Protein AF-0000000072289149 (afdb_homodimer)

Foldseek 3Di:
DPDPPVVVVVVVVVVVVVVCCVVVVVVVPPPPPPCPCPVPQPQQPDPDWLQPPFACCVVLVDTCQQADDQDDDPDPPDAQADDALVRLQQQQQQWAAPFFSHYIAGDSHGHGDHHLVVLQVLQLLAQAEEQEEALLSLLLVLLVQCRQQSHQFASQFQCLVDDPVVSVQCTHQNCNPPPVNVVGGFFWLVSQVVVVVVVGPGGGGPDRNHIYGYQYAQAPVGDPVSLVVVCVRLQPDDPLQGEHEYEYEHACRVVLDPVRVVRNVVNVLVSNVVSVGHYAYEYEQYEAFEPLADDDPDHRVSSVVSRVVCVVCQVVSVHHYRYHHNVPHSYDDPHRHTHGNSSSNVVNSSVSRSSSNDDGD/DPDPPPPVVVVVVVVVVVVCVVVVPPVVPPPPPPCPCPVPQPQQPDPDWLQPPFACCVVLVDTCQQADDQDDDPDPPDAQADDALVQLQQQQQQWAAPFFSHYIAGDSHGHGDHHLVVLQVLQLLAQAEEQEEDLLSLLLVLLVQCRQQSHQFASQFDCQVDDPVVSVQCTHQNCNPPPVNVVGGFFWLVSQVVQVVVVGDGGGGPDRNHIYGYQYAQAPVGDPVSLVVVCVRLQPDDPLQGEHEYEYEHACRVVLDPVRVVRNVVNVLVSNVVSVGHYAYEYEQYEAFEPLADDDPDHRVSSVVSRVVCVVCQVVSPHHYRYHHNVPHSYDDPHRHTHGNSSSNVVNSSVSRSSNNDDGD

Sequence (722 aa):
MISSSNCRLGGICLVVFVFIYAVWSPFKGFVSENVVVSSKPKAIEPGESAIKQYLGSKDCGIIQSDIYHVPYPTRSNVSPFCRNRATLLEALSSGGRHGFDEPYVGKGCTYRWFSTSEICMILERFSAVVFLGDETAQTIYAALNVFLREDISHGGLQEWLMTDDERIACKCDAQFLDNNCLGYSVKNFEEVVKNEANDPKGSPYVCQRTPHVYIPFMTTPASSAAIATFKSLAYQKPDPWRPTPVIFSLGHRYSHDMKLSIDSINEWIGITNGAERNIPILLLGPTAYGISKESSNEGNMEIWKYQDELNRIAPDKHMDILRLWNLTIQASSTDGERYGEKVAMVQAMMIINWLSKLETSMISSSNCRLGGICLVVFVFIYAVWSPFKGFVSENVVVSSKPKAIEPGESAIKQYLGSKDCGIIQSDIYHVPYPTRSNVSPFCRNRATLLEALSSGGRHGFDEPYVGKGCTYRWFSTSEICMILERFSAVVFLGDETAQTIYAALNVFLREDISHGGLQEWLMTDDERIACKCDAQFLDNNCLGYSVKNFEEVVKNEANDPKGSPYVCQRTPHVYIPFMTTPASSAAIATFKSLAYQKPDPWRPTPVIFSLGHRYSHDMKLSIDSINEWIGITNGAERNIPILLLGPTAYGISKESSNEGNMEIWKYQDELNRIAPDKHMDILRLWNLTIQASSTDGERYGEKVAMVQAMMIINWLSKLETS

Secondary structure (DSSP, 8-state):
---TTHHHHHHHHHHHHHHHHHHHTGGGT-S--------------TT--SSTTSBTHHHHT--HHHH---PPPSSTTS-SB--SHHHHHHHHHT-EESSTTPPEE-SSSB-----HHHHHHHHTTSS-EEEEESHHHHHHHHHHHHHHHTBTTTTTB-GGGS-HHHHHHT-TTHHHH-HHHHTTB--BHHHHHHHHHT--SSPPPS--SS-EEEEE--SSSPPHHHHHHHHHHHTS-S-TTS---EEEE-TTTTTT-HHHHHHHHHHHHHHHHTT-S---EEEEEEEPPPTT----S--HHHHHHHHHHHHHHHHHTT-EEEEEHHHHTTS--SSSS---HHHHHHHHHHHHHHHHTSPP-/----TTTHHHHHHHHHHHHHHHHHTGGGS----------------TT--SSTTSBTHHHHT--HHHH---PPPSSTTS-SB--SHHHHHHHHHS-EESSTTPPEE-SSSB-----HHHHHHHHTTSS-EEEEESHHHHHHHHHHHHHHHTBTTTTTB-GGGS-HHHHHHT-TTHHHH-HHHHTTB--BHHHHHHHHHT--SSPPPS--SS-EEEEE--SSSPPHHHHHHHHHHHTS-S-TTS---EEEE-TTTTTT-HHHHHHHHHHHHHHHHTT-S---EEEEEEEPPPTT----S--HHHHHHHHHHHHHHHHHTT-EEEEEHHHHHTS--SSSS---HHHHHHHHHHHHHHHHTSPP-

Organism: Botryotinia fuckeliana (strain B05.10) (NCBI:txid332648)

pLDDT: mean 83.69, std 19.42, range [24.47, 98.75]

Structure (mmCIF, N/CA/C/O backbone):
data_AF-0000000072289149-model_v1
#
loop_
_entity.id
_entity.type
_entity.pdbx_description
1 polymer 'Uncharacterized protein'
#
loop_
_atom_site.group_PDB
_atom_site.id
_atom_site.type_symbol
_atom_site.label_atom_id
_atom_site.label_alt_id
_atom_site.label_comp_id
_atom_site.label_asym_id
_atom_site.label_entity_id
_atom_site.label_seq_id
_atom_site.pdbx_PDB_ins_code
_atom_site.Cartn_x
_atom_site.Cartn_y
_atom_site.Cartn_z
_atom_site.occupancy
_atom_site.B_iso_or_equiv
_atom_site.auth_seq_id
_atom_site.auth_comp_id
_atom_site.auth_asym_id
_atom_site.auth_atom_id
_atom_site.pdbx_PDB_model_num
ATOM 1 N N . MET A 1 1 ? -54.781 -2.498 -85.938 1 24.47 1 MET A N 1
ATOM 2 C CA . MET A 1 1 ? -54.344 -3.834 -85.562 1 24.47 1 MET A CA 1
ATOM 3 C C . MET A 1 1 ? -53.094 -3.76 -84.688 1 24.47 1 MET A C 1
ATOM 5 O O . MET A 1 1 ? -51.969 -3.602 -85.188 1 24.47 1 MET A O 1
ATOM 9 N N . ILE A 1 2 ? -53.219 -2.977 -83.625 1 35.44 2 ILE A N 1
ATOM 10 C CA . ILE A 1 2 ? -52.281 -2.637 -82.562 1 35.44 2 ILE A CA 1
ATOM 11 C C . ILE A 1 2 ? -51.688 -3.914 -81.938 1 35.44 2 ILE A C 1
ATOM 13 O O . ILE A 1 2 ? -52.438 -4.781 -81.5 1 35.44 2 ILE A O 1
ATOM 17 N N . SER A 1 3 ? -50.438 -4.336 -82.438 1 30.58 3 SER A N 1
ATOM 18 C CA . SER A 1 3 ? -49.625 -5.543 -82.312 1 30.58 3 SER A CA 1
ATOM 19 C C . SER A 1 3 ? -49.406 -5.934 -80.875 1 30.58 3 SER A C 1
ATOM 21 O O . SER A 1 3 ? -49.25 -5.07 -80 1 30.58 3 SER A O 1
ATOM 23 N N . SER A 1 4 ? -49.875 -7.191 -80.438 1 37.81 4 SER A N 1
ATOM 24 C CA . SER A 1 4 ? -50 -8.07 -79.312 1 37.81 4 SER A CA 1
ATOM 25 C C . SER A 1 4 ? -48.625 -8.281 -78.625 1 37.81 4 SER A C 1
ATOM 27 O O . SER A 1 4 ? -48.5 -9.086 -77.688 1 37.81 4 SER A O 1
ATOM 29 N N . SER A 1 5 ? -47.562 -7.805 -79.312 1 38.16 5 SER A N 1
ATOM 30 C CA . SER A 1 5 ? -46.25 -8.289 -78.875 1 38.16 5 SER A CA 1
ATOM 31 C C . SER A 1 5 ? -45.875 -7.789 -77.5 1 38.16 5 SER A C 1
ATOM 33 O O . SER A 1 5 ? -44.844 -8.188 -76.938 1 38.16 5 SER A O 1
ATOM 35 N N . ASN A 1 6 ? -46.469 -6.625 -77.125 1 37.5 6 ASN A N 1
ATOM 36 C CA . ASN A 1 6 ? -45.906 -6 -75.938 1 37.5 6 ASN A CA 1
ATOM 37 C C . ASN A 1 6 ? -46.312 -6.773 -74.688 1 37.5 6 ASN A C 1
ATOM 39 O O . ASN A 1 6 ? -45.969 -6.363 -73.562 1 37.5 6 ASN A O 1
ATOM 43 N N . CYS A 1 7 ? -47.375 -7.625 -74.812 1 35.84 7 CYS A N 1
ATOM 44 C CA . CYS A 1 7 ? -47.844 -8.266 -73.562 1 35.84 7 CYS A CA 1
ATOM 45 C C . CYS A 1 7 ? -46.875 -9.336 -73.125 1 35.84 7 CYS A C 1
ATOM 47 O O . CYS A 1 7 ? -46.938 -9.781 -71.938 1 35.84 7 CYS A O 1
ATOM 49 N N . ARG A 1 8 ? -46.188 -10.062 -74.125 1 43.12 8 ARG A N 1
ATOM 50 C CA . ARG A 1 8 ? -45.438 -11.234 -73.688 1 43.12 8 ARG A CA 1
ATOM 51 C C . ARG A 1 8 ? -44.25 -10.852 -72.812 1 43.12 8 ARG A C 1
ATOM 53 O O . ARG A 1 8 ? -43.812 -11.633 -72 1 43.12 8 ARG A O 1
ATOM 60 N N . LEU A 1 9 ? -43.688 -9.617 -73.25 1 45.5 9 LEU A N 1
ATOM 61 C CA . LEU A 1 9 ? -42.469 -9.289 -72.562 1 45.5 9 LEU A CA 1
ATOM 62 C C . LEU A 1 9 ? -42.75 -9.016 -71.062 1 45.5 9 LEU A C 1
ATOM 64 O O . LEU A 1 9 ? -41.906 -9.266 -70.188 1 45.5 9 LEU A O 1
ATOM 68 N N . GLY A 1 10 ? -44 -8.57 -70.812 1 43.25 10 GLY A N 1
ATOM 69 C CA . GLY A 1 10 ? -44.312 -8.273 -69.438 1 43.25 10 GLY A CA 1
ATOM 70 C C . GLY A 1 10 ? -44.406 -9.508 -68.562 1 43.25 10 GLY A C 1
ATOM 71 O O . GLY A 1 10 ? -44.219 -9.445 -67.375 1 43.25 10 GLY A O 1
ATOM 72 N N . GLY A 1 11 ? -45 -10.555 -69.25 1 44.94 11 GLY A N 1
ATOM 73 C CA . GLY A 1 11 ? -45.188 -11.758 -68.438 1 44.94 11 GLY A CA 1
ATOM 74 C C . GLY A 1 11 ? -43.906 -12.398 -68 1 44.94 11 GLY A C 1
ATOM 75 O O . GLY A 1 11 ? -43.844 -13.016 -66.938 1 44.94 11 GLY A O 1
ATOM 76 N N . ILE A 1 12 ? -42.906 -12.383 -69 1 49.78 12 ILE A N 1
ATOM 77 C CA . ILE A 1 12 ? -41.656 -13.039 -68.688 1 49.78 12 ILE A CA 1
ATOM 78 C C . ILE A 1 12 ? -40.969 -12.297 -67.5 1 49.78 12 ILE A C 1
ATOM 80 O O . ILE A 1 12 ? -40.438 -12.922 -66.625 1 49.78 12 ILE A O 1
ATOM 84 N N . CYS A 1 13 ? -41.125 -10.938 -67.5 1 48.12 13 CYS A N 1
ATOM 85 C CA . CYS A 1 13 ? -40.469 -10.227 -66.438 1 48.12 13 CYS A CA 1
ATOM 86 C C . CYS A 1 13 ? -41.094 -10.594 -65.062 1 48.12 13 CYS A C 1
ATOM 88 O O . CYS A 1 13 ? -40.406 -10.617 -64.062 1 48.12 13 CYS A O 1
ATOM 90 N N . LEU A 1 14 ? -42.438 -10.812 -65.125 1 51.53 14 LEU A N 1
ATOM 91 C CA . LEU A 1 14 ? -43.062 -11.125 -63.844 1 51.53 14 LEU A CA 1
ATOM 92 C C . LEU A 1 14 ? -42.656 -12.516 -63.344 1 51.53 14 LEU A C 1
ATOM 94 O O . LEU A 1 14 ? -42.406 -12.719 -62.156 1 51.53 14 LEU A O 1
ATOM 98 N N . VAL A 1 15 ? -42.531 -13.492 -64.312 1 50.94 15 VAL A N 1
ATOM 99 C CA . VAL A 1 15 ? -42.156 -14.828 -63.844 1 50.94 15 VAL A CA 1
ATOM 100 C C . VAL A 1 15 ? -40.719 -14.82 -63.312 1 50.94 15 VAL A C 1
ATOM 102 O O . VAL A 1 15 ? -40.438 -15.453 -62.312 1 50.94 15 VAL A O 1
ATOM 105 N N . VAL A 1 16 ? -39.812 -14.047 -63.969 1 51.78 16 VAL A N 1
ATOM 106 C CA . VAL A 1 16 ? -38.469 -14.016 -63.469 1 51.78 16 VAL A CA 1
ATOM 107 C C . VAL A 1 16 ? -38.438 -13.367 -62.094 1 51.78 16 VAL A C 1
ATOM 109 O O . VAL A 1 16 ? -37.719 -13.828 -61.188 1 51.78 16 VAL A O 1
ATOM 112 N N . PHE A 1 17 ? -39.312 -12.328 -61.844 1 52.12 17 PHE A N 1
ATOM 113 C CA . PHE A 1 17 ? -39.312 -11.727 -60.531 1 52.12 17 PHE A CA 1
ATOM 114 C C . PHE A 1 17 ? -39.844 -12.711 -59.5 1 52.12 17 PHE A C 1
ATOM 116 O O . PHE A 1 17 ? -39.312 -12.797 -58.375 1 52.12 17 PHE A O 1
ATOM 123 N N . VAL A 1 18 ? -40.906 -13.445 -59.844 1 50.16 18 VAL A N 1
ATOM 124 C CA . VAL A 1 18 ? -41.438 -14.375 -58.844 1 50.16 18 VAL A CA 1
ATOM 125 C C . VAL A 1 18 ? -40.469 -15.516 -58.625 1 50.16 18 VAL A C 1
ATOM 127 O O . VAL A 1 18 ? -40.25 -15.961 -57.469 1 50.16 18 VAL A O 1
ATOM 130 N N . PHE A 1 19 ? -39.812 -16.031 -59.719 1 50.41 19 PHE A N 1
ATOM 131 C CA . PHE A 1 19 ? -38.875 -17.109 -59.5 1 50.41 19 PHE A CA 1
ATOM 132 C C . PHE A 1 19 ? -37.688 -16.641 -58.688 1 50.41 19 PHE A C 1
ATOM 134 O O . PHE A 1 19 ? -37.188 -17.359 -57.812 1 50.41 19 PHE A O 1
ATOM 141 N N . ILE A 1 20 ? -37.094 -15.367 -58.938 1 48.56 20 ILE A N 1
ATOM 142 C CA . ILE A 1 20 ? -36.031 -14.906 -58.062 1 48.56 20 ILE A CA 1
ATOM 143 C C . ILE A 1 20 ? -36.562 -14.75 -56.625 1 48.56 20 ILE A C 1
ATOM 145 O O . ILE A 1 20 ? -35.875 -15.133 -55.688 1 48.56 20 ILE A O 1
ATOM 149 N N . TYR A 1 21 ? -37.75 -14.234 -56.438 1 46.66 21 TYR A N 1
ATOM 150 C CA . TYR A 1 21 ? -38.25 -14.125 -55.062 1 46.66 21 TYR A CA 1
ATOM 151 C C . TYR A 1 21 ? -38.469 -15.5 -54.438 1 46.66 21 TYR A C 1
ATOM 153 O O . TYR A 1 21 ? -38.188 -15.688 -53.25 1 46.66 21 TYR A O 1
ATOM 161 N N . ALA A 1 22 ? -39.062 -16.453 -55.094 1 47.16 22 ALA A N 1
ATOM 162 C CA . ALA A 1 22 ? -39.312 -17.766 -54.5 1 47.16 22 ALA A CA 1
ATOM 163 C C . ALA A 1 22 ? -38 -18.516 -54.25 1 47.16 22 ALA A C 1
ATOM 165 O O . ALA A 1 22 ? -37.875 -19.281 -53.312 1 47.16 22 ALA A O 1
ATOM 166 N N . VAL A 1 23 ? -37.031 -18.578 -55.188 1 46.28 23 VAL A N 1
ATOM 167 C CA . VAL A 1 23 ? -35.781 -19.297 -54.938 1 46.28 23 VAL A CA 1
ATOM 168 C C . VAL A 1 23 ? -34.969 -18.547 -53.875 1 46.28 23 VAL A C 1
ATOM 170 O O . VAL A 1 23 ? -34.219 -19.172 -53.125 1 46.28 23 VAL A O 1
ATOM 173 N N . TRP A 1 24 ? -34.969 -17.156 -53.938 1 39.84 24 TRP A N 1
ATOM 174 C CA . TRP A 1 24 ? -34.188 -16.5 -52.875 1 39.84 24 TRP A CA 1
ATOM 175 C C . TRP A 1 24 ? -34.906 -16.609 -51.531 1 39.84 24 TRP A C 1
ATOM 177 O O . TRP A 1 24 ? -34.344 -16.297 -50.469 1 39.84 24 TRP A O 1
ATOM 187 N N . SER A 1 25 ? -36.219 -16.844 -51.531 1 36.44 25 SER A N 1
ATOM 188 C CA . SER A 1 25 ? -36.844 -16.875 -50.219 1 36.44 25 SER A CA 1
ATOM 189 C C . SER A 1 25 ? -36.344 -18.047 -49.375 1 36.44 25 SER A C 1
ATOM 191 O O . SER A 1 25 ? -36.156 -17.938 -48.156 1 36.44 25 SER A O 1
ATOM 193 N N . PRO A 1 26 ? -36.438 -19.266 -49.906 1 38.28 26 PRO A N 1
ATOM 194 C CA . PRO A 1 26 ? -36.188 -20.312 -48.938 1 38.28 26 PRO A CA 1
ATOM 195 C C . PRO A 1 26 ? -34.75 -20.297 -48.438 1 38.28 26 PRO A C 1
ATOM 197 O O . PRO A 1 26 ? -34.406 -21.031 -47.5 1 38.28 26 PRO A O 1
ATOM 200 N N . PHE A 1 27 ? -33.781 -19.812 -49.219 1 35.03 27 PHE A N 1
ATOM 201 C CA . PHE A 1 27 ? -32.406 -19.984 -48.75 1 35.03 27 PHE A CA 1
ATOM 202 C C . PHE A 1 27 ? -32.156 -19.125 -47.5 1 35.03 27 PHE A C 1
ATOM 204 O O . PHE A 1 27 ? -31.031 -19.062 -47 1 35.03 27 PHE A O 1
ATOM 211 N N . LYS A 1 28 ? -33.031 -18.125 -47.125 1 33.5 28 LYS A N 1
ATOM 212 C CA . LYS A 1 28 ? -32.75 -17.547 -45.812 1 33.5 28 LYS A CA 1
ATOM 213 C C . LYS A 1 28 ? -32.75 -18.609 -44.719 1 33.5 28 LYS A C 1
ATOM 215 O O . LYS A 1 28 ? -32.344 -18.359 -43.594 1 33.5 28 LYS A O 1
ATOM 220 N N . GLY A 1 29 ? -33.531 -19.625 -44.875 1 31.7 29 GLY A N 1
ATOM 221 C CA . GLY A 1 29 ? -33.719 -20.438 -43.688 1 31.7 29 GLY A CA 1
ATOM 222 C C . GLY A 1 29 ? -32.5 -21.281 -43.344 1 31.7 29 GLY A C 1
ATOM 223 O O . GLY A 1 29 ? -32.375 -21.812 -42.25 1 31.7 29 GLY A O 1
ATOM 224 N N . PHE A 1 30 ? -31.906 -21.938 -44.344 1 32.72 30 PHE A N 1
ATOM 225 C CA . PHE A 1 30 ? -30.953 -22.953 -43.969 1 32.72 30 PHE A CA 1
ATOM 226 C C . PHE A 1 30 ? -29.625 -22.328 -43.531 1 32.72 30 PHE A C 1
ATOM 228 O O . PHE A 1 30 ? -28.594 -23 -43.531 1 32.72 30 PHE A O 1
ATOM 235 N N . VAL A 1 31 ? -29.344 -21.047 -43.812 1 30.59 31 VAL A N 1
ATOM 236 C CA . VAL A 1 31 ? -28.047 -20.734 -43.219 1 30.59 31 VAL A CA 1
ATOM 237 C C . VAL A 1 31 ? -28.062 -21.172 -41.75 1 30.59 31 VAL A C 1
ATOM 239 O O . VAL A 1 31 ? -28.859 -20.688 -40.938 1 30.59 31 VAL A O 1
ATOM 242 N N . SER A 1 32 ? -27.734 -22.391 -41.5 1 27.66 32 SER A N 1
ATOM 243 C CA . SER A 1 32 ? -27.438 -22.891 -40.188 1 27.66 32 SER A CA 1
ATOM 244 C C . SER A 1 32 ? -26.641 -21.875 -39.375 1 27.66 32 SER A C 1
ATOM 246 O O . SER A 1 32 ? -25.594 -21.406 -39.812 1 27.66 32 SER A O 1
ATOM 248 N N . GLU A 1 33 ? -27.344 -20.984 -38.688 1 30.41 33 GLU A N 1
ATOM 249 C CA . GLU A 1 33 ? -26.594 -20.234 -37.656 1 30.41 33 GLU A CA 1
ATOM 250 C C . GLU A 1 33 ? -25.516 -21.109 -37.031 1 30.41 33 GLU A C 1
ATOM 252 O O . GLU A 1 33 ? -25.828 -22.094 -36.344 1 30.41 33 GLU A O 1
ATOM 257 N N . ASN A 1 34 ? -24.484 -21.422 -37.75 1 30.78 34 ASN A N 1
ATOM 258 C CA . ASN A 1 34 ? -23.328 -21.844 -36.969 1 30.78 34 ASN A CA 1
ATOM 259 C C . ASN A 1 34 ? -23.25 -21.078 -35.656 1 30.78 34 ASN A C 1
ATOM 261 O O . ASN A 1 34 ? -23.016 -19.859 -35.656 1 30.78 34 ASN A O 1
ATOM 265 N N . VAL A 1 35 ? -24.016 -21.453 -34.719 1 30.55 35 VAL A N 1
ATOM 266 C CA . VAL A 1 35 ? -23.812 -21.047 -33.344 1 30.55 35 VAL A CA 1
ATOM 267 C C . VAL A 1 35 ? -22.328 -21.109 -33 1 30.55 35 VAL A C 1
ATOM 269 O O . VAL A 1 35 ? -21.781 -22.203 -32.812 1 30.55 35 VAL A O 1
ATOM 272 N N . VAL A 1 36 ? -21.531 -20.5 -33.75 1 31.98 36 VAL A N 1
ATOM 273 C CA . VAL A 1 36 ? -20.281 -20.219 -33.031 1 31.98 36 VAL A CA 1
ATOM 274 C C . VAL A 1 36 ? -20.594 -19.859 -31.594 1 31.98 36 VAL A C 1
ATOM 276 O O . VAL A 1 36 ? -21.266 -18.859 -31.328 1 31.98 36 VAL A O 1
ATOM 279 N N . VAL A 1 37 ? -20.781 -20.891 -30.828 1 30.67 37 VAL A N 1
ATOM 280 C CA . VAL A 1 37 ? -20.625 -20.656 -29.391 1 30.67 37 VAL A CA 1
ATOM 281 C C . VAL A 1 37 ? -19.516 -19.641 -29.156 1 30.67 37 VAL A C 1
ATOM 283 O O . VAL A 1 37 ? -18.344 -19.953 -29.297 1 30.67 37 VAL A O 1
ATOM 286 N N . SER A 1 38 ? -19.578 -18.594 -29.844 1 33.16 38 SER A N 1
ATOM 287 C CA . SER A 1 38 ? -18.719 -17.578 -29.266 1 33.16 38 SER A CA 1
ATOM 288 C C . SER A 1 38 ? -18.859 -17.531 -27.75 1 33.16 38 SER A C 1
ATOM 290 O O . SER A 1 38 ? -19.859 -17.031 -27.234 1 33.16 38 SER A O 1
ATOM 292 N N . SER A 1 39 ? -18.734 -18.656 -27.125 1 31.36 39 SER A N 1
ATOM 293 C CA . SER A 1 39 ? -18.672 -18.516 -25.672 1 31.36 39 SER A CA 1
ATOM 294 C C . SER A 1 39 ? -17.891 -17.266 -25.281 1 31.36 39 SER A C 1
ATOM 296 O O . SER A 1 39 ? -16.656 -17.25 -25.281 1 31.36 39 SER A O 1
ATOM 298 N N . LYS A 1 40 ? -18.297 -16.188 -25.734 1 37.88 40 LYS A N 1
ATOM 299 C CA . LYS A 1 40 ? -17.75 -15.047 -25.031 1 37.88 40 LYS A CA 1
ATOM 300 C C . LYS A 1 40 ? -17.641 -15.328 -23.531 1 37.88 40 LYS A C 1
ATOM 302 O O . LYS A 1 40 ? -18.625 -15.742 -22.906 1 37.88 40 LYS A O 1
ATOM 307 N N . PRO A 1 41 ? -16.422 -15.562 -23.172 1 36.97 41 PRO A N 1
ATOM 308 C CA . PRO A 1 41 ? -16.359 -15.711 -21.703 1 36.97 41 PRO A CA 1
ATOM 309 C C . PRO A 1 41 ? -17.328 -14.781 -20.984 1 36.97 41 PRO A C 1
ATOM 311 O O . PRO A 1 41 ? -17.406 -13.594 -21.312 1 36.97 41 PRO A O 1
ATOM 314 N N . LYS A 1 42 ? -18.406 -15.242 -20.562 1 38.31 42 LYS A N 1
ATOM 315 C CA . LYS A 1 42 ? -19.312 -14.422 -19.766 1 38.31 42 LYS A CA 1
ATOM 316 C C . LYS A 1 42 ? -18.531 -13.633 -18.703 1 38.31 42 LYS A C 1
ATOM 318 O O . LYS A 1 42 ? -17.984 -14.219 -17.766 1 38.31 42 LYS A O 1
ATOM 323 N N . ALA A 1 43 ? -18.109 -12.547 -19.156 1 41.44 43 ALA A N 1
ATOM 324 C CA . ALA A 1 43 ? -17.562 -11.68 -18.109 1 41.44 43 ALA A CA 1
ATOM 325 C C . ALA A 1 43 ? -18.516 -11.578 -16.922 1 41.44 43 ALA A C 1
ATOM 327 O O . ALA A 1 43 ? -19.688 -11.273 -17.109 1 41.44 43 ALA A O 1
ATOM 328 N N . ILE A 1 44 ? -18.344 -12.297 -15.969 1 43.72 44 ILE A N 1
ATOM 329 C CA . ILE A 1 44 ? -19.125 -12.164 -14.742 1 43.72 44 ILE A CA 1
ATOM 330 C C . ILE A 1 44 ? -19.453 -10.688 -14.492 1 43.72 44 ILE A C 1
ATOM 332 O O . ILE A 1 44 ? -18.547 -9.852 -14.461 1 43.72 44 ILE A O 1
ATOM 336 N N . GLU A 1 45 ? -20.688 -10.281 -14.711 1 47.16 45 GLU A N 1
ATOM 337 C CA . GLU A 1 45 ? -21.156 -8.93 -14.414 1 47.16 45 GLU A CA 1
ATOM 338 C C . GLU A 1 45 ? -20.625 -8.445 -13.07 1 47.16 45 GLU A C 1
ATOM 340 O O . GLU A 1 45 ? -20.328 -9.25 -12.18 1 47.16 45 GLU A O 1
ATOM 345 N N . PRO A 1 46 ? -20.422 -7.25 -12.969 1 47.91 46 PRO A N 1
ATOM 346 C CA . PRO A 1 46 ? -20.125 -6.656 -11.664 1 47.91 46 PRO A CA 1
ATOM 347 C C . PRO A 1 46 ? -21.125 -7.055 -10.594 1 47.91 46 PRO A C 1
ATOM 349 O O . PRO A 1 46 ? -22.344 -6.934 -10.805 1 47.91 46 PRO A O 1
ATOM 352 N N . GLY A 1 47 ? -20.844 -8.047 -9.68 1 51.97 47 GLY A N 1
ATOM 353 C CA . GLY A 1 47 ? -21.672 -8.562 -8.594 1 51.97 47 GLY A CA 1
ATOM 354 C C . GLY A 1 47 ? -21.703 -10.078 -8.547 1 51.97 47 GLY A C 1
ATOM 355 O O . GLY A 1 47 ? -21.953 -10.664 -7.488 1 51.97 47 GLY A O 1
ATOM 356 N N . GLU A 1 48 ? -21.625 -10.703 -9.633 1 63.06 48 GLU A N 1
ATOM 357 C CA . GLU A 1 48 ? -21.719 -12.156 -9.586 1 63.06 48 GLU A CA 1
ATOM 358 C C . GLU A 1 48 ? -20.406 -12.789 -9.156 1 63.06 48 GLU A C 1
ATOM 360 O O . GLU A 1 48 ? -19.328 -12.398 -9.625 1 63.06 48 GLU A O 1
ATOM 365 N N . SER A 1 49 ? -20.469 -13.555 -8.086 1 76.56 49 SER A N 1
ATOM 366 C CA . SER A 1 49 ? -19.312 -14.219 -7.5 1 76.56 49 SER A CA 1
ATOM 367 C C . SER A 1 49 ? -19.016 -15.531 -8.211 1 76.56 49 SER A C 1
ATOM 369 O O . SER A 1 49 ? -19.875 -16.422 -8.281 1 76.56 49 SER A O 1
ATOM 371 N N . ALA A 1 50 ? -17.891 -15.633 -8.867 1 83.06 50 ALA A N 1
ATOM 372 C CA . ALA A 1 50 ? -17.438 -16.844 -9.547 1 83.06 50 ALA A CA 1
ATOM 373 C C . ALA A 1 50 ? -17.078 -17.938 -8.539 1 83.06 50 ALA A C 1
ATOM 375 O O . ALA A 1 50 ? -16.922 -19.109 -8.906 1 83.06 50 ALA A O 1
ATOM 376 N N . ILE A 1 51 ? -17.062 -17.609 -7.215 1 90.75 51 ILE A N 1
ATOM 377 C CA . ILE A 1 51 ? -16.531 -18.609 -6.293 1 90.75 51 ILE A CA 1
ATOM 378 C C . ILE A 1 51 ? -17.594 -18.969 -5.262 1 90.75 51 ILE A C 1
ATOM 380 O O . ILE A 1 51 ? -17.359 -19.797 -4.379 1 90.75 51 ILE A O 1
ATOM 384 N N . LYS A 1 52 ? -18.719 -18.391 -5.406 1 88.25 52 LYS A N 1
ATOM 385 C CA . LYS A 1 52 ? -19.797 -18.641 -4.449 1 88.25 52 LYS A CA 1
ATOM 386 C C . LYS A 1 52 ? -20.188 -20.125 -4.441 1 88.25 52 LYS A C 1
ATOM 388 O O . LYS A 1 52 ? -20.547 -20.656 -3.396 1 88.25 52 LYS A O 1
ATOM 393 N N . GLN A 1 53 ? -20.078 -20.734 -5.527 1 89.44 53 GLN A N 1
ATOM 394 C CA . GLN A 1 53 ? -20.531 -22.109 -5.672 1 89.44 53 GLN A CA 1
ATOM 395 C C . GLN A 1 53 ? -19.453 -23.094 -5.211 1 89.44 53 GLN A C 1
ATOM 397 O O . GLN A 1 53 ? -19.703 -24.297 -5.133 1 89.44 53 GLN A O 1
ATOM 402 N N . TYR A 1 54 ? -18.344 -22.656 -4.902 1 94.31 54 TYR A N 1
ATOM 403 C CA . TYR A 1 54 ? -17.25 -23.531 -4.496 1 94.31 54 TYR A CA 1
ATOM 404 C C . TYR A 1 54 ? -17.562 -24.203 -3.162 1 94.31 54 TYR A C 1
ATOM 406 O O . TYR A 1 54 ? -18.172 -23.594 -2.279 1 94.31 54 TYR A O 1
ATOM 414 N N . LEU A 1 55 ? -17.109 -25.391 -3.051 1 93.75 55 LEU A N 1
ATOM 415 C CA . LEU A 1 55 ? -17.203 -26.078 -1.767 1 93.75 55 LEU A CA 1
ATOM 416 C C . LEU A 1 55 ? -16.438 -25.312 -0.685 1 93.75 55 LEU A C 1
ATOM 418 O O . LEU A 1 55 ? -15.312 -24.875 -0.905 1 93.75 55 LEU A O 1
ATOM 422 N N . GLY A 1 56 ? -17.141 -25.078 0.468 1 92.69 56 GLY A N 1
ATOM 423 C CA . GLY A 1 56 ? -16.484 -24.469 1.615 1 92.69 56 GLY A CA 1
ATOM 424 C C . GLY A 1 56 ? -16.469 -22.953 1.564 1 92.69 56 GLY A C 1
ATOM 425 O O . GLY A 1 56 ? -15.891 -22.297 2.439 1 92.69 56 GLY A O 1
ATOM 426 N N . SER A 1 57 ? -17.062 -22.391 0.547 1 89.88 57 SER A N 1
ATOM 427 C CA . SER A 1 57 ? -17.047 -20.938 0.413 1 89.88 57 SER A CA 1
ATOM 428 C C . SER A 1 57 ? -17.688 -20.281 1.628 1 89.88 57 SER A C 1
ATOM 430 O O . SER A 1 57 ? -17.141 -19.297 2.16 1 89.88 57 SER A O 1
ATOM 432 N N . LYS A 1 58 ? -18.719 -20.781 2.123 1 88.19 58 LYS A N 1
ATOM 433 C CA . LYS A 1 58 ? -19.406 -20.234 3.287 1 88.19 58 LYS A CA 1
ATOM 434 C C . LYS A 1 58 ? -18.625 -20.5 4.57 1 88.19 58 LYS A C 1
ATOM 436 O O . LYS A 1 58 ? -18.484 -19.609 5.414 1 88.19 58 LYS A O 1
ATOM 441 N N . ASP A 1 59 ? -18.125 -21.703 4.633 1 91.38 59 ASP A N 1
ATOM 442 C CA . ASP A 1 59 ? -17.391 -22.094 5.828 1 91.38 59 ASP A CA 1
ATOM 443 C C . ASP A 1 59 ? -16.156 -21.234 6.02 1 91.38 59 ASP A C 1
ATOM 445 O O . ASP A 1 59 ? -15.812 -20.859 7.148 1 91.38 59 ASP A O 1
ATOM 449 N N . CYS A 1 60 ? -15.5 -20.938 4.926 1 94.25 60 CYS A N 1
ATOM 450 C CA . CYS A 1 60 ? -14.242 -20.203 4.988 1 94.25 60 CYS A CA 1
ATOM 451 C C . CYS A 1 60 ? -14.477 -18.703 4.965 1 94.25 60 CYS A C 1
ATOM 453 O O . CYS A 1 60 ? -13.555 -17.922 5.195 1 94.25 60 CYS A O 1
ATOM 455 N N . GLY A 1 61 ? -15.672 -18.328 4.707 1 90.62 61 GLY A N 1
ATOM 456 C CA . GLY A 1 61 ? -16.047 -16.922 4.754 1 90.62 61 GLY A CA 1
ATOM 457 C C . GLY A 1 61 ? -15.367 -16.094 3.684 1 90.62 61 GLY A C 1
ATOM 458 O O . GLY A 1 61 ? -15.016 -14.93 3.918 1 90.62 61 GLY A O 1
ATOM 459 N N . ILE A 1 62 ? -15.016 -16.625 2.559 1 89.5 62 ILE A N 1
ATOM 460 C CA . ILE A 1 62 ? -14.391 -15.891 1.462 1 89.5 62 ILE A CA 1
ATOM 461 C C . ILE A 1 62 ? -15.43 -15.578 0.393 1 89.5 62 ILE A C 1
ATOM 463 O O . ILE A 1 62 ? -16.016 -16.484 -0.196 1 89.5 62 ILE A O 1
ATOM 467 N N . ILE A 1 63 ? -15.656 -14.289 0.26 1 87.31 63 ILE A N 1
ATOM 468 C CA . ILE A 1 63 ? -16.516 -13.836 -0.831 1 87.31 63 ILE A CA 1
ATOM 469 C C . ILE A 1 63 ? -15.672 -13.086 -1.864 1 87.31 63 ILE A C 1
ATOM 471 O O . ILE A 1 63 ? -14.68 -12.438 -1.518 1 87.31 63 ILE A O 1
ATOM 475 N N . GLN A 1 64 ? -16.062 -13.242 -3.041 1 88.81 64 GLN A N 1
ATOM 476 C CA . GLN A 1 64 ? -15.266 -12.695 -4.133 1 88.81 64 GLN A CA 1
ATOM 477 C C . GLN A 1 64 ? -15.047 -11.195 -3.961 1 88.81 64 GLN A C 1
ATOM 479 O O . GLN A 1 64 ? -13.977 -10.68 -4.262 1 88.81 64 GLN A O 1
ATOM 484 N N . SER A 1 65 ? -16.016 -10.461 -3.451 1 85.81 65 SER A N 1
ATOM 485 C CA . SER A 1 65 ? -15.914 -9.008 -3.309 1 85.81 65 SER A CA 1
ATOM 486 C C . SER A 1 65 ? -14.844 -8.625 -2.289 1 85.81 65 SER A C 1
ATOM 488 O O . SER A 1 65 ? -14.367 -7.488 -2.279 1 85.81 65 SER A O 1
ATOM 490 N N . ASP A 1 66 ? -14.461 -9.609 -1.506 1 85.56 66 ASP A N 1
ATOM 491 C CA . ASP A 1 66 ? -13.438 -9.352 -0.498 1 85.56 66 ASP A CA 1
ATOM 492 C C . ASP A 1 66 ? -12.039 -9.375 -1.116 1 85.56 66 ASP A C 1
ATOM 494 O O . ASP A 1 66 ? -11.102 -8.789 -0.571 1 85.56 66 ASP A O 1
ATOM 498 N N . ILE A 1 67 ? -11.953 -10.047 -2.244 1 91.56 67 ILE A N 1
ATOM 499 C CA . ILE A 1 67 ? -10.594 -10.25 -2.723 1 91.56 67 ILE A CA 1
ATOM 500 C C . ILE A 1 67 ? -10.453 -9.68 -4.133 1 91.56 67 ILE A C 1
ATOM 502 O O . ILE A 1 67 ? -9.336 -9.555 -4.648 1 91.56 67 ILE A O 1
ATOM 506 N N . TYR A 1 68 ? -11.562 -9.297 -4.668 1 92.62 68 TYR A N 1
ATOM 507 C CA . TYR A 1 68 ? -11.516 -8.812 -6.043 1 92.62 68 TYR A CA 1
ATOM 508 C C . TYR A 1 68 ? -12.445 -7.621 -6.234 1 92.62 68 TYR A C 1
ATOM 510 O O . TYR A 1 68 ? -13.586 -7.633 -5.766 1 92.62 68 TYR A O 1
ATOM 518 N N . HIS A 1 69 ? -11.828 -6.578 -6.848 1 85.81 69 HIS A N 1
ATOM 519 C CA . HIS A 1 69 ? -12.578 -5.367 -7.168 1 85.81 69 HIS A CA 1
ATOM 520 C C . HIS A 1 69 ? -12.133 -4.785 -8.508 1 85.81 69 HIS A C 1
ATOM 522 O O . HIS A 1 69 ? -10.938 -4.758 -8.812 1 85.81 69 HIS A O 1
ATOM 528 N N . VAL A 1 70 ? -13.141 -4.484 -9.336 1 81.25 70 VAL A N 1
ATOM 529 C CA . VAL A 1 70 ? -12.844 -3.766 -10.57 1 81.25 70 VAL A CA 1
ATOM 530 C C . VAL A 1 70 ? -13.156 -2.281 -10.391 1 81.25 70 VAL A C 1
ATOM 532 O O . VAL A 1 70 ? -14.305 -1.899 -10.188 1 81.25 70 VAL A O 1
ATOM 535 N N . PRO A 1 71 ? -12.047 -1.52 -10.414 1 75.94 71 PRO A N 1
ATOM 536 C CA . PRO A 1 71 ? -12.32 -0.086 -10.281 1 75.94 71 PRO A CA 1
ATOM 537 C C . PRO A 1 71 ? -13.078 0.484 -11.477 1 75.94 71 PRO A C 1
ATOM 539 O O . PRO A 1 71 ? -12.93 -0.005 -12.602 1 75.94 71 PRO A O 1
ATOM 542 N N . TYR A 1 72 ? -13.953 1.3 -11.195 1 64.62 72 TYR A N 1
ATOM 543 C CA . TYR A 1 72 ? -14.641 1.982 -12.281 1 64.62 72 TYR A CA 1
ATOM 544 C C . TYR A 1 72 ? -13.672 2.818 -13.109 1 64.62 72 TYR A C 1
ATOM 546 O O . TYR A 1 72 ? -12.797 3.49 -12.555 1 64.62 72 TYR A O 1
ATOM 554 N N . PRO A 1 73 ? -13.867 2.572 -14.336 1 59.53 73 PRO A N 1
ATOM 555 C CA . PRO A 1 73 ? -12.938 3.342 -15.172 1 59.53 73 PRO A CA 1
ATOM 556 C C . PRO A 1 73 ? -13.078 4.848 -14.977 1 59.53 73 PRO A C 1
ATOM 558 O O . PRO A 1 73 ? -14.188 5.34 -14.727 1 59.53 73 PRO A O 1
ATOM 561 N N . THR A 1 74 ? -11.977 5.527 -14.805 1 55.59 74 THR A N 1
ATOM 562 C CA . THR A 1 74 ? -11.953 6.984 -14.727 1 55.59 74 THR A CA 1
ATOM 563 C C . THR A 1 74 ? -12.578 7.602 -15.977 1 55.59 74 THR A C 1
ATOM 565 O O . THR A 1 74 ? -13.164 8.688 -15.914 1 55.59 74 THR A O 1
ATOM 568 N N . ARG A 1 75 ? -12.336 6.848 -17.141 1 56.41 75 ARG A N 1
ATOM 569 C CA . ARG A 1 75 ? -12.891 7.281 -18.422 1 56.41 75 ARG A CA 1
ATOM 570 C C . ARG A 1 75 ? -13.859 6.246 -18.969 1 56.41 75 ARG A C 1
ATOM 572 O O . ARG A 1 75 ? -13.562 5.051 -18.984 1 56.41 75 ARG A O 1
ATOM 579 N N . SER A 1 76 ? -15.07 6.629 -19.266 1 60.62 76 SER A N 1
ATOM 580 C CA . SER A 1 76 ? -16.203 5.785 -19.641 1 60.62 76 SER A CA 1
ATOM 581 C C . SER A 1 76 ? -15.836 4.848 -20.781 1 60.62 76 SER A C 1
ATOM 583 O O . SER A 1 76 ? -16.328 3.723 -20.859 1 60.62 76 SER A O 1
ATOM 585 N N . ASN A 1 77 ? -14.844 5.176 -21.516 1 66.38 77 ASN A N 1
ATOM 586 C CA . ASN A 1 77 ? -14.688 4.371 -22.719 1 66.38 77 ASN A CA 1
ATOM 587 C C . ASN A 1 77 ? -13.453 3.482 -22.641 1 66.38 77 ASN A C 1
ATOM 589 O O . ASN A 1 77 ? -13.039 2.9 -23.641 1 66.38 77 ASN A O 1
ATOM 593 N N . VAL A 1 78 ? -12.984 3.408 -21.5 1 74.88 78 VAL A N 1
ATOM 594 C CA . VAL A 1 78 ? -11.766 2.604 -21.438 1 74.88 78 VAL A CA 1
ATOM 595 C C . VAL A 1 78 ? -11.992 1.391 -20.531 1 74.88 78 VAL A C 1
ATOM 597 O O . VAL A 1 78 ? -12.562 1.513 -19.453 1 74.88 78 VAL A O 1
ATOM 600 N N . SER A 1 79 ? -11.727 0.227 -21.172 1 84.12 79 SER A N 1
ATOM 601 C CA . SER A 1 79 ? -11.812 -1.004 -20.391 1 84.12 79 SER A CA 1
ATOM 602 C C . SER A 1 79 ? -10.875 -0.964 -19.188 1 84.12 79 SER A C 1
ATOM 604 O O . SER A 1 79 ? -9.727 -0.528 -19.312 1 84.12 79 SER A O 1
ATOM 606 N N . PRO A 1 80 ? -11.367 -1.346 -18.094 1 88.81 80 PRO A N 1
ATOM 607 C CA . PRO A 1 80 ? -10.5 -1.381 -16.906 1 88.81 80 PRO A CA 1
ATOM 608 C C . PRO A 1 80 ? -9.492 -2.527 -16.953 1 88.81 80 PRO A C 1
ATOM 610 O O . PRO A 1 80 ? -8.57 -2.578 -16.141 1 88.81 80 PRO A O 1
ATOM 613 N N . PHE A 1 81 ? -9.68 -3.41 -17.938 1 93.19 81 PHE A N 1
ATOM 614 C CA . PHE A 1 81 ? -8.82 -4.586 -17.984 1 93.19 81 PHE A CA 1
ATOM 615 C C . PHE A 1 81 ? -7.637 -4.355 -18.906 1 93.19 81 PHE A C 1
ATOM 617 O O . PHE A 1 81 ? -7.766 -3.691 -19.938 1 93.19 81 PHE A O 1
ATOM 624 N N . CYS A 1 82 ? -6.527 -4.922 -18.516 1 94.62 82 CYS A N 1
ATOM 625 C CA . CYS A 1 82 ? -5.301 -4.781 -19.297 1 94.62 82 CYS A CA 1
ATOM 626 C C . CYS A 1 82 ? -5.418 -5.508 -20.625 1 94.62 82 CYS A C 1
ATOM 628 O O . CYS A 1 82 ? -5.926 -6.629 -20.688 1 94.62 82 CYS A O 1
ATOM 630 N N . ARG A 1 83 ? -4.836 -4.898 -21.656 1 90.81 83 ARG A N 1
ATOM 631 C CA . ARG A 1 83 ? -5.043 -5.395 -23.016 1 90.81 83 ARG A CA 1
ATOM 632 C C . ARG A 1 83 ? -3.973 -6.414 -23.391 1 90.81 83 ARG A C 1
ATOM 634 O O . ARG A 1 83 ? -4.266 -7.414 -24.047 1 90.81 83 ARG A O 1
ATOM 641 N N . ASN A 1 84 ? -2.762 -6.145 -23.016 1 94.19 84 ASN A N 1
ATOM 642 C CA . ASN A 1 84 ? -1.695 -7.051 -23.438 1 94.19 84 ASN A CA 1
ATOM 643 C C . ASN A 1 84 ? -0.871 -7.535 -22.25 1 94.19 84 ASN A C 1
ATOM 645 O O . ASN A 1 84 ? -1.044 -7.051 -21.125 1 94.19 84 ASN A O 1
ATOM 649 N N . ARG A 1 85 ? -0.036 -8.445 -22.562 1 96.06 85 ARG A N 1
ATOM 650 C CA . ARG A 1 85 ? 0.735 -9.172 -21.547 1 96.06 85 ARG A CA 1
ATOM 651 C C . ARG A 1 85 ? 1.679 -8.227 -20.812 1 96.06 85 ARG A C 1
ATOM 653 O O . ARG A 1 85 ? 1.735 -8.25 -19.578 1 96.06 85 ARG A O 1
ATOM 660 N N . ALA A 1 86 ? 2.381 -7.383 -21.5 1 94.94 86 ALA A N 1
ATOM 661 C CA . ALA A 1 86 ? 3.352 -6.473 -20.906 1 94.94 86 ALA A CA 1
ATOM 662 C C . ALA A 1 86 ? 2.668 -5.477 -19.969 1 94.94 86 ALA A C 1
ATOM 664 O O . ALA A 1 86 ? 3.121 -5.254 -18.844 1 94.94 86 ALA A O 1
ATOM 665 N N . THR A 1 87 ? 1.547 -4.938 -20.453 1 96.31 87 THR A N 1
ATOM 666 C CA . THR A 1 87 ? 0.807 -3.973 -19.656 1 96.31 87 THR A CA 1
ATOM 667 C C . THR A 1 87 ? 0.188 -4.648 -18.438 1 96.31 87 THR A C 1
ATOM 669 O O . THR A 1 87 ? 0.111 -4.051 -17.359 1 96.31 87 THR A O 1
ATOM 672 N N . LEU A 1 88 ? -0.219 -5.852 -18.594 1 97.69 88 LEU A N 1
ATOM 673 C CA . LEU A 1 88 ? -0.778 -6.613 -17.484 1 97.69 88 LEU A CA 1
ATOM 674 C C . LEU A 1 88 ? 0.257 -6.797 -16.375 1 97.69 88 LEU A C 1
ATOM 676 O O . LEU A 1 88 ? -0.018 -6.512 -15.203 1 97.69 88 LEU A O 1
ATOM 680 N N . LEU A 1 89 ? 1.455 -7.234 -16.766 1 98.19 89 LEU A N 1
ATOM 681 C CA . LEU A 1 89 ? 2.504 -7.512 -15.781 1 98.19 89 LEU A CA 1
ATOM 682 C C . LEU A 1 89 ? 2.941 -6.234 -15.078 1 98.19 89 LEU A C 1
ATOM 684 O O . LEU A 1 89 ? 3.154 -6.234 -13.859 1 98.19 89 LEU A O 1
ATOM 688 N N . GLU A 1 90 ? 3.012 -5.16 -15.836 1 97.12 90 GLU A N 1
ATOM 689 C CA . GLU A 1 90 ? 3.383 -3.887 -15.234 1 97.12 90 GLU A CA 1
ATOM 690 C C . GLU A 1 90 ? 2.299 -3.395 -14.273 1 97.12 90 GLU A C 1
ATOM 692 O O . GLU A 1 90 ? 2.598 -2.953 -13.164 1 97.12 90 GLU A O 1
ATOM 697 N N . ALA A 1 91 ? 1.064 -3.465 -14.688 1 97.19 91 ALA A N 1
ATOM 698 C CA . ALA A 1 91 ? -0.06 -3.01 -13.875 1 97.19 91 ALA A CA 1
ATOM 699 C C . ALA A 1 91 ? -0.153 -3.803 -12.578 1 97.19 91 ALA A C 1
ATOM 701 O O . ALA A 1 91 ? -0.288 -3.225 -11.5 1 97.19 91 ALA A O 1
ATOM 702 N N . LEU A 1 92 ? -0.028 -5.086 -12.68 1 98 92 LEU A N 1
ATOM 703 C CA . LEU A 1 92 ? -0.181 -5.949 -11.516 1 98 92 LEU A CA 1
ATOM 704 C C . LEU A 1 92 ? 1.021 -5.824 -10.586 1 98 92 LEU A C 1
ATOM 706 O O . LEU A 1 92 ? 0.878 -5.918 -9.359 1 98 92 LEU A O 1
ATOM 710 N N . SER A 1 93 ? 2.191 -5.613 -11.164 1 98.06 93 SER A N 1
ATOM 711 C CA . SER A 1 93 ? 3.4 -5.469 -10.367 1 98.06 93 SER A CA 1
ATOM 712 C C . SER A 1 93 ? 3.416 -4.137 -9.617 1 98.06 93 SER A C 1
ATOM 714 O O . SER A 1 93 ? 4.102 -3.992 -8.609 1 98.06 93 SER A O 1
ATOM 716 N N . SER A 1 94 ? 2.656 -3.16 -10.148 1 96.81 94 SER A N 1
ATOM 717 C CA . SER A 1 94 ? 2.762 -1.801 -9.633 1 96.81 94 SER A CA 1
ATOM 718 C C . SER A 1 94 ? 1.467 -1.366 -8.953 1 96.81 94 SER A C 1
ATOM 720 O O . SER A 1 94 ? 1.298 -0.191 -8.625 1 96.81 94 SER A O 1
ATOM 722 N N . GLY A 1 95 ? 0.538 -2.27 -8.758 1 96.62 95 GLY A N 1
ATOM 723 C CA . GLY A 1 95 ? -0.762 -1.949 -8.188 1 96.62 95 GLY A CA 1
ATOM 724 C C . GLY A 1 95 ? -0.717 -1.707 -6.691 1 96.62 95 GLY A C 1
ATOM 725 O O . GLY A 1 95 ? 0.308 -1.276 -6.156 1 96.62 95 GLY A O 1
ATOM 726 N N . GLY A 1 96 ? -1.917 -1.901 -6.109 1 95.25 96 GLY A N 1
ATOM 727 C CA . GLY A 1 96 ? -2.01 -1.691 -4.676 1 95.25 96 GLY A CA 1
ATOM 728 C C . GLY A 1 96 ? -3.404 -1.929 -4.129 1 95.25 96 GLY A C 1
ATOM 729 O O . GLY A 1 96 ? -4.27 -2.461 -4.828 1 95.25 96 GLY A O 1
ATOM 730 N N . ARG A 1 97 ? -3.51 -1.647 -2.758 1 94.19 97 ARG A N 1
ATOM 731 C CA . ARG A 1 97 ? -4.754 -1.83 -2.021 1 94.19 97 ARG A CA 1
ATOM 732 C C . ARG A 1 97 ? -5.191 -0.53 -1.352 1 94.19 97 ARG A C 1
ATOM 734 O O . ARG A 1 97 ? -4.355 0.225 -0.85 1 94.19 97 ARG A O 1
ATOM 741 N N . HIS A 1 98 ? -6.48 -0.279 -1.319 1 90 98 HIS A N 1
ATOM 742 C CA . HIS A 1 98 ? -6.984 0.854 -0.553 1 90 98 HIS A CA 1
ATOM 743 C C . HIS A 1 98 ? -7.199 0.477 0.91 1 90 98 HIS A C 1
ATOM 745 O O . HIS A 1 98 ? -8.281 0.71 1.463 1 90 98 HIS A O 1
ATOM 751 N N . GLY A 1 99 ? -6.113 -0.081 1.495 1 91.31 99 GLY A N 1
ATOM 752 C CA . GLY A 1 99 ? -6.16 -0.497 2.889 1 91.31 99 GLY A CA 1
ATOM 753 C C . GLY A 1 99 ? -5.832 -1.964 3.084 1 91.31 99 GLY A C 1
ATOM 754 O O . GLY A 1 99 ? -5.887 -2.75 2.137 1 91.31 99 GLY A O 1
ATOM 755 N N . PHE A 1 100 ? -5.566 -2.32 4.301 1 91.94 100 PHE A N 1
ATOM 756 C CA . PHE A 1 100 ? -5.152 -3.686 4.609 1 91.94 100 PHE A CA 1
ATOM 757 C C . PHE A 1 100 ? -6.242 -4.68 4.23 1 91.94 100 PHE A C 1
ATOM 759 O O . PHE A 1 100 ? -7.41 -4.496 4.582 1 91.94 100 PHE A O 1
ATOM 766 N N . ASP A 1 101 ? -5.883 -5.668 3.424 1 92.94 101 ASP A N 1
ATOM 767 C CA . ASP A 1 101 ? -6.68 -6.84 3.076 1 92.94 101 ASP A CA 1
ATOM 768 C C . ASP A 1 101 ? -7.82 -6.469 2.127 1 92.94 101 ASP A C 1
ATOM 770 O O . ASP A 1 101 ? -8.727 -7.27 1.896 1 92.94 101 ASP A O 1
ATOM 774 N N . GLU A 1 102 ? -7.797 -5.195 1.645 1 93.5 102 GLU A N 1
ATOM 775 C CA . GLU A 1 102 ? -8.727 -4.824 0.581 1 93.5 102 GLU A CA 1
ATOM 776 C C . GLU A 1 102 ? -8.328 -5.465 -0.747 1 93.5 102 GLU A C 1
ATOM 778 O O . GLU A 1 102 ? -7.195 -5.926 -0.905 1 93.5 102 GLU A O 1
ATOM 783 N N . PRO A 1 103 ? -9.242 -5.547 -1.69 1 94.44 103 PRO A N 1
ATOM 784 C CA . PRO A 1 103 ? -8.906 -6.117 -2.996 1 94.44 103 PRO A CA 1
ATOM 785 C C . PRO A 1 103 ? -7.727 -5.41 -3.662 1 94.44 103 PRO A C 1
ATOM 787 O O . PRO A 1 103 ? -7.598 -4.188 -3.559 1 94.44 103 PRO A O 1
ATOM 790 N N . TYR A 1 104 ? -6.906 -6.234 -4.238 1 96.5 104 TYR A N 1
ATOM 791 C CA . TYR A 1 104 ? -5.762 -5.699 -4.969 1 96.5 104 TYR A CA 1
ATOM 792 C C . TYR A 1 104 ? -6.168 -5.242 -6.363 1 96.5 104 TYR A C 1
ATOM 794 O O . TYR A 1 104 ? -6.891 -5.949 -7.07 1 96.5 104 TYR A O 1
ATOM 802 N N . VAL A 1 105 ? -5.723 -4.012 -6.758 1 94 105 VAL A N 1
ATOM 803 C CA . VAL A 1 105 ? -6.039 -3.445 -8.062 1 94 105 VAL A CA 1
ATOM 804 C C . VAL A 1 105 ? -4.75 -3.043 -8.781 1 94 105 VAL A C 1
ATOM 806 O O . VAL A 1 105 ? -3.848 -2.471 -8.164 1 94 105 VAL A O 1
ATOM 809 N N . GLY A 1 106 ? -4.715 -3.391 -10.055 1 94.88 106 GLY A N 1
ATOM 810 C CA . GLY A 1 106 ? -3.562 -2.982 -10.844 1 94.88 106 GLY A CA 1
ATOM 811 C C . GLY A 1 106 ? -3.502 -1.484 -11.078 1 94.88 106 GLY A C 1
ATOM 812 O O . GLY A 1 106 ? -4.52 -0.793 -10.984 1 94.88 106 GLY A O 1
ATOM 813 N N . LYS A 1 107 ? -2.312 -1.041 -11.297 1 93.5 107 LYS A N 1
ATOM 814 C CA . LYS A 1 107 ? -2.121 0.369 -11.625 1 93.5 107 LYS A CA 1
ATOM 815 C C . LYS A 1 107 ? -2.508 0.655 -13.078 1 93.5 107 LYS A C 1
ATOM 817 O O . LYS A 1 107 ? -1.939 0.073 -14 1 93.5 107 LYS A O 1
ATOM 822 N N . GLY A 1 108 ? -3.521 1.551 -13.297 1 88.38 108 GLY A N 1
ATOM 823 C CA . GLY A 1 108 ? -3.943 1.904 -14.648 1 88.38 108 GLY A CA 1
ATOM 824 C C . GLY A 1 108 ? -4.969 0.946 -15.227 1 88.38 108 GLY A C 1
ATOM 825 O O . GLY A 1 108 ? -6.008 1.373 -15.734 1 88.38 108 GLY A O 1
ATOM 826 N N . CYS A 1 109 ? -4.668 -0.258 -15.164 1 92.31 109 CYS A N 1
ATOM 827 C CA . CYS A 1 109 ? -5.574 -1.326 -15.57 1 92.31 109 CYS A CA 1
ATOM 828 C C . CYS A 1 109 ? -5.461 -2.523 -14.641 1 92.31 109 CYS A C 1
ATOM 830 O O . CYS A 1 109 ? -4.57 -2.57 -13.789 1 92.31 109 CYS A O 1
ATOM 832 N N . THR A 1 110 ? -6.488 -3.451 -14.797 1 93.5 110 THR A N 1
ATOM 833 C CA . THR A 1 110 ? -6.473 -4.555 -13.844 1 93.5 110 THR A CA 1
ATOM 834 C C . THR A 1 110 ? -6.754 -5.883 -14.547 1 93.5 110 THR A C 1
ATOM 836 O O . THR A 1 110 ? -6.816 -5.938 -15.773 1 93.5 110 THR A O 1
ATOM 839 N N . TYR A 1 111 ? -6.746 -6.941 -13.82 1 95.19 111 TYR A N 1
ATOM 840 C CA . TYR A 1 111 ? -6.945 -8.305 -14.305 1 95.19 111 TYR A CA 1
ATOM 841 C C . TYR A 1 111 ? -8.414 -8.711 -14.219 1 95.19 111 TYR A C 1
ATOM 843 O O . TYR A 1 111 ? -9.211 -8.031 -13.562 1 95.19 111 TYR A O 1
ATOM 851 N N . ARG A 1 112 ? -8.727 -9.805 -14.875 1 94.25 112 ARG A N 1
ATOM 852 C CA . ARG A 1 112 ? -10.062 -10.391 -14.836 1 94.25 112 ARG A CA 1
ATOM 853 C C . ARG A 1 112 ? -10.125 -11.539 -13.836 1 94.25 112 ARG A C 1
ATOM 855 O O . ARG A 1 112 ? -9.117 -12.195 -13.57 1 94.25 112 ARG A O 1
ATOM 862 N N . TRP A 1 113 ? -11.281 -11.688 -13.273 1 95.88 113 TRP A N 1
ATOM 863 C CA . TRP A 1 113 ? -11.523 -12.883 -12.484 1 95.88 113 TRP A CA 1
ATOM 864 C C . TRP A 1 113 ? -12.227 -13.953 -13.312 1 95.88 113 TRP A C 1
ATOM 866 O O . TRP A 1 113 ? -13.422 -13.852 -13.594 1 95.88 113 TRP A O 1
ATOM 876 N N . PHE A 1 114 ? -11.57 -15.039 -13.641 1 95.88 114 PHE A N 1
ATOM 877 C CA . PHE A 1 114 ? -12.07 -16.062 -14.539 1 95.88 114 PHE A CA 1
ATOM 878 C C . PHE A 1 114 ? -12.875 -17.109 -13.773 1 95.88 114 PHE A C 1
ATOM 880 O O . PHE A 1 114 ? -12.531 -17.453 -12.648 1 95.88 114 PHE A O 1
ATOM 887 N N . SER A 1 115 ? -13.883 -17.562 -14.461 1 94.44 115 SER A N 1
ATOM 888 C CA . SER A 1 115 ? -14.586 -18.734 -13.945 1 94.44 115 SER A CA 1
ATOM 889 C C . SER A 1 115 ? -13.742 -19.984 -14.117 1 94.44 115 SER A C 1
ATOM 891 O O . SER A 1 115 ? -12.758 -19.984 -14.859 1 94.44 115 SER A O 1
ATOM 893 N N . THR A 1 116 ? -14.164 -21.016 -13.445 1 95.94 116 THR A N 1
ATOM 894 C CA . THR A 1 116 ? -13.438 -22.281 -13.555 1 95.94 116 THR A CA 1
ATOM 895 C C . THR A 1 116 ? -13.43 -22.781 -14.992 1 95.94 116 THR A C 1
ATOM 897 O O . THR A 1 116 ? -12.406 -23.266 -15.484 1 95.94 116 THR A O 1
ATOM 900 N N . SER A 1 117 ? -14.523 -22.609 -15.648 1 95 117 SER A N 1
ATOM 901 C CA . SER A 1 117 ? -14.609 -23.031 -17.031 1 95 117 SER A CA 1
ATOM 902 C C . SER A 1 117 ? -13.641 -22.25 -17.922 1 95 117 SER A C 1
ATOM 904 O O . SER A 1 117 ? -13 -22.812 -18.797 1 95 117 SER A O 1
ATOM 906 N N . GLU A 1 118 ? -13.539 -20.984 -17.625 1 96.62 118 GLU A N 1
ATOM 907 C CA . GLU A 1 118 ? -12.602 -20.156 -18.375 1 96.62 118 GLU A CA 1
ATOM 908 C C . GLU A 1 118 ? -11.156 -20.562 -18.078 1 96.62 118 GLU A C 1
ATOM 910 O O . GLU A 1 118 ? -10.312 -20.562 -18.984 1 96.62 118 GLU A O 1
ATOM 915 N N . ILE A 1 119 ? -10.922 -20.875 -16.875 1 97.75 119 ILE A N 1
ATOM 916 C CA . ILE A 1 119 ? -9.586 -21.312 -16.484 1 97.75 119 ILE A CA 1
ATOM 917 C C . ILE A 1 119 ? -9.227 -22.594 -17.234 1 97.75 119 ILE A C 1
ATOM 919 O O . ILE A 1 119 ? -8.109 -22.719 -17.75 1 97.75 119 ILE A O 1
ATOM 923 N N . CYS A 1 120 ? -10.164 -23.469 -17.359 1 97.44 120 CYS A N 1
ATOM 924 C CA . CYS A 1 120 ? -9.953 -24.719 -18.078 1 97.44 120 CYS A CA 1
ATOM 925 C C . CYS A 1 120 ? -9.633 -24.453 -19.547 1 97.44 120 CYS A C 1
ATOM 927 O O . CYS A 1 120 ? -8.711 -25.047 -20.109 1 97.44 120 CYS A O 1
ATOM 929 N N . MET A 1 121 ? -10.336 -23.5 -20.094 1 96.44 121 MET A N 1
ATOM 930 C CA . MET A 1 121 ? -10.094 -23.141 -21.484 1 96.44 121 MET A CA 1
ATOM 931 C C . MET A 1 121 ? -8.695 -22.562 -21.672 1 96.44 121 MET A C 1
ATOM 933 O O . MET A 1 121 ? -8.008 -22.875 -22.641 1 96.44 121 MET A O 1
ATOM 937 N N . ILE A 1 122 ? -8.297 -21.781 -20.734 1 97.19 122 ILE A N 1
ATOM 938 C CA . ILE A 1 122 ? -6.98 -21.156 -20.797 1 97.19 122 ILE A CA 1
ATOM 939 C C . ILE A 1 122 ? -5.898 -22.234 -20.688 1 97.19 122 ILE A C 1
ATOM 941 O O . ILE A 1 122 ? -4.945 -22.25 -21.469 1 97.19 122 ILE A O 1
ATOM 945 N N . LEU A 1 123 ? -6.035 -23.188 -19.812 1 96.75 123 LEU A N 1
ATOM 946 C CA . LEU A 1 123 ? -5.027 -24.203 -19.547 1 96.75 123 LEU A CA 1
ATOM 947 C C . LEU A 1 123 ? -4.902 -25.156 -20.734 1 96.75 123 LEU A C 1
ATOM 949 O O . LEU A 1 123 ? -3.818 -25.672 -21.016 1 96.75 123 LEU A O 1
ATOM 953 N N . GLU A 1 124 ? -5.938 -25.359 -21.469 1 94.56 124 GLU A N 1
ATOM 954 C CA . GLU A 1 124 ? -5.953 -26.312 -22.578 1 94.56 124 GLU A CA 1
ATOM 955 C C . GLU A 1 124 ? -5.039 -25.859 -23.719 1 94.56 124 GLU A C 1
ATOM 957 O O . GLU A 1 124 ? -4.711 -26.641 -24.594 1 94.56 124 GLU A O 1
ATOM 962 N N . ARG A 1 125 ? -4.672 -24.672 -23.672 1 93.69 125 ARG A N 1
ATOM 963 C CA . ARG A 1 125 ? -3.803 -24.125 -24.719 1 93.69 125 ARG A CA 1
ATOM 964 C C . ARG A 1 125 ? -2.363 -24.594 -24.516 1 93.69 125 ARG A C 1
ATOM 966 O O . ARG A 1 125 ? -1.527 -24.438 -25.406 1 93.69 125 ARG A O 1
ATOM 973 N N . PHE A 1 126 ? -2.078 -25.234 -23.453 1 93.94 126 PHE A N 1
ATOM 974 C CA . PHE A 1 126 ? -0.698 -25.562 -23.109 1 93.94 126 PHE A CA 1
ATOM 975 C C . PHE A 1 126 ? -0.509 -27.078 -23.016 1 93.94 126 PHE A C 1
ATOM 977 O O . PHE A 1 126 ? -1.465 -27.812 -22.766 1 93.94 126 PHE A O 1
ATOM 984 N N . SER A 1 127 ? 0.7 -27.469 -23.297 1 91.94 127 SER A N 1
ATOM 985 C CA . SER A 1 127 ? 1.035 -28.875 -23.141 1 91.94 127 SER A CA 1
ATOM 986 C C . SER A 1 127 ? 1.094 -29.266 -21.672 1 91.94 127 SER A C 1
ATOM 988 O O . SER A 1 127 ? 0.673 -30.375 -21.297 1 91.94 127 SER A O 1
ATOM 990 N N . ALA A 1 128 ? 1.623 -28.406 -20.906 1 93.81 128 ALA A N 1
ATOM 991 C CA . ALA A 1 128 ? 1.708 -28.531 -19.453 1 93.81 128 ALA A CA 1
ATOM 992 C C . ALA A 1 128 ? 1.987 -27.188 -18.797 1 93.81 128 ALA A C 1
ATOM 994 O O . ALA A 1 128 ? 2.422 -26.25 -19.453 1 93.81 128 ALA A O 1
ATOM 995 N N . VAL A 1 129 ? 1.666 -27.094 -17.578 1 96.44 129 VAL A N 1
ATOM 996 C CA . VAL A 1 129 ? 1.994 -25.906 -16.781 1 96.44 129 VAL A CA 1
ATOM 997 C C . VAL A 1 129 ? 2.834 -26.312 -15.578 1 96.44 129 VAL A C 1
ATOM 999 O O . VAL A 1 129 ? 2.443 -27.203 -14.812 1 96.44 129 VAL A O 1
ATOM 1002 N N . VAL A 1 130 ? 3.951 -25.641 -15.414 1 96.94 130 VAL A N 1
ATOM 1003 C CA . VAL A 1 130 ? 4.883 -26.062 -14.375 1 96.94 130 VAL A CA 1
ATOM 1004 C C . VAL A 1 130 ? 5.086 -24.938 -13.375 1 96.94 130 VAL A C 1
ATOM 1006 O O . VAL A 1 130 ? 5.379 -23.797 -13.758 1 96.94 130 VAL A O 1
ATOM 1009 N N . PHE A 1 131 ? 4.902 -25.219 -12.109 1 97.94 131 PHE A N 1
ATOM 1010 C CA . PHE A 1 131 ? 5.281 -24.344 -11.008 1 97.94 131 PHE A CA 1
ATOM 1011 C C . PHE A 1 131 ? 6.586 -24.812 -10.367 1 97.94 131 PHE A C 1
ATOM 1013 O O . PHE A 1 131 ? 6.672 -25.922 -9.867 1 97.94 131 PHE A O 1
ATOM 1020 N N . LEU A 1 132 ? 7.504 -23.953 -10.461 1 96.5 132 LEU A N 1
ATOM 1021 C CA . LEU A 1 132 ? 8.859 -24.297 -10.047 1 96.5 132 LEU A CA 1
ATOM 1022 C C . LEU A 1 132 ? 9.359 -23.328 -8.984 1 96.5 132 LEU A C 1
ATOM 1024 O O . LEU A 1 132 ? 9.422 -22.125 -9.219 1 96.5 132 LEU A O 1
ATOM 1028 N N . GLY A 1 133 ? 9.695 -23.906 -7.797 1 94.31 133 GLY A N 1
ATOM 1029 C CA . GLY A 1 133 ? 10.32 -22.938 -6.91 1 94.31 133 GLY A CA 1
ATOM 1030 C C . GLY A 1 133 ? 10.039 -23.203 -5.445 1 94.31 133 GLY A C 1
ATOM 1031 O O . GLY A 1 133 ? 9.969 -24.359 -5.016 1 94.31 133 GLY A O 1
ATOM 1032 N N . ASP A 1 134 ? 9.977 -22.094 -4.664 1 91.5 134 ASP A N 1
ATOM 1033 C CA . ASP A 1 134 ? 9.914 -22.125 -3.207 1 91.5 134 ASP A CA 1
ATOM 1034 C C . ASP A 1 134 ? 8.469 -22.25 -2.723 1 91.5 134 ASP A C 1
ATOM 1036 O O . ASP A 1 134 ? 7.621 -22.797 -3.42 1 91.5 134 ASP A O 1
ATOM 1040 N N . GLU A 1 135 ? 8.25 -21.812 -1.531 1 90.88 135 GLU A N 1
ATOM 1041 C CA . GLU A 1 135 ? 6.953 -21.922 -0.881 1 90.88 135 GLU A CA 1
ATOM 1042 C C . GLU A 1 135 ? 5.906 -21.047 -1.574 1 90.88 135 GLU A C 1
ATOM 1044 O O . GLU A 1 135 ? 4.727 -21.406 -1.616 1 90.88 135 GLU A O 1
ATOM 1049 N N . THR A 1 136 ? 6.402 -19.969 -2.143 1 93.62 136 THR A N 1
ATOM 1050 C CA . THR A 1 136 ? 5.469 -19.109 -2.861 1 93.62 136 THR A CA 1
ATOM 1051 C C . THR A 1 136 ? 4.863 -19.844 -4.051 1 93.62 136 THR A C 1
ATOM 1053 O O . THR A 1 136 ? 3.646 -19.812 -4.258 1 93.62 136 THR A O 1
ATOM 1056 N N . ALA A 1 137 ? 5.691 -20.516 -4.781 1 96.06 137 ALA A N 1
ATOM 1057 C CA . ALA A 1 137 ? 5.207 -21.312 -5.91 1 96.06 137 ALA A CA 1
ATOM 1058 C C . ALA A 1 137 ? 4.262 -22.406 -5.445 1 96.06 137 ALA A C 1
ATOM 1060 O O . ALA A 1 137 ? 3.238 -22.672 -6.082 1 96.06 137 ALA A O 1
ATOM 1061 N N . GLN A 1 138 ? 4.617 -23 -4.367 1 95.38 138 GLN A N 1
ATOM 1062 C CA . GLN A 1 138 ? 3.773 -24.047 -3.811 1 95.38 138 GLN A CA 1
ATOM 1063 C C . GLN A 1 138 ? 2.389 -23.516 -3.455 1 95.38 138 GLN A C 1
ATOM 1065 O O . GLN A 1 138 ? 1.376 -24.156 -3.762 1 95.38 138 GLN A O 1
ATOM 1070 N N . THR A 1 139 ? 2.41 -22.406 -2.818 1 96.12 139 THR A N 1
ATOM 1071 C CA . THR A 1 139 ? 1.17 -21.781 -2.373 1 96.12 139 THR A CA 1
ATOM 1072 C C . THR A 1 139 ? 0.29 -21.422 -3.564 1 96.12 139 THR A C 1
ATOM 1074 O O . THR A 1 139 ? -0.922 -21.641 -3.541 1 96.12 139 THR A O 1
ATOM 1077 N N . ILE A 1 140 ? 0.848 -20.922 -4.551 1 97.94 140 ILE A N 1
ATOM 1078 C CA . ILE A 1 140 ? 0.094 -20.5 -5.73 1 97.94 140 ILE A CA 1
ATOM 1079 C C . ILE A 1 140 ? -0.446 -21.734 -6.457 1 97.94 140 ILE A C 1
ATOM 1081 O O . ILE A 1 140 ? -1.582 -21.734 -6.934 1 97.94 140 ILE A O 1
ATOM 1085 N N . TYR A 1 141 ? 0.333 -22.75 -6.504 1 98.5 141 TYR A N 1
ATOM 1086 C CA . TYR A 1 141 ? -0.127 -24 -7.121 1 98.5 141 TYR A CA 1
ATOM 1087 C C . TYR A 1 141 ? -1.31 -24.578 -6.355 1 98.5 141 TYR A C 1
ATOM 1089 O O . TYR A 1 141 ? -2.258 -25.078 -6.961 1 98.5 141 TYR A O 1
ATOM 1097 N N . ALA A 1 142 ? -1.202 -24.516 -5.062 1 98.19 142 ALA A N 1
ATOM 1098 C CA . ALA A 1 142 ? -2.324 -24.969 -4.242 1 98.19 142 ALA A CA 1
ATOM 1099 C C . ALA A 1 142 ? -3.586 -24.172 -4.551 1 98.19 142 ALA A C 1
ATOM 1101 O O . ALA A 1 142 ? -4.68 -24.734 -4.645 1 98.19 142 ALA A O 1
ATOM 1102 N N . ALA A 1 143 ? -3.42 -22.906 -4.727 1 98.5 143 ALA A N 1
ATOM 1103 C CA . ALA A 1 143 ? -4.562 -22.047 -5.035 1 98.5 143 ALA A CA 1
ATOM 1104 C C . ALA A 1 143 ? -5.145 -22.375 -6.406 1 98.5 143 ALA A C 1
ATOM 1106 O O . ALA A 1 143 ? -6.359 -22.312 -6.605 1 98.5 143 ALA A O 1
ATOM 1107 N N . LEU A 1 144 ? -4.289 -22.688 -7.344 1 98.62 144 LEU A N 1
ATOM 1108 C CA . LEU A 1 144 ? -4.777 -23.141 -8.641 1 98.62 144 LEU A CA 1
ATOM 1109 C C . LEU A 1 144 ? -5.68 -24.359 -8.484 1 98.62 144 LEU A C 1
ATOM 1111 O O . LEU A 1 144 ? -6.73 -24.453 -9.125 1 98.62 144 LEU A O 1
ATOM 1115 N N . ASN A 1 145 ? -5.254 -25.203 -7.637 1 98.12 145 ASN A N 1
ATOM 1116 C CA . ASN A 1 145 ? -6.051 -26.406 -7.387 1 98.12 145 ASN A CA 1
ATOM 1117 C C . ASN A 1 145 ? -7.398 -26.062 -6.758 1 98.12 145 ASN A C 1
ATOM 1119 O O . ASN A 1 145 ? -8.398 -26.719 -7.027 1 98.12 145 ASN A O 1
ATOM 1123 N N . VAL A 1 146 ? -7.398 -25.062 -5.922 1 97.5 146 VAL A N 1
ATOM 1124 C CA . VAL A 1 146 ? -8.656 -24.609 -5.336 1 97.5 146 VAL A CA 1
ATOM 1125 C C . VAL A 1 146 ? -9.625 -24.203 -6.441 1 97.5 146 VAL A C 1
ATOM 1127 O O . VAL A 1 146 ? -10.812 -24.562 -6.391 1 97.5 146 VAL A O 1
ATOM 1130 N N . PHE A 1 147 ? -9.148 -23.531 -7.441 1 97.69 147 PHE A N 1
ATOM 1131 C CA . PHE A 1 147 ? -9.984 -23.109 -8.562 1 97.69 147 PHE A CA 1
ATOM 1132 C C . PHE A 1 147 ? -10.422 -24.328 -9.383 1 97.69 147 PHE A C 1
ATOM 1134 O O . PHE A 1 147 ? -11.609 -24.484 -9.688 1 97.69 147 PHE A O 1
ATOM 1141 N N . LEU A 1 148 ? -9.523 -25.203 -9.688 1 97.88 148 LEU A N 1
ATOM 1142 C CA . LEU A 1 148 ? -9.789 -26.297 -10.617 1 97.88 148 LEU A CA 1
ATOM 1143 C C . LEU A 1 148 ? -10.695 -27.344 -9.969 1 97.88 148 LEU A C 1
ATOM 1145 O O . LEU A 1 148 ? -11.422 -28.047 -10.672 1 97.88 148 LEU A O 1
ATOM 1149 N N . ARG A 1 149 ? -10.648 -27.375 -8.68 1 96.56 149 ARG A N 1
ATOM 1150 C CA . ARG A 1 149 ? -11.453 -28.359 -7.973 1 96.56 149 ARG A CA 1
ATOM 1151 C C . ARG A 1 149 ? -12.695 -27.719 -7.363 1 96.56 149 ARG A C 1
ATOM 1153 O O . ARG A 1 149 ? -13.523 -28.406 -6.758 1 96.56 149 ARG A O 1
ATOM 1160 N N . GLU A 1 150 ? -12.781 -26.438 -7.484 1 96.38 150 GLU A N 1
ATOM 1161 C CA . GLU A 1 150 ? -13.891 -25.672 -6.93 1 96.38 150 GLU A CA 1
ATOM 1162 C C . GLU A 1 150 ? -14.102 -25.984 -5.453 1 96.38 150 GLU A C 1
ATOM 1164 O O . GLU A 1 150 ? -15.227 -26.25 -5.027 1 96.38 150 GLU A O 1
ATOM 1169 N N . ASP A 1 151 ? -13 -25.906 -4.75 1 96.5 151 ASP A N 1
ATOM 1170 C CA . ASP A 1 151 ? -13.016 -26.25 -3.334 1 96.5 151 ASP A CA 1
ATOM 1171 C C . ASP A 1 151 ? -12.148 -25.297 -2.521 1 96.5 151 ASP A C 1
ATOM 1173 O O . ASP A 1 151 ? -10.938 -25.5 -2.416 1 96.5 151 ASP A O 1
ATOM 1177 N N . ILE A 1 152 ? -12.797 -24.375 -1.865 1 96.31 152 ILE A N 1
ATOM 1178 C CA . ILE A 1 152 ? -12.109 -23.359 -1.09 1 96.31 152 ILE A CA 1
ATOM 1179 C C . ILE A 1 152 ? -11.617 -23.938 0.23 1 96.31 152 ILE A C 1
ATOM 1181 O O . ILE A 1 152 ? -10.633 -23.469 0.8 1 96.31 152 ILE A O 1
ATOM 1185 N N . SER A 1 153 ? -12.234 -25 0.649 1 96.44 153 SER A N 1
ATOM 1186 C CA . SER A 1 153 ? -11.945 -25.547 1.968 1 96.44 153 SER A CA 1
ATOM 1187 C C . SER A 1 153 ? -10.695 -26.422 1.939 1 96.44 153 SER A C 1
ATOM 1189 O O . SER A 1 153 ? -9.859 -26.344 2.84 1 96.44 153 SER A O 1
ATOM 1191 N N . HIS A 1 154 ? -10.562 -27.266 0.853 1 96.31 154 HIS A N 1
ATOM 1192 C CA . HIS A 1 154 ? -9.492 -28.266 0.861 1 96.31 154 HIS A CA 1
ATOM 1193 C C . HIS A 1 154 ? -8.883 -28.438 -0.528 1 96.31 154 HIS A C 1
ATOM 1195 O O . HIS A 1 154 ? -8.109 -29.359 -0.763 1 96.31 154 HIS A O 1
ATOM 1201 N N . GLY A 1 155 ? -9.164 -27.625 -1.371 1 96.62 155 GLY A N 1
ATOM 1202 C CA . GLY A 1 155 ? -8.844 -27.844 -2.773 1 96.62 155 GLY A CA 1
ATOM 1203 C C . GLY A 1 155 ? -7.359 -28 -3.029 1 96.62 155 GLY A C 1
ATOM 1204 O O . GLY A 1 155 ? -6.957 -28.609 -4.016 1 96.62 155 GLY A O 1
ATOM 1205 N N . GLY A 1 156 ? -6.535 -27.469 -2.182 1 97.62 156 GLY A N 1
ATOM 1206 C CA . GLY A 1 156 ? -5.094 -27.547 -2.371 1 97.62 156 GLY A CA 1
ATOM 1207 C C . GLY A 1 156 ? -4.469 -28.766 -1.744 1 97.62 156 GLY A C 1
ATOM 1208 O O . GLY A 1 156 ? -3.26 -28.984 -1.852 1 97.62 156 GLY A O 1
ATOM 1209 N N . LEU A 1 157 ? -5.32 -29.656 -1.218 1 97.38 157 LEU A N 1
ATOM 1210 C CA . LEU A 1 157 ? -4.773 -30.734 -0.418 1 97.38 157 LEU A CA 1
ATOM 1211 C C . LEU A 1 157 ? -5.238 -32.094 -0.955 1 97.38 157 LEU A C 1
ATOM 1213 O O . LEU A 1 157 ? -6.246 -32.156 -1.66 1 97.38 157 LEU A O 1
ATOM 1217 N N . GLN A 1 158 ? -4.395 -33.062 -0.647 1 95.94 158 GLN A N 1
ATOM 1218 C CA . GLN A 1 158 ? -4.773 -34.438 -0.867 1 95.94 158 GLN A CA 1
ATOM 1219 C C . GLN A 1 158 ? -5.637 -34.969 0.277 1 95.94 158 GLN A C 1
ATOM 1221 O O . GLN A 1 158 ? -5.188 -35.781 1.08 1 95.94 158 GLN A O 1
ATOM 1226 N N . GLU A 1 159 ? -6.812 -34.656 0.241 1 92.81 159 GLU A N 1
ATOM 1227 C CA . GLU A 1 159 ? -7.734 -34.969 1.335 1 92.81 159 GLU A CA 1
ATOM 1228 C C . GLU A 1 159 ? -7.832 -36.469 1.571 1 92.81 159 GLU A C 1
ATOM 1230 O O . GLU A 1 159 ? -8.07 -36.906 2.697 1 92.81 159 GLU A O 1
ATOM 1235 N N . TRP A 1 160 ? -7.684 -37.25 0.594 1 92.31 160 TRP A N 1
ATOM 1236 C CA . TRP A 1 160 ? -7.859 -38.688 0.658 1 92.31 160 TRP A CA 1
ATOM 1237 C C . TRP A 1 160 ? -6.754 -39.344 1.482 1 92.31 160 TRP A C 1
ATOM 1239 O O . TRP A 1 160 ? -6.867 -40.5 1.88 1 92.31 160 TRP A O 1
ATOM 1249 N N . LEU A 1 161 ? -5.723 -38.594 1.776 1 93.19 161 LEU A N 1
ATOM 1250 C CA . LEU A 1 161 ? -4.637 -39.125 2.596 1 93.19 161 LEU A CA 1
ATOM 1251 C C . LEU A 1 161 ? -4.801 -38.688 4.051 1 93.19 161 LEU A C 1
ATOM 1253 O O . LEU A 1 161 ? -4.039 -39.125 4.918 1 93.19 161 LEU A O 1
ATOM 1257 N N . MET A 1 162 ? -5.848 -37.906 4.336 1 93.5 162 MET A N 1
ATOM 1258 C CA . MET A 1 162 ? -5.984 -37.281 5.648 1 93.5 162 MET A CA 1
ATOM 1259 C C . MET A 1 162 ? -7.027 -38 6.492 1 93.5 162 MET A C 1
ATOM 1261 O O . MET A 1 162 ? -8.008 -38.531 5.961 1 93.5 162 MET A O 1
ATOM 1265 N N . THR A 1 163 ? -6.77 -37.938 7.812 1 94.31 163 THR A N 1
ATOM 1266 C CA . THR A 1 163 ? -7.801 -38.375 8.75 1 94.31 163 THR A CA 1
ATOM 1267 C C . THR A 1 163 ? -8.898 -37.312 8.875 1 94.31 163 THR A C 1
ATOM 1269 O O . THR A 1 163 ? -8.734 -36.188 8.422 1 94.31 163 THR A O 1
ATOM 1272 N N . ASP A 1 164 ? -9.953 -37.719 9.523 1 93.44 164 ASP A N 1
ATOM 1273 C CA . ASP A 1 164 ? -11.062 -36.781 9.719 1 93.44 164 ASP A CA 1
ATOM 1274 C C . ASP A 1 164 ? -10.633 -35.594 10.578 1 93.44 164 ASP A C 1
ATOM 1276 O O . ASP A 1 164 ? -11.016 -34.469 10.305 1 93.44 164 ASP A O 1
ATOM 1280 N N . ASP A 1 165 ? -9.875 -35.844 11.594 1 95.62 165 ASP A N 1
ATOM 1281 C CA . ASP A 1 165 ? -9.391 -34.781 12.469 1 95.62 165 ASP A CA 1
ATOM 1282 C C . ASP A 1 165 ? -8.469 -33.844 11.711 1 95.62 165 ASP A C 1
ATOM 1284 O O . ASP A 1 165 ? -8.523 -32.625 11.914 1 95.62 165 ASP A O 1
ATOM 1288 N N . GLU A 1 166 ? -7.676 -34.375 10.883 1 95.25 166 GLU A N 1
ATOM 1289 C CA . GLU A 1 166 ? -6.762 -33.562 10.086 1 95.25 166 GLU A CA 1
ATOM 1290 C C . GLU A 1 166 ? -7.523 -32.719 9.07 1 95.25 166 GLU A C 1
ATOM 1292 O O . GLU A 1 166 ? -7.156 -31.578 8.82 1 95.25 166 GLU A O 1
ATOM 1297 N N . ARG A 1 167 ? -8.547 -33.281 8.539 1 95 167 ARG A N 1
ATOM 1298 C CA . ARG A 1 167 ? -9.375 -32.562 7.582 1 95 167 ARG A CA 1
ATOM 1299 C C . ARG A 1 167 ? -10.023 -31.344 8.242 1 95 167 ARG A C 1
ATOM 1301 O O . ARG A 1 167 ? -10.117 -30.266 7.637 1 95 167 ARG A O 1
ATOM 1308 N N . ILE A 1 168 ? -10.422 -31.516 9.414 1 95.12 168 ILE A N 1
ATOM 1309 C CA . ILE A 1 168 ? -11.055 -30.422 10.148 1 95.12 168 ILE A CA 1
ATOM 1310 C C . ILE A 1 168 ? -10.016 -29.359 10.477 1 95.12 168 ILE A C 1
ATOM 1312 O O . ILE A 1 168 ? -10.289 -28.156 10.352 1 95.12 168 ILE A O 1
ATOM 1316 N N . ALA A 1 169 ? -8.828 -29.766 10.773 1 96.44 169 ALA A N 1
ATOM 1317 C CA . ALA A 1 169 ? -7.77 -28.859 11.195 1 96.44 169 ALA A CA 1
ATOM 1318 C C . ALA A 1 169 ? -7.203 -28.094 10 1 96.44 169 ALA A C 1
ATOM 1320 O O . ALA A 1 169 ? -6.73 -26.953 10.148 1 96.44 169 ALA A O 1
ATOM 1321 N N . CYS A 1 170 ? -7.285 -28.625 8.797 1 97.31 170 CYS A N 1
ATOM 1322 C CA . CYS A 1 170 ? -6.574 -28.078 7.648 1 97.31 170 CYS A CA 1
ATOM 1323 C C . CYS A 1 170 ? -7.531 -27.328 6.727 1 97.31 170 CYS A C 1
ATOM 1325 O O . CYS A 1 170 ? -7.234 -27.125 5.547 1 97.31 170 CYS A O 1
ATOM 1327 N N . LYS A 1 171 ? -8.625 -26.844 7.273 1 96 171 LYS A N 1
ATOM 1328 C CA . LYS A 1 171 ? -9.617 -26.125 6.477 1 96 171 LYS A CA 1
ATOM 1329 C C . LYS A 1 171 ? -9.18 -24.688 6.191 1 96 171 LYS A C 1
ATOM 1331 O O . LYS A 1 171 ? -8.484 -24.078 7.004 1 96 171 LYS A O 1
ATOM 1336 N N . CYS A 1 172 ? -9.602 -24.188 5.062 1 96.44 172 CYS A N 1
ATOM 1337 C CA . CYS A 1 172 ? -9.492 -22.781 4.734 1 96.44 172 CYS A CA 1
ATOM 1338 C C . CYS A 1 172 ? -8.047 -22.297 4.812 1 96.44 172 CYS A C 1
ATOM 1340 O O . CYS A 1 172 ? -7.16 -22.906 4.203 1 96.44 172 CYS A O 1
ATOM 1342 N N . ASP A 1 173 ? -7.645 -21.344 5.555 1 95.44 173 ASP A N 1
ATOM 1343 C CA . ASP A 1 173 ? -6.312 -20.75 5.625 1 95.44 173 ASP A CA 1
ATOM 1344 C C . ASP A 1 173 ? -5.273 -21.781 6.039 1 95.44 173 ASP A C 1
ATOM 1346 O O . ASP A 1 173 ? -4.113 -21.703 5.633 1 95.44 173 ASP A O 1
ATOM 1350 N N . ALA A 1 174 ? -5.711 -22.719 6.746 1 96.25 174 ALA A N 1
ATOM 1351 C CA . ALA A 1 174 ? -4.777 -23.703 7.297 1 96.25 174 ALA A CA 1
ATOM 1352 C C . ALA A 1 174 ? -4.141 -24.531 6.191 1 96.25 174 ALA A C 1
ATOM 1354 O O . ALA A 1 174 ? -2.998 -24.984 6.316 1 96.25 174 ALA A O 1
ATOM 1355 N N . GLN A 1 175 ? -4.816 -24.719 5.078 1 96.81 175 GLN A N 1
ATOM 1356 C CA . GLN A 1 175 ? -4.258 -25.531 4 1 96.81 175 GLN A CA 1
ATOM 1357 C C . GLN A 1 175 ? -3.027 -24.859 3.393 1 96.81 175 GLN A C 1
ATOM 1359 O O . GLN A 1 175 ? -2.203 -25.516 2.758 1 96.81 175 GLN A O 1
ATOM 1364 N N . PHE A 1 176 ? -2.916 -23.516 3.688 1 96 176 PHE A N 1
ATOM 1365 C CA . PHE A 1 176 ? -1.811 -22.766 3.115 1 96 176 PHE A CA 1
ATOM 1366 C C . PHE A 1 176 ? -0.771 -22.438 4.18 1 96 176 PHE A C 1
ATOM 1368 O O . PHE A 1 176 ? 0.395 -22.188 3.863 1 96 176 PHE A O 1
ATOM 1375 N N . LEU A 1 177 ? -1.172 -22.391 5.426 1 94.62 177 LEU A N 1
ATOM 1376 C CA . LEU A 1 177 ? -0.324 -21.766 6.434 1 94.62 177 LEU A CA 1
ATOM 1377 C C . LEU A 1 177 ? 0.151 -22.781 7.461 1 94.62 177 LEU A C 1
ATOM 1379 O O . LEU A 1 177 ? 1.197 -22.609 8.086 1 94.62 177 LEU A O 1
ATOM 1383 N N . ASP A 1 178 ? -0.641 -23.812 7.668 1 94.94 178 ASP A N 1
ATOM 1384 C CA . ASP A 1 178 ? -0.283 -24.797 8.68 1 94.94 178 ASP A CA 1
ATOM 1385 C C . ASP A 1 178 ? 0.758 -25.781 8.141 1 94.94 178 ASP A C 1
ATOM 1387 O O . ASP A 1 178 ? 0.531 -26.453 7.129 1 94.94 178 ASP A O 1
ATOM 1391 N N . ASN A 1 179 ? 1.795 -25.922 8.867 1 92.44 179 ASN A N 1
ATOM 1392 C CA . ASN A 1 179 ? 2.904 -26.766 8.422 1 92.44 179 ASN A CA 1
ATOM 1393 C C . ASN A 1 179 ? 2.502 -28.234 8.336 1 92.44 179 ASN A C 1
ATOM 1395 O O . ASN A 1 179 ? 2.984 -28.969 7.469 1 92.44 179 ASN A O 1
ATOM 1399 N N . ASN A 1 180 ? 1.655 -28.641 9.195 1 94.19 180 ASN A N 1
ATOM 1400 C CA . ASN A 1 180 ? 1.195 -30.031 9.164 1 94.19 180 ASN A CA 1
ATOM 1401 C C . ASN A 1 180 ? 0.32 -30.297 7.945 1 94.19 180 ASN A C 1
ATOM 1403 O O . ASN A 1 180 ? 0.337 -31.391 7.395 1 94.19 180 ASN A O 1
ATOM 1407 N N . CYS A 1 181 ? -0.341 -29.297 7.551 1 97.12 181 CYS A N 1
ATOM 1408 C CA . CYS A 1 181 ? -1.248 -29.438 6.418 1 97.12 181 CYS A CA 1
ATOM 1409 C C . CYS A 1 181 ? -0.483 -29.406 5.098 1 97.12 181 CYS A C 1
ATOM 1411 O O . CYS A 1 181 ? -0.88 -30.062 4.129 1 97.12 181 CYS A O 1
ATOM 1413 N N . LEU A 1 182 ? 0.633 -28.734 5.094 1 94.31 182 LEU A N 1
ATOM 1414 C CA . LEU A 1 182 ? 1.418 -28.562 3.877 1 94.31 182 LEU A CA 1
ATOM 1415 C C . LEU A 1 182 ? 1.98 -29.891 3.402 1 94.31 182 LEU A C 1
ATOM 1417 O O . LEU A 1 182 ? 2.281 -30.062 2.219 1 94.31 182 LEU A O 1
ATOM 1421 N N . GLY A 1 183 ? 2.107 -30.797 4.277 1 93.56 183 GLY A N 1
ATOM 1422 C CA . GLY A 1 183 ? 2.564 -32.125 3.904 1 93.56 183 GLY A CA 1
ATOM 1423 C C . GLY A 1 183 ? 1.601 -32.844 2.984 1 93.56 183 GLY A C 1
ATOM 1424 O O . GLY A 1 183 ? 1.996 -33.781 2.264 1 93.56 183 GLY A O 1
ATOM 1425 N N . TYR A 1 184 ? 0.361 -32.375 2.945 1 96.25 184 TYR A N 1
ATOM 1426 C CA . TYR A 1 184 ? -0.677 -33.031 2.143 1 96.25 184 TYR A CA 1
ATOM 1427 C C . TYR A 1 184 ? -0.937 -32.25 0.861 1 96.25 184 TYR A C 1
ATOM 1429 O O . TYR A 1 184 ? -1.885 -32.531 0.13 1 96.25 184 TYR A O 1
ATOM 1437 N N . SER A 1 185 ? -0.115 -31.25 0.587 1 97.12 185 SER A N 1
ATOM 1438 C CA . SER A 1 185 ? -0.354 -30.406 -0.583 1 97.12 185 SER A CA 1
ATOM 1439 C C . SER A 1 185 ? -0.277 -31.219 -1.871 1 97.12 185 SER A C 1
ATOM 1441 O O . SER A 1 185 ? 0.586 -32.094 -2.012 1 97.12 185 SER A O 1
ATOM 1443 N N . VAL A 1 186 ? -1.174 -30.938 -2.793 1 96.81 186 VAL A N 1
ATOM 1444 C CA . VAL A 1 186 ? -1.106 -31.531 -4.121 1 96.81 186 VAL A CA 1
ATOM 1445 C C . VAL A 1 186 ? 0.133 -31.016 -4.855 1 96.81 186 VAL A C 1
ATOM 1447 O O . VAL A 1 186 ? 0.378 -29.812 -4.906 1 96.81 186 VAL A O 1
ATOM 1450 N N . LYS A 1 187 ? 0.904 -31.922 -5.434 1 95.56 187 LYS A N 1
ATOM 1451 C CA . LYS A 1 187 ? 2.121 -31.516 -6.133 1 95.56 187 LYS A CA 1
ATOM 1452 C C . LYS A 1 187 ? 2.037 -31.844 -7.621 1 95.56 187 LYS A C 1
ATOM 1454 O O . LYS A 1 187 ? 2.779 -31.281 -8.43 1 95.56 187 LYS A O 1
ATOM 1459 N N . ASN A 1 188 ? 1.167 -32.781 -7.883 1 94.38 188 ASN A N 1
ATOM 1460 C CA . ASN A 1 188 ? 1.008 -33.25 -9.258 1 94.38 188 ASN A CA 1
ATOM 1461 C C . ASN A 1 188 ? -0.461 -33.469 -9.602 1 94.38 188 ASN A C 1
ATOM 1463 O O . ASN A 1 188 ? -1.209 -34.062 -8.812 1 94.38 188 ASN A O 1
ATOM 1467 N N . PHE A 1 189 ? -0.811 -33.031 -10.781 1 93.94 189 PHE A N 1
ATOM 1468 C CA . PHE A 1 189 ? -2.197 -33.156 -11.219 1 93.94 189 PHE A CA 1
ATOM 1469 C C . PHE A 1 189 ? -2.646 -34.625 -11.203 1 93.94 189 PHE A C 1
ATOM 1471 O O . PHE A 1 189 ? -3.814 -34.906 -10.945 1 93.94 189 PHE A O 1
ATOM 1478 N N . GLU A 1 190 ? -1.732 -35.594 -11.398 1 92.56 190 GLU A N 1
ATOM 1479 C CA . GLU A 1 190 ? -2.053 -37.031 -11.453 1 92.56 190 GLU A CA 1
ATOM 1480 C C . GLU A 1 190 ? -2.537 -37.531 -10.102 1 92.56 190 GLU A C 1
ATOM 1482 O O . GLU A 1 190 ? -3.305 -38.5 -10.031 1 92.56 190 GLU A O 1
ATOM 1487 N N . GLU A 1 191 ? -2.09 -36.875 -9.133 1 92.88 191 GLU A N 1
ATOM 1488 C CA . GLU A 1 191 ? -2.482 -37.281 -7.789 1 92.88 191 GLU A CA 1
ATOM 1489 C C . GLU A 1 191 ? -3.992 -37.156 -7.594 1 92.88 191 GLU A C 1
ATOM 1491 O O . GLU A 1 191 ? -4.613 -38.031 -6.957 1 92.88 191 GLU A O 1
ATOM 1496 N N . VAL A 1 192 ? -4.535 -36.156 -8.109 1 93.69 192 VAL A N 1
ATOM 1497 C CA . VAL A 1 192 ? -5.973 -35.938 -7.988 1 93.69 192 VAL A CA 1
ATOM 1498 C C . VAL A 1 192 ? -6.723 -36.812 -8.969 1 93.69 192 VAL A C 1
ATOM 1500 O O . VAL A 1 192 ? -7.734 -37.438 -8.617 1 93.69 192 VAL A O 1
ATOM 1503 N N . VAL A 1 193 ? -6.219 -37 -10.172 1 91.56 193 VAL A N 1
ATOM 1504 C CA . VAL A 1 193 ? -6.879 -37.75 -11.227 1 91.56 193 VAL A CA 1
ATOM 1505 C C . VAL A 1 193 ? -6.953 -39.219 -10.828 1 91.56 193 VAL A C 1
ATOM 1507 O O . VAL A 1 193 ? -7.996 -39.875 -10.977 1 91.56 193 VAL A O 1
ATOM 1510 N N . LYS A 1 194 ? -5.875 -39.719 -10.375 1 87.62 194 LYS A N 1
ATOM 1511 C CA . LYS A 1 194 ? -5.816 -41.125 -9.977 1 87.62 194 LYS A CA 1
ATOM 1512 C C . LYS A 1 194 ? -6.77 -41.406 -8.828 1 87.62 194 LYS A C 1
ATOM 1514 O O . LYS A 1 194 ? -7.359 -42.469 -8.758 1 87.62 194 LYS A O 1
ATOM 1519 N N . ASN A 1 195 ? -6.875 -40.531 -7.969 1 84.69 195 ASN A N 1
ATOM 1520 C CA . ASN A 1 195 ? -7.77 -40.688 -6.824 1 84.69 195 ASN A CA 1
ATOM 1521 C C . ASN A 1 195 ? -9.234 -40.688 -7.254 1 84.69 195 ASN A C 1
ATOM 1523 O O . ASN A 1 195 ? -10.055 -41.406 -6.676 1 84.69 195 ASN A O 1
ATOM 1527 N N . GLU A 1 196 ? -9.609 -39.844 -8.07 1 77.56 196 GLU A N 1
ATOM 1528 C CA . GLU A 1 196 ? -10.984 -39.75 -8.547 1 77.56 196 GLU A CA 1
ATOM 1529 C C . GLU A 1 196 ? -11.461 -41.125 -9.07 1 77.56 196 GLU A C 1
ATOM 1531 O O . GLU A 1 196 ? -12.617 -41.5 -8.867 1 77.56 196 GLU A O 1
ATOM 1536 N N . ALA A 1 197 ? -10.633 -41.75 -9.617 1 68.12 197 ALA A N 1
ATOM 1537 C CA . ALA A 1 197 ? -10.961 -43.062 -10.18 1 68.12 197 ALA A CA 1
ATOM 1538 C C . ALA A 1 197 ? -11.273 -44.094 -9.078 1 68.12 197 ALA A C 1
ATOM 1540 O O . ALA A 1 197 ? -12.047 -45.031 -9.289 1 68.12 197 ALA A O 1
ATOM 1541 N N . ASN A 1 198 ? -10.75 -43.812 -7.98 1 66.06 198 ASN A N 1
ATOM 1542 C CA . ASN A 1 198 ? -10.891 -44.812 -6.918 1 66.06 198 ASN A CA 1
ATOM 1543 C C . ASN A 1 198 ? -11.906 -44.375 -5.863 1 66.06 198 ASN A C 1
ATOM 1545 O O . ASN A 1 198 ? -11.93 -44.906 -4.754 1 66.06 198 ASN A O 1
ATOM 1549 N N . ASP A 1 199 ? -12.992 -43.469 -6.219 1 58.66 199 ASP A N 1
ATOM 1550 C CA . ASP A 1 199 ? -14.125 -43.031 -5.422 1 58.66 199 ASP A CA 1
ATOM 1551 C C . ASP A 1 199 ? -13.648 -42.281 -4.172 1 58.66 199 ASP A C 1
ATOM 1553 O O . ASP A 1 199 ? -14.219 -42.438 -3.09 1 58.66 199 ASP A O 1
ATOM 1557 N N . PRO A 1 200 ? -12.492 -41.656 -4.156 1 63.19 200 PRO A N 1
ATOM 1558 C CA . PRO A 1 200 ? -11.961 -41.25 -2.859 1 63.19 200 PRO A CA 1
ATOM 1559 C C . PRO A 1 200 ? -12.555 -39.938 -2.381 1 63.19 200 PRO A C 1
ATOM 1561 O O . PRO A 1 200 ? -13.211 -39.219 -3.154 1 63.19 200 PRO A O 1
ATOM 1564 N N . LYS A 1 201 ? -12.414 -39.625 -1.135 1 75.75 201 LYS A N 1
ATOM 1565 C CA . LYS A 1 201 ? -12.664 -38.406 -0.371 1 75.75 201 LYS A CA 1
ATOM 1566 C C . LYS A 1 201 ? -11.961 -37.188 -0.999 1 75.75 201 LYS A C 1
ATOM 1568 O O . LYS A 1 201 ? -10.883 -37.344 -1.577 1 75.75 201 LYS A O 1
ATOM 1573 N N . GLY A 1 202 ? -12.844 -36.219 -1.531 1 81.06 202 GLY A N 1
ATOM 1574 C CA . GLY A 1 202 ? -12.312 -34.969 -2.047 1 81.06 202 GLY A CA 1
ATOM 1575 C C . GLY A 1 202 ? -12.984 -34.531 -3.33 1 81.06 202 GLY A C 1
ATOM 1576 O O . GLY A 1 202 ? -13.664 -35.312 -3.992 1 81.06 202 GLY A O 1
ATOM 1577 N N . SER A 1 203 ? -12.695 -33.344 -3.748 1 88.88 203 SER A N 1
ATOM 1578 C CA . SER A 1 203 ? -13.305 -32.781 -4.945 1 88.88 203 SER A CA 1
ATOM 1579 C C . SER A 1 203 ? -12.461 -33.062 -6.184 1 88.88 203 SER A C 1
ATOM 1581 O O . SER A 1 203 ? -11.234 -32.875 -6.156 1 88.88 203 SER A O 1
ATOM 1583 N N . PRO A 1 204 ? -13.07 -33.594 -7.211 1 91.81 204 PRO A N 1
ATOM 1584 C CA . PRO A 1 204 ? -12.336 -33.812 -8.461 1 91.81 204 PRO A CA 1
ATOM 1585 C C . PRO A 1 204 ? -12.07 -32.5 -9.219 1 91.81 204 PRO A C 1
ATOM 1587 O O . PRO A 1 204 ? -12.594 -31.453 -8.844 1 91.81 204 PRO A O 1
ATOM 1590 N N . TYR A 1 205 ? -11.25 -32.688 -10.227 1 95 205 TYR A N 1
ATOM 1591 C CA . TYR A 1 205 ? -11.047 -31.562 -11.133 1 95 205 TYR A CA 1
ATOM 1592 C C . TYR A 1 205 ? -12.266 -31.359 -12.023 1 95 205 TYR A C 1
ATOM 1594 O O . TYR A 1 205 ? -12.891 -32.312 -12.477 1 95 205 TYR A O 1
ATOM 1602 N N . VAL A 1 206 ? -12.5 -30.094 -12.273 1 93.56 206 VAL A N 1
ATOM 1603 C CA . VAL A 1 206 ? -13.523 -29.75 -13.266 1 93.56 206 VAL A CA 1
ATOM 1604 C C . VAL A 1 206 ? -13.016 -30.078 -14.664 1 93.56 206 VAL A C 1
ATOM 1606 O O . VAL A 1 206 ? -13.797 -30.5 -15.531 1 93.56 206 VAL A O 1
ATOM 1609 N N . CYS A 1 207 ? -11.703 -29.906 -14.867 1 91.69 207 CYS A N 1
ATOM 1610 C CA . CYS A 1 207 ? -11.062 -30.281 -16.125 1 91.69 207 CYS A CA 1
ATOM 1611 C C . CYS A 1 207 ? -9.727 -30.969 -15.867 1 91.69 207 CYS A C 1
ATOM 1613 O O . CYS A 1 207 ? -9.039 -30.656 -14.891 1 91.69 207 CYS A O 1
ATOM 1615 N N . GLN A 1 208 ? -9.422 -31.938 -16.75 1 90.25 208 GLN A N 1
ATOM 1616 C CA . GLN A 1 208 ? -8.258 -32.781 -16.5 1 90.25 208 GLN A CA 1
ATOM 1617 C C . GLN A 1 208 ? -7.422 -32.969 -17.766 1 90.25 208 GLN A C 1
ATOM 1619 O O . GLN A 1 208 ? -6.641 -33.906 -17.875 1 90.25 208 GLN A O 1
ATOM 1624 N N . ARG A 1 209 ? -7.531 -32.125 -18.625 1 88.62 209 ARG A N 1
ATOM 1625 C CA . ARG A 1 209 ? -6.902 -32.344 -19.938 1 88.62 209 ARG A CA 1
ATOM 1626 C C . ARG A 1 209 ? -5.445 -31.891 -19.922 1 88.62 209 ARG A C 1
ATOM 1628 O O . ARG A 1 209 ? -4.621 -32.406 -20.672 1 88.62 209 ARG A O 1
ATOM 1635 N N . THR A 1 210 ? -5.156 -30.922 -19.125 1 92.38 210 THR A N 1
ATOM 1636 C CA . THR A 1 210 ? -3.82 -30.344 -19.141 1 92.38 210 THR A CA 1
ATOM 1637 C C . THR A 1 210 ? -3.053 -30.688 -17.875 1 92.38 210 THR A C 1
ATOM 1639 O O . THR A 1 210 ? -3.461 -30.328 -16.781 1 92.38 210 THR A O 1
ATOM 1642 N N . PRO A 1 211 ? -1.921 -31.359 -18.062 1 94.12 211 PRO A N 1
ATOM 1643 C CA . PRO A 1 211 ? -1.102 -31.672 -16.891 1 94.12 211 PRO A CA 1
ATOM 1644 C C . PRO A 1 211 ? -0.489 -30.422 -16.25 1 94.12 211 PRO A C 1
ATOM 1646 O O . PRO A 1 211 ? -0.105 -29.484 -16.969 1 94.12 211 PRO A O 1
ATOM 1649 N N . HIS A 1 212 ? -0.396 -30.344 -15.008 1 96.19 212 HIS A N 1
ATOM 1650 C CA . HIS A 1 212 ? 0.298 -29.312 -14.242 1 96.19 212 HIS A CA 1
ATOM 1651 C C . HIS A 1 212 ? 0.975 -29.906 -13.008 1 96.19 212 HIS A C 1
ATOM 1653 O O . HIS A 1 212 ? 0.519 -30.906 -12.469 1 96.19 212 HIS A O 1
ATOM 1659 N N . VAL A 1 213 ? 2.086 -29.266 -12.617 1 96.75 213 VAL A N 1
ATOM 1660 C CA . VAL A 1 213 ? 2.887 -29.844 -11.547 1 96.75 213 VAL A CA 1
ATOM 1661 C C . VAL A 1 213 ? 3.584 -28.734 -10.766 1 96.75 213 VAL A C 1
ATOM 1663 O O . VAL A 1 213 ? 3.803 -27.641 -11.297 1 96.75 213 VAL A O 1
ATOM 1666 N N . TYR A 1 214 ? 3.797 -29 -9.523 1 97.75 214 TYR A N 1
ATOM 1667 C CA . TYR A 1 214 ? 4.703 -28.219 -8.688 1 97.75 214 TYR A CA 1
ATOM 1668 C C . TYR A 1 214 ? 5.996 -28.984 -8.43 1 97.75 214 TYR A C 1
ATOM 1670 O O . TYR A 1 214 ? 5.969 -30.125 -7.965 1 97.75 214 TYR A O 1
ATOM 1678 N N . ILE A 1 215 ? 7.086 -28.359 -8.773 1 96.62 215 ILE A N 1
ATOM 1679 C CA . ILE A 1 215 ? 8.414 -28.938 -8.555 1 96.62 215 ILE A CA 1
ATOM 1680 C C . ILE A 1 215 ? 9.18 -28.094 -7.543 1 96.62 215 ILE A C 1
ATOM 1682 O O . ILE A 1 215 ? 9.617 -26.984 -7.852 1 96.62 215 ILE A O 1
ATOM 1686 N N . PRO A 1 216 ? 9.352 -28.641 -6.344 1 93.75 216 PRO A N 1
ATOM 1687 C CA . PRO A 1 216 ? 10.125 -27.891 -5.348 1 93.75 216 PRO A CA 1
ATOM 1688 C C . PRO A 1 216 ? 11.625 -27.906 -5.629 1 93.75 216 PRO A C 1
ATOM 1690 O O . PRO A 1 216 ? 12.156 -28.922 -6.082 1 93.75 216 PRO A O 1
ATOM 1693 N N . PHE A 1 217 ? 12.234 -26.75 -5.469 1 86.25 217 PHE A N 1
ATOM 1694 C CA . PHE A 1 217 ? 13.688 -26.766 -5.414 1 86.25 217 PHE A CA 1
ATOM 1695 C C . PHE A 1 217 ? 14.203 -25.734 -4.41 1 86.25 217 PHE A C 1
ATOM 1697 O O . PHE A 1 217 ? 13.586 -24.688 -4.215 1 86.25 217 PHE A O 1
ATOM 1704 N N . MET A 1 218 ? 15.25 -26.172 -3.605 1 74.69 218 MET A N 1
ATOM 1705 C CA . MET A 1 218 ? 15.711 -25.344 -2.498 1 74.69 218 MET A CA 1
ATOM 1706 C C . MET A 1 218 ? 17.172 -24.922 -2.693 1 74.69 218 MET A C 1
ATOM 1708 O O . MET A 1 218 ? 17.688 -24.109 -1.928 1 74.69 218 MET A O 1
ATOM 1712 N N . THR A 1 219 ? 17.719 -25.5 -3.688 1 79.5 219 THR A N 1
ATOM 1713 C CA . THR A 1 219 ? 19.141 -25.234 -3.795 1 79.5 219 THR A CA 1
ATOM 1714 C C . THR A 1 219 ? 19.562 -25.078 -5.258 1 79.5 219 THR A C 1
ATOM 1716 O O . THR A 1 219 ? 18.797 -25.438 -6.16 1 79.5 219 THR A O 1
ATOM 1719 N N . THR A 1 220 ? 20.641 -24.484 -5.438 1 85.25 220 THR A N 1
ATOM 1720 C CA . THR A 1 220 ? 21.375 -24.453 -6.695 1 85.25 220 THR A CA 1
ATOM 1721 C C . THR A 1 220 ? 22.734 -25.125 -6.535 1 85.25 220 THR A C 1
ATOM 1723 O O . THR A 1 220 ? 23.547 -24.703 -5.703 1 85.25 220 THR A O 1
ATOM 1726 N N . PRO A 1 221 ? 23.078 -26.25 -7.285 1 91.06 221 PRO A N 1
ATOM 1727 C CA . PRO A 1 221 ? 22.281 -26.828 -8.375 1 91.06 221 PRO A CA 1
ATOM 1728 C C . PRO A 1 221 ? 21.047 -27.562 -7.879 1 91.06 221 PRO A C 1
ATOM 1730 O O . PRO A 1 221 ? 21.016 -28.016 -6.734 1 91.06 221 PRO A O 1
ATOM 1733 N N . ALA A 1 222 ? 20.016 -27.609 -8.703 1 92.31 222 ALA A N 1
ATOM 1734 C CA . ALA A 1 222 ? 18.781 -28.297 -8.391 1 92.31 222 ALA A CA 1
ATOM 1735 C C . ALA A 1 222 ? 19.016 -29.797 -8.25 1 92.31 222 ALA A C 1
ATOM 1737 O O . ALA A 1 222 ? 19.969 -30.344 -8.82 1 92.31 222 ALA A O 1
ATOM 1738 N N . SER A 1 223 ? 18.219 -30.438 -7.508 1 92.88 223 SER A N 1
ATOM 1739 C CA . SER A 1 223 ? 18.312 -31.875 -7.328 1 92.88 223 SER A CA 1
ATOM 1740 C C . SER A 1 223 ? 18.031 -32.625 -8.633 1 92.88 223 SER A C 1
ATOM 1742 O O . SER A 1 223 ? 17.266 -32.125 -9.469 1 92.88 223 SER A O 1
ATOM 1744 N N . SER A 1 224 ? 18.578 -33.812 -8.758 1 93.31 224 SER A N 1
ATOM 1745 C CA . SER A 1 224 ? 18.375 -34.625 -9.945 1 93.31 224 SER A CA 1
ATOM 1746 C C . SER A 1 224 ? 16.891 -35 -10.094 1 93.31 224 SER A C 1
ATOM 1748 O O . SER A 1 224 ? 16.391 -35.094 -11.219 1 93.31 224 SER A O 1
ATOM 1750 N N . ALA A 1 225 ? 16.297 -35.125 -8.984 1 92.44 225 ALA A N 1
ATOM 1751 C CA . ALA A 1 225 ? 14.883 -35.469 -9.008 1 92.44 225 ALA A CA 1
ATOM 1752 C C . ALA A 1 225 ? 14.047 -34.344 -9.594 1 92.44 225 ALA A C 1
ATOM 1754 O O . ALA A 1 225 ? 13.133 -34.562 -10.383 1 92.44 225 ALA A O 1
ATOM 1755 N N . ALA A 1 226 ? 14.344 -33.156 -9.188 1 93.94 226 ALA A N 1
ATOM 1756 C CA . ALA A 1 226 ? 13.625 -32 -9.703 1 93.94 226 ALA A CA 1
ATOM 1757 C C . ALA A 1 226 ? 13.828 -31.859 -11.203 1 93.94 226 ALA A C 1
ATOM 1759 O O . ALA A 1 226 ? 12.867 -31.641 -11.953 1 93.94 226 ALA A O 1
ATOM 1760 N N . ILE A 1 227 ? 15.008 -32.062 -11.625 1 94.5 227 ILE A N 1
ATOM 1761 C CA . ILE A 1 227 ? 15.352 -31.938 -13.039 1 94.5 227 ILE A CA 1
ATOM 1762 C C . ILE A 1 227 ? 14.656 -33.031 -13.836 1 94.5 227 ILE A C 1
ATOM 1764 O O . ILE A 1 227 ? 14.094 -32.781 -14.906 1 94.5 227 ILE A O 1
ATOM 1768 N N . ALA A 1 228 ? 14.672 -34.188 -13.312 1 93.25 228 ALA A N 1
ATOM 1769 C CA . ALA A 1 228 ? 14.055 -35.344 -13.992 1 93.25 228 ALA A CA 1
ATOM 1770 C C . ALA A 1 228 ? 12.555 -35.125 -14.148 1 93.25 228 ALA A C 1
ATOM 1772 O O . ALA A 1 228 ? 11.977 -35.438 -15.188 1 93.25 228 ALA A O 1
ATOM 1773 N N . THR A 1 229 ? 11.93 -34.688 -13.117 1 91.81 229 THR A N 1
ATOM 1774 C CA . THR A 1 229 ? 10.492 -34.438 -13.164 1 91.81 229 THR A CA 1
ATOM 1775 C C . THR A 1 229 ? 10.164 -33.375 -14.234 1 91.81 229 THR A C 1
ATOM 1777 O O . THR A 1 229 ? 9.227 -33.562 -15.008 1 91.81 229 THR A O 1
ATOM 1780 N N . PHE A 1 230 ? 10.953 -32.375 -14.297 1 93.88 230 PHE A N 1
ATOM 1781 C CA . PHE A 1 230 ? 10.742 -31.328 -15.289 1 93.88 230 PHE A CA 1
ATOM 1782 C C . PHE A 1 230 ? 10.898 -31.891 -16.703 1 93.88 230 PHE A C 1
ATOM 1784 O O . PHE A 1 230 ? 10.062 -31.625 -17.562 1 93.88 230 PHE A O 1
ATOM 1791 N N . LYS A 1 231 ? 11.898 -32.594 -16.891 1 91.75 231 LYS A N 1
ATOM 1792 C CA . LYS A 1 231 ? 12.188 -33.125 -18.219 1 91.75 231 LYS A CA 1
ATOM 1793 C C . LYS A 1 231 ? 11.094 -34.094 -18.672 1 91.75 231 LYS A C 1
ATOM 1795 O O . LYS A 1 231 ? 10.734 -34.125 -19.844 1 91.75 231 LYS A O 1
ATOM 1800 N N . SER A 1 232 ? 10.602 -34.812 -17.766 1 88.81 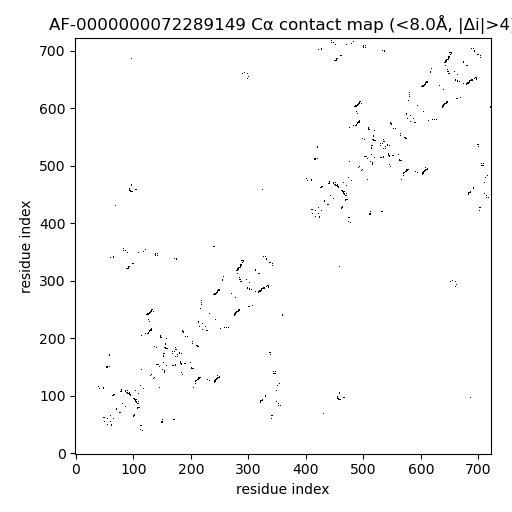232 SER A N 1
ATOM 1801 C CA . SER A 1 232 ? 9.555 -35.781 -18.109 1 88.81 232 SER A CA 1
ATOM 1802 C C . SER A 1 232 ? 8.289 -35.094 -18.594 1 88.81 232 SER A C 1
ATOM 1804 O O . SER A 1 232 ? 7.543 -35.625 -19.391 1 88.81 232 SER A O 1
ATOM 1806 N N . LEU A 1 233 ? 8.078 -33.906 -18.141 1 86.38 233 LEU A N 1
ATOM 1807 C CA . LEU A 1 233 ? 6.871 -33.156 -18.484 1 86.38 233 LEU A CA 1
ATOM 1808 C C . LEU A 1 233 ? 7.098 -32.281 -19.703 1 86.38 233 LEU A C 1
ATOM 1810 O O . LEU A 1 233 ? 6.207 -32.156 -20.547 1 86.38 233 LEU A O 1
ATOM 1814 N N . ALA A 1 234 ? 8.258 -31.781 -19.812 1 83.75 234 ALA A N 1
ATOM 1815 C CA . ALA A 1 234 ? 8.477 -30.719 -20.797 1 83.75 234 ALA A CA 1
ATOM 1816 C C . ALA A 1 234 ? 9.117 -31.266 -22.062 1 83.75 234 ALA A C 1
ATOM 1818 O O . ALA A 1 234 ? 9 -30.672 -23.141 1 83.75 234 ALA A O 1
ATOM 1819 N N . TYR A 1 235 ? 9.828 -32.344 -21.938 1 79.06 235 TYR A N 1
ATOM 1820 C CA . TYR A 1 235 ? 10.602 -32.844 -23.078 1 79.06 235 TYR A CA 1
ATOM 1821 C C . TYR A 1 235 ? 9.789 -33.812 -23.906 1 79.06 235 TYR A C 1
ATOM 1823 O O . TYR A 1 235 ? 10.031 -33.969 -25.109 1 79.06 235 TYR A O 1
ATOM 1831 N N . GLN A 1 236 ? 8.922 -34.5 -23.344 1 66.75 236 GLN A N 1
ATOM 1832 C CA . GLN A 1 236 ? 8.344 -35.688 -23.984 1 66.75 236 GLN A CA 1
ATOM 1833 C C . GLN A 1 236 ? 7 -35.344 -24.625 1 66.75 236 GLN A C 1
ATOM 1835 O O . GLN A 1 236 ? 6.371 -36.219 -25.234 1 66.75 236 GLN A O 1
ATOM 1840 N N . LYS A 1 237 ? 6.664 -34.125 -24.625 1 64 237 LYS A N 1
ATOM 1841 C CA . LYS A 1 237 ? 5.273 -34.062 -25.062 1 64 237 LYS A CA 1
ATOM 1842 C C . LYS A 1 237 ? 5.176 -33.781 -26.562 1 64 237 LYS A C 1
ATOM 1844 O O . LYS A 1 237 ? 5.996 -33.031 -27.109 1 64 237 LYS A O 1
ATOM 1849 N N . PRO A 1 238 ? 4.254 -34.594 -27.078 1 58.69 238 PRO A N 1
ATOM 1850 C CA . PRO A 1 238 ? 4.082 -34.844 -28.516 1 58.69 238 PRO A CA 1
ATOM 1851 C C . PRO A 1 238 ? 3.848 -33.562 -29.297 1 58.69 238 PRO A C 1
ATOM 1853 O O . PRO A 1 238 ? 4.316 -33.438 -30.438 1 58.69 238 PRO A O 1
ATOM 1856 N N . ASP A 1 239 ? 3.02 -32.688 -28.656 1 66.38 239 ASP A N 1
ATOM 1857 C CA . ASP A 1 239 ? 2.682 -31.547 -29.516 1 66.38 239 ASP A CA 1
ATOM 1858 C C . ASP A 1 239 ? 3.688 -30.422 -29.344 1 66.38 239 ASP A C 1
ATOM 1860 O O . ASP A 1 239 ? 3.684 -29.719 -28.328 1 66.38 239 ASP A O 1
ATOM 1864 N N . PRO A 1 240 ? 4.574 -30.406 -30.25 1 65.81 240 PRO A N 1
ATOM 1865 C CA . PRO A 1 240 ? 5.664 -29.438 -30.141 1 65.81 240 PRO A CA 1
ATOM 1866 C C . PRO A 1 240 ? 5.176 -27.984 -30.234 1 65.81 240 PRO A C 1
ATOM 1868 O O . PRO A 1 240 ? 5.914 -27.062 -29.891 1 65.81 240 PRO A O 1
ATOM 1871 N N . TRP A 1 241 ? 3.9 -27.938 -30.578 1 75.94 241 TRP A N 1
ATOM 1872 C CA . TRP A 1 241 ? 3.457 -26.578 -30.859 1 75.94 241 TRP A CA 1
ATOM 1873 C C . TRP A 1 241 ? 2.805 -25.953 -29.625 1 75.94 241 TRP A C 1
ATOM 1875 O O . TRP A 1 241 ? 2.621 -24.75 -29.562 1 75.94 241 TRP A O 1
ATOM 1885 N N . ARG A 1 242 ? 2.529 -26.75 -28.672 1 87.5 242 ARG A N 1
ATOM 1886 C CA . ARG A 1 242 ? 1.936 -26.188 -27.453 1 87.5 242 ARG A CA 1
ATOM 1887 C C . ARG A 1 242 ? 3.01 -25.828 -26.438 1 87.5 242 ARG A C 1
ATOM 1889 O O . ARG A 1 242 ? 3.818 -26.688 -26.062 1 87.5 242 ARG A O 1
ATOM 1896 N N . PRO A 1 243 ? 2.977 -24.641 -25.969 1 92.38 243 PRO A N 1
ATOM 1897 C CA . PRO A 1 243 ? 4.008 -24.219 -25.016 1 92.38 243 PRO A CA 1
ATOM 1898 C C . PRO A 1 243 ? 3.828 -24.859 -23.641 1 92.38 243 PRO A C 1
ATOM 1900 O O . PRO A 1 243 ? 2.758 -25.406 -23.328 1 92.38 243 PRO A O 1
ATOM 1903 N N . THR A 1 244 ? 4.875 -24.906 -22.922 1 94 244 THR A N 1
ATOM 1904 C CA . THR A 1 244 ? 4.871 -25.328 -21.531 1 94 244 THR A CA 1
ATOM 1905 C C . THR A 1 244 ? 5.324 -24.203 -20.609 1 94 244 THR A C 1
ATOM 1907 O O . THR A 1 244 ? 6.508 -24.094 -20.281 1 94 244 THR A O 1
ATOM 1910 N N . PRO A 1 245 ? 4.371 -23.359 -20.203 1 96.38 245 PRO A N 1
ATOM 1911 C CA . PRO A 1 245 ? 4.75 -22.25 -19.344 1 96.38 245 PRO A CA 1
ATOM 1912 C C . PRO A 1 245 ? 5.301 -22.703 -17.984 1 96.38 245 PRO A C 1
ATOM 1914 O O . PRO A 1 245 ? 4.832 -23.703 -17.438 1 96.38 245 PRO A O 1
ATOM 1917 N N . VAL A 1 246 ? 6.281 -21.953 -17.547 1 97 246 VAL A N 1
ATOM 1918 C CA . VAL A 1 246 ? 6.91 -22.219 -16.266 1 97 246 VAL A CA 1
ATOM 1919 C C . VAL A 1 246 ? 6.766 -21 -15.359 1 97 246 VAL A C 1
ATOM 1921 O O . VAL A 1 246 ? 7.156 -19.891 -15.734 1 97 246 VAL A O 1
ATOM 1924 N N . ILE A 1 247 ? 6.125 -21.172 -14.258 1 98.25 247 ILE A N 1
ATOM 1925 C CA . ILE A 1 247 ? 6.086 -20.156 -13.203 1 98.25 247 ILE A CA 1
ATOM 1926 C C . ILE A 1 247 ? 7.215 -20.422 -12.203 1 98.25 247 ILE A C 1
ATOM 1928 O O . ILE A 1 247 ? 7.211 -21.438 -11.508 1 98.25 247 ILE A O 1
ATOM 1932 N N . PHE A 1 248 ? 8.125 -19.469 -12.125 1 97.06 248 PHE A N 1
ATOM 1933 C CA . PHE A 1 248 ? 9.383 -19.656 -11.414 1 97.06 248 PHE A CA 1
ATOM 1934 C C . PHE A 1 248 ? 9.477 -18.703 -10.227 1 97.06 248 PHE A C 1
ATOM 1936 O O . PHE A 1 248 ? 9.383 -17.484 -10.383 1 97.06 248 PHE A O 1
ATOM 1943 N N . SER A 1 249 ? 9.664 -19.266 -8.977 1 95.81 249 SER A N 1
ATOM 1944 C CA . SER A 1 249 ? 9.742 -18.422 -7.789 1 95.81 249 SER A CA 1
ATOM 1945 C C . SER A 1 249 ? 10.977 -18.766 -6.957 1 95.81 249 SER A C 1
ATOM 1947 O O . SER A 1 249 ? 11.266 -19.938 -6.703 1 95.81 249 SER A O 1
ATOM 1949 N N . LEU A 1 250 ? 11.672 -17.703 -6.52 1 91.94 250 LEU A N 1
ATOM 1950 C CA . LEU A 1 250 ? 12.812 -17.844 -5.613 1 91.94 250 LEU A CA 1
ATOM 1951 C C . LEU A 1 250 ? 12.453 -17.359 -4.219 1 91.94 250 LEU A C 1
ATOM 1953 O O . LEU A 1 250 ? 13.148 -17.672 -3.248 1 91.94 250 LEU A O 1
ATOM 1957 N N . GLY A 1 251 ? 11.367 -16.609 -4.168 1 84.75 251 GLY A N 1
ATOM 1958 C CA . GLY A 1 251 ? 10.867 -16.094 -2.904 1 84.75 251 GLY A CA 1
ATOM 1959 C C . GLY A 1 251 ? 11.953 -15.469 -2.045 1 84.75 251 GLY A C 1
ATOM 1960 O O . GLY A 1 251 ? 12.695 -14.602 -2.506 1 84.75 251 GLY A O 1
ATOM 1961 N N . HIS A 1 252 ? 12.008 -15.938 -0.754 1 80 252 HIS A N 1
ATOM 1962 C CA . HIS A 1 252 ? 12.945 -15.406 0.233 1 80 252 HIS A CA 1
ATOM 1963 C C . HIS A 1 252 ? 14.133 -16.344 0.424 1 80 252 HIS A C 1
ATOM 1965 O O . HIS A 1 252 ? 14.945 -16.141 1.326 1 80 252 HIS A O 1
ATOM 1971 N N . ARG A 1 253 ? 14.281 -17.312 -0.27 1 73.38 253 ARG A N 1
ATOM 1972 C CA . ARG A 1 253 ? 15.156 -18.453 -0.053 1 73.38 253 ARG A CA 1
ATOM 1973 C C . ARG A 1 253 ? 16.625 -18.016 -0.008 1 73.38 253 ARG A C 1
ATOM 1975 O O . ARG A 1 253 ? 17.406 -18.531 0.793 1 73.38 253 ARG A O 1
ATOM 1982 N N . TYR A 1 254 ? 17.031 -17.188 -0.882 1 74.44 254 TYR A N 1
ATOM 1983 C CA . TYR A 1 254 ? 18.453 -16.828 -0.971 1 74.44 254 TYR A CA 1
ATOM 1984 C C . TYR A 1 254 ? 18.734 -15.539 -0.224 1 74.44 254 TYR A C 1
ATOM 1986 O O . TYR A 1 254 ? 19.641 -14.789 -0.597 1 74.44 254 TYR A O 1
ATOM 1994 N N . SER A 1 255 ? 17.969 -15.352 0.832 1 74.88 255 SER A N 1
ATOM 1995 C CA . SER A 1 255 ? 18.125 -14.125 1.602 1 74.88 255 SER A CA 1
ATOM 1996 C C . SER A 1 255 ? 18.375 -12.922 0.688 1 74.88 255 SER A C 1
ATOM 1998 O O . SER A 1 255 ? 19.234 -12.094 0.958 1 74.88 255 SER A O 1
ATOM 2000 N N . HIS A 1 256 ? 17.859 -13.094 -0.43 1 82.5 256 HIS A N 1
ATOM 2001 C CA . HIS A 1 256 ? 17.875 -12.008 -1.399 1 82.5 256 HIS A CA 1
ATOM 2002 C C . HIS A 1 256 ? 19.281 -11.75 -1.931 1 82.5 256 HIS A C 1
ATOM 2004 O O . HIS A 1 256 ? 19.656 -10.609 -2.189 1 82.5 256 HIS A O 1
ATOM 2010 N N . ASP A 1 257 ? 20 -12.852 -1.963 1 87.88 257 ASP A N 1
ATOM 2011 C CA . ASP A 1 257 ? 21.312 -12.797 -2.592 1 87.88 257 ASP A CA 1
ATOM 2012 C C . ASP A 1 257 ? 21.203 -12.859 -4.113 1 87.88 257 ASP A C 1
ATOM 2014 O O . ASP A 1 257 ? 20.812 -13.891 -4.672 1 87.88 257 ASP A O 1
ATOM 2018 N N . MET A 1 258 ? 21.719 -11.883 -4.75 1 91.75 258 MET A N 1
ATOM 2019 C CA . MET A 1 258 ? 21.531 -11.75 -6.191 1 91.75 258 MET A CA 1
ATOM 2020 C C . MET A 1 258 ? 22.391 -12.758 -6.941 1 91.75 258 MET A C 1
ATOM 2022 O O . MET A 1 258 ? 21.969 -13.305 -7.961 1 91.75 258 MET A O 1
ATOM 2026 N N . LYS A 1 259 ? 23.547 -12.984 -6.441 1 92.31 259 LYS A N 1
ATOM 2027 C CA . LYS A 1 259 ? 24.438 -13.922 -7.117 1 92.31 259 LYS A CA 1
ATOM 2028 C C . LYS A 1 259 ? 23.844 -15.32 -7.145 1 92.31 259 LYS A C 1
ATOM 2030 O O . LYS A 1 259 ? 23.812 -15.969 -8.195 1 92.31 259 LYS A O 1
ATOM 2035 N N . LEU A 1 260 ? 23.375 -15.734 -6.016 1 92 260 LEU A N 1
ATOM 2036 C CA . LEU A 1 260 ? 22.766 -17.062 -5.934 1 92 260 LEU A CA 1
ATOM 2037 C C . LEU A 1 260 ? 21.484 -17.125 -6.781 1 92 260 LEU A C 1
ATOM 2039 O O . LEU A 1 260 ? 21.219 -18.141 -7.418 1 92 260 LEU A O 1
ATOM 2043 N N . SER A 1 261 ? 20.75 -16.062 -6.801 1 93 261 SER A N 1
ATOM 2044 C CA . SER A 1 261 ? 19.531 -16 -7.594 1 93 261 SER A CA 1
ATOM 2045 C C . SER A 1 261 ? 19.828 -16.109 -9.086 1 93 261 SER A C 1
ATOM 2047 O O . SER A 1 261 ? 19.172 -16.859 -9.805 1 93 261 SER A O 1
ATOM 2049 N N . ILE A 1 262 ? 20.812 -15.43 -9.484 1 93.94 262 ILE A N 1
ATOM 2050 C CA . ILE A 1 262 ? 21.188 -15.43 -10.898 1 93.94 262 ILE A CA 1
ATOM 2051 C C . ILE A 1 262 ? 21.688 -16.812 -11.297 1 93.94 262 ILE A C 1
ATOM 2053 O O . ILE A 1 262 ? 21.359 -17.312 -12.383 1 93.94 262 ILE A O 1
ATOM 2057 N N . ASP A 1 263 ? 22.422 -17.422 -10.406 1 94.25 263 ASP A N 1
ATOM 2058 C CA . ASP A 1 263 ? 22.891 -18.781 -10.672 1 94.25 263 ASP A CA 1
ATOM 2059 C C . ASP A 1 263 ? 21.719 -19.734 -10.867 1 94.25 263 ASP A C 1
ATOM 2061 O O . ASP A 1 263 ? 21.734 -20.562 -11.781 1 94.25 263 ASP A O 1
ATOM 2065 N N . SER A 1 264 ? 20.812 -19.578 -10 1 93.44 264 SER A N 1
ATOM 2066 C CA . SER A 1 264 ? 19.641 -20.438 -10.086 1 93.44 264 SER A CA 1
ATOM 2067 C C . SER A 1 264 ? 18.859 -20.172 -11.367 1 93.44 264 SER A C 1
ATOM 2069 O O . SER A 1 264 ? 18.422 -21.109 -12.047 1 93.44 264 SER A O 1
ATOM 2071 N N . ILE A 1 265 ? 18.672 -18.953 -11.703 1 94.62 265 ILE A N 1
ATOM 2072 C CA . ILE A 1 265 ? 17.953 -18.547 -12.914 1 94.62 265 ILE A CA 1
ATOM 2073 C C . ILE A 1 265 ? 18.672 -19.094 -14.141 1 94.62 265 ILE A C 1
ATOM 2075 O O . ILE A 1 265 ? 18.062 -19.703 -15.023 1 94.62 265 ILE A O 1
ATOM 2079 N N . ASN A 1 266 ? 19.969 -18.984 -14.141 1 95.44 266 ASN A N 1
ATOM 2080 C CA . ASN A 1 266 ? 20.766 -19.469 -15.266 1 95.44 266 ASN A CA 1
ATOM 2081 C C . ASN A 1 266 ? 20.672 -20.984 -15.406 1 95.44 266 ASN A C 1
ATOM 2083 O O . ASN A 1 266 ? 20.578 -21.5 -16.516 1 95.44 266 ASN A O 1
ATOM 2087 N N . GLU A 1 267 ? 20.703 -21.625 -14.336 1 95.5 267 GLU A N 1
ATOM 2088 C CA . GLU A 1 267 ? 20.609 -23.078 -14.367 1 95.5 267 GLU A CA 1
ATOM 2089 C C . GLU A 1 267 ? 19.297 -23.516 -15.023 1 95.5 267 GLU A C 1
ATOM 2091 O O . GLU A 1 267 ? 19.312 -24.344 -15.938 1 95.5 267 GLU A O 1
ATOM 2096 N N . TRP A 1 268 ? 18.281 -22.969 -14.586 1 94.44 268 TRP A N 1
ATOM 2097 C CA . TRP A 1 268 ? 16.984 -23.406 -15.062 1 94.44 268 TRP A CA 1
ATOM 2098 C C . TRP A 1 268 ? 16.719 -22.922 -16.484 1 94.44 268 TRP A C 1
ATOM 2100 O O . TRP A 1 268 ? 16.062 -23.609 -17.266 1 94.44 268 TRP A O 1
ATOM 2110 N N . ILE A 1 269 ? 17.234 -21.781 -16.844 1 94.81 269 ILE A N 1
ATOM 2111 C CA . ILE A 1 269 ? 17.188 -21.359 -18.234 1 94.81 269 ILE A CA 1
ATOM 2112 C C . ILE A 1 269 ? 17.906 -22.391 -19.109 1 94.81 269 ILE A C 1
ATOM 2114 O O . ILE A 1 269 ? 17.406 -22.75 -20.188 1 94.81 269 ILE A O 1
ATOM 2118 N N . GLY A 1 270 ? 18.984 -22.844 -18.609 1 94 270 GLY A N 1
ATOM 2119 C CA . GLY A 1 270 ? 19.703 -23.891 -19.328 1 94 270 GLY A CA 1
ATOM 2120 C C . GLY A 1 270 ? 18.891 -25.156 -19.5 1 94 270 GLY A C 1
ATOM 2121 O O . GLY A 1 270 ? 18.859 -25.734 -20.594 1 94 270 GLY A O 1
ATOM 2122 N N . ILE A 1 271 ? 18.234 -25.516 -18.484 1 93.81 271 ILE A N 1
ATOM 2123 C CA . ILE A 1 271 ? 17.438 -26.734 -18.5 1 93.81 271 ILE A CA 1
ATOM 2124 C C . ILE A 1 271 ? 16.234 -26.547 -19.453 1 93.81 271 ILE A C 1
ATOM 2126 O O . ILE A 1 271 ? 15.93 -27.438 -20.25 1 93.81 271 ILE A O 1
ATOM 2130 N N . THR A 1 272 ? 15.562 -25.406 -19.359 1 92.94 272 THR A N 1
ATOM 2131 C CA . THR A 1 272 ? 14.398 -25.156 -20.203 1 92.94 272 THR A CA 1
ATOM 2132 C C . THR A 1 272 ? 14.797 -25.062 -21.672 1 92.94 272 THR A C 1
ATOM 2134 O O . THR A 1 272 ? 14.07 -25.516 -22.562 1 92.94 272 THR A O 1
ATOM 2137 N N . ASN A 1 273 ? 15.906 -24.484 -21.953 1 90.56 273 ASN A N 1
ATOM 2138 C CA . ASN A 1 273 ? 16.406 -24.375 -23.328 1 90.56 273 ASN A CA 1
ATOM 2139 C C . ASN A 1 273 ? 16.719 -25.75 -23.906 1 90.56 273 ASN A C 1
ATOM 2141 O O . ASN A 1 273 ? 16.641 -25.938 -25.125 1 90.56 273 ASN A O 1
ATOM 2145 N N . GLY A 1 274 ? 17.062 -26.625 -23.078 1 88.31 274 GLY A N 1
ATOM 2146 C CA . GLY A 1 274 ? 17.375 -27.969 -23.516 1 88.31 274 G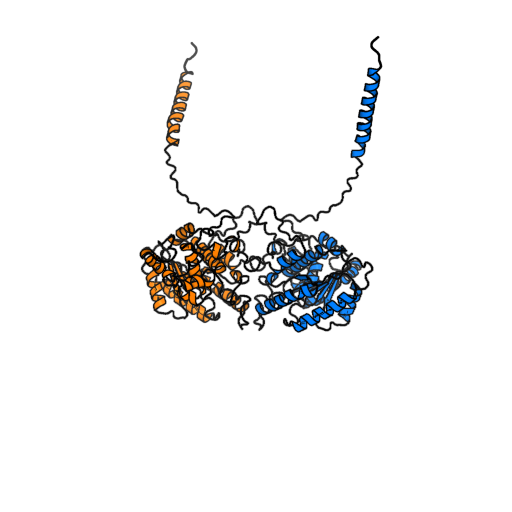LY A CA 1
ATOM 2147 C C . GLY A 1 274 ? 16.188 -28.703 -24.109 1 88.31 274 GLY A C 1
ATOM 2148 O O . GLY A 1 274 ? 16.359 -29.656 -24.875 1 88.31 274 GLY A O 1
ATOM 2149 N N . ALA A 1 275 ? 15.047 -28.234 -23.781 1 86.56 275 ALA A N 1
ATOM 2150 C CA . ALA A 1 275 ? 13.836 -28.859 -24.297 1 86.56 275 ALA A CA 1
ATOM 2151 C C . ALA A 1 275 ? 13.617 -28.5 -25.766 1 86.56 275 ALA A C 1
ATOM 2153 O O . ALA A 1 275 ? 12.883 -29.188 -26.469 1 86.56 275 ALA A O 1
ATOM 2154 N N . GLU A 1 276 ? 14.188 -27.453 -26.219 1 84.25 276 GLU A N 1
ATOM 2155 C CA . GLU A 1 276 ? 14.039 -26.969 -27.594 1 84.25 276 GLU A CA 1
ATOM 2156 C C . GLU A 1 276 ? 12.57 -26.766 -27.938 1 84.25 276 GLU A C 1
ATOM 2158 O O . GLU A 1 276 ? 12.117 -27.203 -29 1 84.25 276 GLU A O 1
ATOM 2163 N N . ARG A 1 277 ? 11.859 -26.297 -27 1 86.94 277 ARG A N 1
ATOM 2164 C CA . ARG A 1 277 ? 10.445 -25.984 -27.125 1 86.94 277 ARG A CA 1
ATOM 2165 C C . ARG A 1 277 ? 10.141 -24.594 -26.578 1 86.94 277 ARG A C 1
ATOM 2167 O O . ARG A 1 277 ? 11.016 -23.938 -26.016 1 86.94 277 ARG A O 1
ATOM 2174 N N . ASN A 1 278 ? 8.945 -24.172 -26.938 1 88.75 278 ASN A N 1
ATOM 2175 C CA . ASN A 1 278 ? 8.516 -22.891 -26.406 1 88.75 278 ASN A CA 1
ATOM 2176 C C . ASN A 1 278 ? 8.148 -22.984 -24.938 1 88.75 278 ASN A C 1
ATOM 2178 O O . ASN A 1 278 ? 7.098 -23.531 -24.594 1 88.75 278 ASN A O 1
ATOM 2182 N N . ILE A 1 279 ? 9.008 -22.484 -24.125 1 93.06 279 ILE A N 1
ATOM 2183 C CA . ILE A 1 279 ? 8.797 -22.516 -22.688 1 93.06 279 ILE A CA 1
ATOM 2184 C C . ILE A 1 279 ? 8.844 -21.109 -22.109 1 93.06 279 ILE A C 1
ATOM 2186 O O . ILE A 1 279 ? 9.898 -20.656 -21.641 1 93.06 279 ILE A O 1
ATOM 2190 N N . PRO A 1 280 ? 7.734 -20.406 -22.172 1 95.12 280 PRO A N 1
ATOM 2191 C CA . PRO A 1 280 ? 7.727 -19.094 -21.516 1 95.12 280 PRO A CA 1
ATOM 2192 C C . PRO A 1 280 ? 7.91 -19.188 -20 1 95.12 280 PRO A C 1
ATOM 2194 O O . PRO A 1 280 ? 7.355 -20.094 -19.359 1 95.12 280 PRO A O 1
ATOM 2197 N N . ILE A 1 281 ? 8.719 -18.328 -19.469 1 97.12 281 ILE A N 1
ATOM 2198 C CA . ILE A 1 281 ? 9 -18.344 -18.047 1 97.12 281 ILE A CA 1
ATOM 2199 C C . ILE A 1 281 ? 8.492 -17.062 -17.391 1 97.12 281 ILE A C 1
ATOM 2201 O O . ILE A 1 281 ? 8.773 -15.961 -17.875 1 97.12 281 ILE A O 1
ATOM 2205 N N . LEU A 1 282 ? 7.688 -17.219 -16.375 1 98.25 282 LEU A N 1
ATOM 2206 C CA . LEU A 1 282 ? 7.289 -16.109 -15.516 1 98.25 282 LEU A CA 1
ATOM 2207 C C . LEU A 1 282 ? 8.047 -16.156 -14.195 1 98.25 282 LEU A C 1
ATOM 2209 O O . LEU A 1 282 ? 7.844 -17.078 -13.391 1 98.25 282 LEU A O 1
ATOM 2213 N N . LEU A 1 283 ? 8.914 -15.195 -14 1 97.69 283 LEU A N 1
ATOM 2214 C CA . LEU A 1 283 ? 9.609 -15.047 -12.727 1 97.69 283 LEU A CA 1
ATOM 2215 C C . LEU A 1 283 ? 8.75 -14.297 -11.719 1 97.69 283 LEU A C 1
ATOM 2217 O O . LEU A 1 283 ? 8.203 -13.234 -12.031 1 97.69 283 LEU A O 1
ATOM 2221 N N . LEU A 1 284 ? 8.586 -14.859 -10.539 1 97.25 284 LEU A N 1
ATOM 2222 C CA . LEU A 1 284 ? 7.852 -14.188 -9.469 1 97.25 284 LEU A CA 1
ATOM 2223 C C . LEU A 1 284 ? 8.812 -13.445 -8.539 1 97.25 284 LEU A C 1
ATOM 2225 O O . LEU A 1 284 ? 9.789 -14.023 -8.062 1 97.25 284 LEU A O 1
ATOM 2229 N N . GLY A 1 285 ? 8.539 -12.148 -8.336 1 95.62 285 GLY A N 1
ATOM 2230 C CA . GLY A 1 285 ? 9.266 -11.43 -7.301 1 95.62 285 GLY A CA 1
ATOM 2231 C C . GLY A 1 285 ? 8.891 -11.859 -5.895 1 95.62 285 GLY A C 1
ATOM 2232 O O . GLY A 1 285 ? 7.863 -12.516 -5.695 1 95.62 285 GLY A O 1
ATOM 2233 N N . PRO A 1 286 ? 9.711 -11.422 -4.965 1 94.5 286 PRO A N 1
ATOM 2234 C CA . PRO A 1 286 ? 9.414 -11.766 -3.574 1 94.5 286 PRO A CA 1
ATOM 2235 C C . PRO A 1 286 ? 8.203 -11.016 -3.027 1 94.5 286 PRO A C 1
ATOM 2237 O O . PRO A 1 286 ? 7.867 -9.938 -3.516 1 94.5 286 PRO A O 1
ATOM 2240 N N . THR A 1 287 ? 7.539 -11.641 -2.09 1 94.44 287 THR A N 1
ATOM 2241 C CA . THR A 1 287 ? 6.488 -10.961 -1.345 1 94.44 287 THR A CA 1
ATOM 2242 C C . THR A 1 287 ? 7.09 -10.016 -0.304 1 94.44 287 THR A C 1
ATOM 2244 O O . THR A 1 287 ? 8.234 -10.195 0.112 1 94.44 287 THR A O 1
ATOM 2247 N N . ALA A 1 288 ? 6.371 -9.031 0.096 1 91.81 288 ALA A N 1
ATOM 2248 C CA . ALA A 1 288 ? 6.789 -8.172 1.202 1 91.81 288 ALA A CA 1
ATOM 2249 C C . ALA A 1 288 ? 6.625 -8.883 2.541 1 91.81 288 ALA A C 1
ATOM 2251 O O . ALA A 1 288 ? 5.805 -9.797 2.672 1 91.81 288 ALA A O 1
ATOM 2252 N N . TYR A 1 289 ? 7.469 -8.477 3.475 1 88.25 289 TYR A N 1
ATOM 2253 C CA . TYR A 1 289 ? 7.219 -8.93 4.836 1 88.25 289 TYR A CA 1
ATOM 2254 C C . TYR A 1 289 ? 6 -8.242 5.43 1 88.25 289 TYR A C 1
ATOM 2256 O O . TYR A 1 289 ? 5.793 -7.043 5.223 1 88.25 289 TYR A O 1
ATOM 2264 N N . GLY A 1 290 ? 5.242 -9.055 6.086 1 84.44 290 GLY A N 1
ATOM 2265 C CA . GLY A 1 290 ? 4.09 -8.508 6.781 1 84.44 290 GLY A CA 1
ATOM 2266 C C . GLY A 1 290 ? 4.453 -7.793 8.07 1 84.44 290 GLY A C 1
ATOM 2267 O O . GLY A 1 290 ? 5.582 -7.906 8.547 1 84.44 290 GLY A O 1
ATOM 2268 N N . ILE A 1 291 ? 3.533 -7.133 8.617 1 78.19 291 ILE A N 1
ATOM 2269 C CA . ILE A 1 291 ? 3.736 -6.305 9.805 1 78.19 291 ILE A CA 1
ATOM 2270 C C . ILE A 1 291 ? 4.004 -7.195 11.016 1 78.19 291 ILE A C 1
ATOM 2272 O O . ILE A 1 291 ? 4.531 -6.734 12.023 1 78.19 291 ILE A O 1
ATOM 2276 N N . SER A 1 292 ? 3.674 -8.438 10.898 1 75.19 292 SER A N 1
ATOM 2277 C CA . SER A 1 292 ? 3.84 -9.375 12.008 1 75.19 292 SER A CA 1
ATOM 2278 C C . SER A 1 292 ? 5.246 -9.953 12.031 1 75.19 292 SER A C 1
ATOM 2280 O O . SER A 1 292 ? 5.594 -10.719 12.945 1 75.19 292 SER A O 1
ATOM 2282 N N . LYS A 1 293 ? 5.965 -9.531 10.992 1 77.25 293 LYS A N 1
ATOM 2283 C CA . LYS A 1 293 ? 7.312 -10.094 10.938 1 77.25 293 LYS A CA 1
ATOM 2284 C C . LYS A 1 293 ? 8.148 -9.641 12.133 1 77.25 293 LYS A C 1
ATOM 2286 O O . LYS A 1 293 ? 8.156 -8.461 12.484 1 77.25 293 LYS A O 1
ATOM 2291 N N . GLU A 1 294 ? 8.664 -10.609 12.781 1 66.88 294 GLU A N 1
ATOM 2292 C CA . GLU A 1 294 ? 9.57 -10.289 13.875 1 66.88 294 GLU A CA 1
ATOM 2293 C C . GLU A 1 294 ? 10.812 -9.562 13.375 1 66.88 294 GLU A C 1
ATOM 2295 O O . GLU A 1 294 ? 11.219 -9.742 12.227 1 66.88 294 GLU A O 1
ATOM 2300 N N . SER A 1 295 ? 11.203 -8.641 14.141 1 60.53 295 SER A N 1
ATOM 2301 C CA . SER A 1 295 ? 12.344 -7.789 13.836 1 60.53 295 SER A CA 1
ATOM 2302 C C . SER A 1 295 ? 13.477 -8.586 13.195 1 60.53 295 SER A C 1
ATOM 2304 O O . SER A 1 295 ? 13.82 -9.672 13.664 1 60.53 295 SER A O 1
ATOM 2306 N N . SER A 1 296 ? 13.641 -8.445 11.891 1 60.66 296 SER A N 1
ATOM 2307 C CA . SER A 1 296 ? 14.805 -9.016 11.227 1 60.66 296 SER A CA 1
ATOM 2308 C C . SER A 1 296 ? 15.688 -7.93 10.625 1 60.66 296 SER A C 1
ATOM 2310 O O . SER A 1 296 ? 15.258 -6.781 10.484 1 60.66 296 SER A O 1
ATOM 2312 N N . ASN A 1 297 ? 16.828 -8.336 10.547 1 58.84 297 ASN A N 1
ATOM 2313 C CA . ASN A 1 297 ? 17.812 -7.473 9.914 1 58.84 297 ASN A CA 1
ATOM 2314 C C . ASN A 1 297 ? 17.391 -7.078 8.5 1 58.84 297 ASN A C 1
ATOM 2316 O O . ASN A 1 297 ? 17.906 -6.109 7.938 1 58.84 297 ASN A O 1
ATOM 2320 N N . GLU A 1 298 ? 16.469 -7.914 8.016 1 68.12 298 GLU A N 1
ATOM 2321 C CA . GLU A 1 298 ? 16.031 -7.605 6.66 1 68.12 298 GLU A CA 1
ATOM 2322 C C . GLU A 1 298 ? 14.625 -7.027 6.648 1 68.12 298 GLU A C 1
ATOM 2324 O O . GLU A 1 298 ? 13.695 -7.625 7.203 1 68.12 298 GLU A O 1
ATOM 2329 N N . GLY A 1 299 ? 14.562 -5.848 6.09 1 75.62 299 GLY A N 1
ATOM 2330 C CA . GLY A 1 299 ? 13.266 -5.199 6.004 1 75.62 299 GLY A CA 1
ATOM 2331 C C . GLY A 1 299 ? 12.742 -5.09 4.582 1 75.62 299 GLY A C 1
ATOM 2332 O O . GLY A 1 299 ? 13.328 -5.656 3.656 1 75.62 299 GLY A O 1
ATOM 2333 N N . ASN A 1 300 ? 11.672 -4.633 4.402 1 81.88 300 ASN A N 1
ATOM 2334 C CA . ASN A 1 300 ? 10.984 -4.531 3.123 1 81.88 300 ASN A CA 1
ATOM 2335 C C . ASN A 1 300 ? 11.75 -3.652 2.141 1 81.88 300 ASN A C 1
ATOM 2337 O O . ASN A 1 300 ? 11.523 -3.723 0.931 1 81.88 300 ASN A O 1
ATOM 2341 N N . MET A 1 301 ? 12.695 -2.945 2.654 1 81.75 301 MET A N 1
ATOM 2342 C CA . MET A 1 301 ? 13.531 -2.152 1.756 1 81.75 301 MET A CA 1
ATOM 2343 C C . MET A 1 301 ? 14.508 -3.043 0.987 1 81.75 301 MET A C 1
ATOM 2345 O O . MET A 1 301 ? 14.711 -2.854 -0.213 1 81.75 301 MET A O 1
ATOM 2349 N N . GLU A 1 302 ? 15.078 -3.932 1.692 1 84.38 302 GLU A N 1
ATOM 2350 C CA . GLU A 1 302 ? 15.984 -4.879 1.056 1 84.38 302 GLU A CA 1
ATOM 2351 C C . GLU A 1 302 ? 15.258 -5.742 0.031 1 84.38 302 GLU A C 1
ATOM 2353 O O . GLU A 1 302 ? 15.805 -6.051 -1.03 1 84.38 302 GLU A O 1
ATOM 2358 N N . ILE A 1 303 ? 14.055 -6.078 0.36 1 88.69 303 ILE A N 1
ATOM 2359 C CA . ILE A 1 303 ? 13.258 -6.891 -0.547 1 88.69 303 ILE A CA 1
ATOM 2360 C C . ILE A 1 303 ? 12.938 -6.098 -1.812 1 88.69 303 ILE A C 1
ATOM 2362 O O . ILE A 1 303 ? 12.969 -6.641 -2.918 1 88.69 303 ILE A O 1
ATOM 2366 N N . TRP A 1 304 ? 12.672 -4.84 -1.6 1 87.94 304 TRP A N 1
ATOM 2367 C CA . TRP A 1 304 ? 12.383 -3.979 -2.74 1 87.94 304 TRP A CA 1
ATOM 2368 C C . TRP A 1 304 ? 13.594 -3.867 -3.664 1 87.94 304 TRP A C 1
ATOM 2370 O O . TRP A 1 304 ? 13.461 -3.967 -4.887 1 87.94 304 TRP A O 1
ATOM 2380 N N . LYS A 1 305 ? 14.703 -3.65 -3.086 1 87.5 305 LYS A N 1
ATOM 2381 C CA . LYS A 1 305 ? 15.922 -3.543 -3.877 1 87.5 305 LYS A CA 1
ATOM 2382 C C . LYS A 1 305 ? 16.203 -4.836 -4.637 1 87.5 305 LYS A C 1
ATOM 2384 O O . LYS A 1 305 ? 16.578 -4.805 -5.809 1 87.5 305 LYS A O 1
ATOM 2389 N N . TYR A 1 306 ? 16.078 -5.902 -3.973 1 92.25 306 TYR A N 1
ATOM 2390 C CA . TYR A 1 306 ? 16.25 -7.215 -4.582 1 92.25 306 TYR A CA 1
ATOM 2391 C C . TYR A 1 306 ? 15.289 -7.398 -5.754 1 92.25 306 TYR A C 1
ATOM 2393 O O . TYR A 1 306 ? 15.703 -7.828 -6.836 1 92.25 306 TYR A O 1
ATOM 2401 N N . GLN A 1 307 ? 14.055 -7.062 -5.527 1 93.44 307 GLN A N 1
ATOM 2402 C CA . GLN A 1 307 ? 13.039 -7.156 -6.574 1 93.44 307 GLN A CA 1
ATOM 2403 C C . GLN A 1 307 ? 13.391 -6.258 -7.754 1 93.44 307 GLN A C 1
ATOM 2405 O O . GLN A 1 307 ? 13.188 -6.633 -8.914 1 93.44 307 GLN A O 1
ATOM 2410 N N . ASP A 1 308 ? 13.844 -5.094 -7.461 1 92.25 308 ASP A N 1
ATOM 2411 C CA . ASP A 1 308 ? 14.203 -4.145 -8.508 1 92.25 308 ASP A CA 1
ATOM 2412 C C . ASP A 1 308 ? 15.344 -4.684 -9.375 1 92.25 308 ASP A C 1
ATOM 2414 O O . ASP A 1 308 ? 15.344 -4.5 -10.594 1 92.25 308 ASP A O 1
ATOM 2418 N N . GLU A 1 309 ? 16.25 -5.312 -8.742 1 94.06 309 GLU A N 1
ATOM 2419 C CA . GLU A 1 309 ? 17.344 -5.922 -9.484 1 94.06 309 GLU A CA 1
ATOM 2420 C C . GLU A 1 309 ? 16.859 -7.07 -10.359 1 94.06 309 GLU A C 1
ATOM 2422 O O . GLU A 1 309 ? 17.266 -7.199 -11.516 1 94.06 309 GLU A O 1
ATOM 2427 N N . LEU A 1 310 ? 16 -7.879 -9.852 1 95.31 310 LEU A N 1
ATOM 2428 C CA . LEU A 1 310 ? 15.422 -8.961 -10.633 1 95.31 310 LEU A CA 1
ATOM 2429 C C . LEU A 1 310 ? 14.68 -8.406 -11.852 1 95.31 310 LEU A C 1
ATOM 2431 O O . LEU A 1 310 ? 14.727 -8.992 -12.93 1 95.31 310 LEU A O 1
ATOM 2435 N N . ASN A 1 311 ? 13.992 -7.34 -11.57 1 94.88 311 ASN A N 1
ATOM 2436 C CA . ASN A 1 311 ? 13.227 -6.703 -12.633 1 94.88 311 ASN A CA 1
ATOM 2437 C C . ASN A 1 311 ? 14.125 -6.234 -13.773 1 94.88 311 ASN A C 1
ATOM 2439 O O . ASN A 1 311 ? 13.703 -6.207 -14.93 1 94.88 311 ASN A O 1
ATOM 2443 N N . ARG A 1 312 ? 15.305 -5.906 -13.477 1 94.06 312 ARG A N 1
ATOM 2444 C CA . ARG A 1 312 ? 16.25 -5.438 -14.484 1 94.06 312 ARG A CA 1
ATOM 2445 C C . ARG A 1 312 ? 16.844 -6.605 -15.266 1 94.06 312 ARG A C 1
ATOM 2447 O O . ARG A 1 312 ? 17.078 -6.488 -16.469 1 94.06 312 ARG A O 1
ATOM 2454 N N . ILE A 1 313 ? 16.938 -7.688 -14.672 1 94 313 ILE A N 1
ATOM 2455 C CA . ILE A 1 313 ? 17.641 -8.812 -15.281 1 94 313 ILE A CA 1
ATOM 2456 C C . ILE A 1 313 ? 16.656 -9.664 -16.078 1 94 313 ILE A C 1
ATOM 2458 O O . ILE A 1 313 ? 17.031 -10.281 -17.078 1 94 313 ILE A O 1
ATOM 2462 N N . ALA A 1 314 ? 15.43 -9.711 -15.719 1 95.38 314 ALA A N 1
ATOM 2463 C CA . ALA A 1 314 ? 14.438 -10.641 -16.266 1 95.38 314 ALA A CA 1
ATOM 2464 C C . ALA A 1 314 ? 14.297 -10.453 -17.781 1 95.38 314 ALA A C 1
ATOM 2466 O O . ALA A 1 314 ? 14.352 -11.422 -18.531 1 95.38 314 ALA A O 1
ATOM 2467 N N . PRO A 1 315 ? 14.203 -9.195 -18.219 1 91.88 315 PRO A N 1
ATOM 2468 C CA . PRO A 1 315 ? 14.055 -9.016 -19.672 1 91.88 315 PRO A CA 1
ATOM 2469 C C . PRO A 1 315 ? 15.281 -9.5 -20.453 1 91.88 315 PRO A C 1
ATOM 2471 O O . PRO A 1 315 ? 15.141 -10.047 -21.547 1 91.88 315 PRO A O 1
ATOM 2474 N N . ASP A 1 316 ? 16.438 -9.359 -19.875 1 93.06 316 ASP A N 1
ATOM 2475 C CA . ASP A 1 316 ? 17.656 -9.805 -20.531 1 93.06 316 ASP A CA 1
ATOM 2476 C C . ASP A 1 316 ? 17.688 -11.32 -20.688 1 93.06 316 ASP A C 1
ATOM 2478 O O . ASP A 1 316 ? 18.328 -11.852 -21.594 1 93.06 316 ASP A O 1
ATOM 2482 N N . LYS A 1 317 ? 17.016 -11.914 -19.891 1 94.06 317 LYS A N 1
ATOM 2483 C CA . LYS A 1 317 ? 16.984 -13.375 -19.906 1 94.06 317 LYS A CA 1
ATOM 2484 C C . LYS A 1 317 ? 15.703 -13.891 -20.578 1 94.06 317 LYS A C 1
ATOM 2486 O O . LYS A 1 317 ? 15.375 -15.07 -20.469 1 94.06 317 LYS A O 1
ATOM 2491 N N . HIS A 1 318 ? 14.93 -13.016 -21.125 1 92.69 318 HIS A N 1
ATOM 2492 C CA . HIS A 1 318 ? 13.711 -13.312 -21.859 1 92.69 318 HIS A CA 1
ATOM 2493 C C . HIS A 1 318 ? 12.656 -13.945 -20.969 1 92.69 318 HIS A C 1
ATOM 2495 O O . HIS A 1 318 ? 12 -14.914 -21.359 1 92.69 318 HIS A O 1
ATOM 2501 N N . MET A 1 319 ? 12.617 -13.469 -19.781 1 96.56 319 MET A N 1
ATOM 2502 C CA . MET A 1 319 ? 11.594 -13.875 -18.812 1 96.56 319 MET A CA 1
ATOM 2503 C C . MET A 1 319 ? 10.617 -12.742 -18.547 1 96.56 319 MET A C 1
ATOM 2505 O O . MET A 1 319 ? 10.992 -11.57 -18.578 1 96.56 319 MET A O 1
ATOM 2509 N N . ASP A 1 320 ? 9.398 -13.141 -18.422 1 97.5 320 ASP A N 1
ATOM 2510 C CA . ASP A 1 320 ? 8.453 -12.203 -17.812 1 97.5 320 ASP A CA 1
ATOM 2511 C C . ASP A 1 320 ? 8.633 -12.141 -16.297 1 97.5 320 ASP A C 1
ATOM 2513 O O . ASP A 1 320 ? 9.188 -13.062 -15.695 1 97.5 320 ASP A O 1
ATOM 2517 N N . ILE A 1 321 ? 8.234 -11.023 -15.719 1 97.94 321 ILE A N 1
ATOM 2518 C CA . ILE A 1 321 ? 8.383 -10.914 -14.273 1 97.94 321 ILE A CA 1
ATOM 2519 C C . ILE A 1 321 ? 7.105 -10.328 -13.672 1 97.94 321 ILE A C 1
ATOM 2521 O O . ILE A 1 321 ? 6.531 -9.383 -14.219 1 97.94 321 ILE A O 1
ATOM 2525 N N . LEU A 1 322 ? 6.586 -10.93 -12.68 1 98.38 322 LEU A N 1
ATOM 2526 C CA . LEU A 1 322 ? 5.496 -10.445 -11.836 1 98.38 322 LEU A CA 1
ATOM 2527 C C . LEU A 1 322 ? 5.988 -10.148 -10.422 1 98.38 322 LEU A C 1
ATOM 2529 O O . LEU A 1 322 ? 6.328 -11.07 -9.68 1 98.38 322 LEU A O 1
ATOM 2533 N N . ARG A 1 323 ? 6.043 -8.852 -10.07 1 97.5 323 ARG A N 1
ATOM 2534 C CA . ARG A 1 323 ? 6.488 -8.453 -8.742 1 97.5 323 ARG A CA 1
ATOM 2535 C C . ARG A 1 323 ? 5.348 -8.531 -7.73 1 97.5 323 ARG A C 1
ATOM 2537 O O . ARG A 1 323 ? 4.238 -8.07 -8.008 1 97.5 323 ARG A O 1
ATOM 2544 N N . LEU A 1 324 ? 5.621 -9.07 -6.574 1 97.31 324 LEU A N 1
ATOM 2545 C CA . LEU A 1 324 ? 4.531 -9.375 -5.652 1 97.31 324 LEU A CA 1
ATOM 2546 C C . LEU A 1 324 ? 4.594 -8.484 -4.422 1 97.31 324 LEU A C 1
ATOM 2548 O O . LEU A 1 324 ? 3.738 -8.57 -3.537 1 97.31 324 LEU A O 1
ATOM 2552 N N . TRP A 1 325 ? 5.582 -7.566 -4.348 1 94.69 325 TRP A N 1
ATOM 2553 C CA . TRP A 1 325 ? 5.781 -6.715 -3.178 1 94.69 325 TRP A CA 1
ATOM 2554 C C . TRP A 1 325 ? 4.539 -5.871 -2.906 1 94.69 325 TRP A C 1
ATOM 2556 O O . TRP A 1 325 ? 3.998 -5.887 -1.799 1 94.69 325 TRP A O 1
ATOM 2566 N N . ASN A 1 326 ? 4.004 -5.191 -3.906 1 95.81 326 ASN A N 1
ATOM 2567 C CA . ASN A 1 326 ? 2.848 -4.312 -3.754 1 95.81 326 ASN A CA 1
ATOM 2568 C C . ASN A 1 326 ? 1.591 -5.094 -3.389 1 95.81 326 ASN A C 1
ATOM 2570 O O . ASN A 1 326 ? 0.724 -4.59 -2.674 1 95.81 326 ASN A O 1
ATOM 2574 N N . LEU A 1 327 ? 1.526 -6.289 -3.867 1 97 327 LEU A N 1
ATOM 2575 C CA . LEU A 1 327 ? 0.374 -7.145 -3.6 1 97 327 LEU A CA 1
ATOM 2576 C C . LEU A 1 327 ? 0.276 -7.473 -2.113 1 97 327 LEU A C 1
ATOM 2578 O O . LEU A 1 327 ? -0.825 -7.609 -1.575 1 97 327 LEU A O 1
ATOM 2582 N N . THR A 1 328 ? 1.438 -7.527 -1.475 1 96 328 THR A N 1
ATOM 2583 C CA . THR A 1 328 ? 1.421 -8.156 -0.159 1 96 328 THR A CA 1
ATOM 2584 C C . THR A 1 328 ? 1.739 -7.137 0.932 1 96 328 THR A C 1
ATOM 2586 O O . THR A 1 328 ? 1.528 -7.402 2.117 1 96 328 THR A O 1
ATOM 2589 N N . ILE A 1 329 ? 2.135 -5.969 0.629 1 92.94 329 ILE A N 1
ATOM 2590 C CA . ILE A 1 329 ? 2.588 -5 1.622 1 92.94 329 ILE A CA 1
ATOM 2591 C C . ILE A 1 329 ? 1.415 -4.582 2.508 1 92.94 329 ILE A C 1
ATOM 2593 O O . ILE A 1 329 ? 1.602 -4.27 3.686 1 92.94 329 ILE A O 1
ATOM 2597 N N . GLN A 1 330 ? 0.219 -4.535 2 1 93.44 330 GLN A N 1
ATOM 2598 C CA . GLN A 1 330 ? -0.977 -4.227 2.777 1 93.44 330 GLN A CA 1
ATOM 2599 C C . GLN A 1 330 ? -1.896 -5.441 2.873 1 93.44 330 GLN A C 1
ATOM 2601 O O . GLN A 1 330 ? -3.117 -5.312 2.76 1 93.44 330 GLN A O 1
ATOM 2606 N N . ALA A 1 331 ? -1.263 -6.582 2.959 1 94.19 331 ALA A N 1
ATOM 2607 C CA . ALA A 1 331 ? -1.975 -7.824 3.234 1 94.19 331 ALA A CA 1
ATOM 2608 C C . ALA A 1 331 ? -1.549 -8.414 4.578 1 94.19 331 ALA A C 1
ATOM 2610 O O . ALA A 1 331 ? -0.366 -8.391 4.926 1 94.19 331 ALA A O 1
ATOM 2611 N N . SER A 1 332 ? -2.506 -8.93 5.273 1 90.5 332 SER A N 1
ATOM 2612 C CA . SER A 1 332 ? -2.207 -9.516 6.574 1 90.5 332 SER A CA 1
ATOM 2613 C C . SER A 1 332 ? -1.515 -10.867 6.43 1 90.5 332 SER A C 1
ATOM 2615 O O . SER A 1 332 ? -1.865 -11.664 5.555 1 90.5 332 SER A O 1
ATOM 2617 N N . SER A 1 333 ? -0.472 -11.031 7.195 1 90.06 333 SER A N 1
ATOM 2618 C CA . SER A 1 333 ? 0.261 -12.289 7.301 1 90.06 333 SER A CA 1
ATOM 2619 C C . SER A 1 333 ? 0.365 -12.75 8.75 1 90.06 333 SER A C 1
ATOM 2621 O O . SER A 1 333 ? 0.532 -11.93 9.656 1 90.06 333 SER A O 1
ATOM 2623 N N . THR A 1 334 ? 0.168 -13.992 8.945 1 83.44 334 THR A N 1
ATOM 2624 C CA . THR A 1 334 ? 0.167 -14.5 10.305 1 83.44 334 THR A CA 1
ATOM 2625 C C . THR A 1 334 ? 1.57 -14.453 10.906 1 83.44 334 THR A C 1
ATOM 2627 O O . THR A 1 334 ? 1.738 -14.125 12.078 1 83.44 334 THR A O 1
ATOM 2630 N N . ASP A 1 335 ? 2.572 -14.766 10.109 1 84.38 335 ASP A N 1
ATOM 2631 C CA . ASP A 1 335 ? 3.934 -14.828 10.633 1 84.38 335 ASP A CA 1
ATOM 2632 C C . ASP A 1 335 ? 4.824 -13.773 9.977 1 84.38 335 ASP A C 1
ATOM 2634 O O . ASP A 1 335 ? 6.031 -13.734 10.211 1 84.38 335 ASP A O 1
ATOM 2638 N N . GLY A 1 336 ? 4.23 -13 9.094 1 86.12 336 GLY A N 1
ATOM 2639 C CA . GLY A 1 336 ? 4.973 -11.922 8.461 1 86.12 336 GLY A CA 1
ATOM 2640 C C . GLY A 1 336 ? 5.688 -12.352 7.195 1 86.12 336 GLY A C 1
ATOM 2641 O O . GLY A 1 336 ? 6.301 -11.531 6.512 1 86.12 336 GLY A O 1
ATOM 2642 N N . GLU A 1 337 ? 5.57 -13.617 6.844 1 85.62 337 GLU A N 1
ATOM 2643 C CA . GLU A 1 337 ? 6.285 -14.102 5.664 1 85.62 337 GLU A CA 1
ATOM 2644 C C . GLU A 1 337 ? 5.34 -14.797 4.691 1 85.62 337 GLU A C 1
ATOM 2646 O O . GLU A 1 337 ? 5.441 -14.609 3.477 1 85.62 337 GLU A O 1
ATOM 2651 N N . ARG A 1 338 ? 4.461 -15.602 5.285 1 90.75 338 ARG A N 1
ATOM 2652 C CA . ARG A 1 338 ? 3.541 -16.375 4.457 1 90.75 338 ARG A CA 1
ATOM 2653 C C . ARG A 1 338 ? 2.158 -15.727 4.43 1 90.75 338 ARG A C 1
ATOM 2655 O O . ARG A 1 338 ? 1.719 -15.156 5.43 1 90.75 338 ARG A O 1
ATOM 2662 N N . TYR A 1 339 ? 1.54 -15.859 3.408 1 93.81 339 TYR A N 1
ATOM 2663 C CA . TYR A 1 339 ? 0.214 -15.281 3.227 1 93.81 339 TYR A CA 1
ATOM 2664 C C . TYR A 1 339 ? -0.832 -16.359 3.01 1 93.81 339 TYR A C 1
ATOM 2666 O O . TYR A 1 339 ? -0.539 -17.406 2.422 1 93.81 339 TYR A O 1
ATOM 2674 N N . GLY A 1 340 ? -2.025 -16.141 3.395 1 94.19 340 GLY A N 1
ATOM 2675 C CA . GLY A 1 340 ? -3.088 -17.141 3.434 1 94.19 340 GLY A CA 1
ATOM 2676 C C . GLY A 1 340 ? -3.797 -17.297 2.104 1 94.19 340 GLY A C 1
ATOM 2677 O O . GLY A 1 340 ? -3.236 -16.984 1.052 1 94.19 340 GLY A O 1
ATOM 2678 N N . GLU A 1 341 ? -4.945 -17.844 2.219 1 96.44 341 GLU A N 1
ATOM 2679 C CA . GLU A 1 341 ? -5.723 -18.328 1.076 1 96.44 341 GLU A CA 1
ATOM 2680 C C . GLU A 1 341 ? -6.141 -17.156 0.175 1 96.44 341 GLU A C 1
ATOM 2682 O O . GLU A 1 341 ? -6.035 -17.25 -1.05 1 96.44 341 GLU A O 1
ATOM 2687 N N . LYS A 1 342 ? -6.559 -16.078 0.77 1 96.06 342 LYS A N 1
ATOM 2688 C CA . LYS A 1 342 ? -7.035 -14.938 -0.012 1 96.06 342 LYS A CA 1
ATOM 2689 C C . LYS A 1 342 ? -5.941 -14.414 -0.938 1 96.06 342 LYS A C 1
ATOM 2691 O O . LYS A 1 342 ? -6.18 -14.211 -2.131 1 96.06 342 LYS A O 1
ATOM 2696 N N . VAL A 1 343 ? -4.781 -14.227 -0.383 1 97.31 343 VAL A N 1
ATOM 2697 C CA . VAL A 1 343 ? -3.662 -13.719 -1.166 1 97.31 343 VAL A CA 1
ATOM 2698 C C . VAL A 1 343 ? -3.246 -14.75 -2.209 1 97.31 343 VAL A C 1
ATOM 2700 O O . VAL A 1 343 ? -2.969 -14.406 -3.359 1 97.31 343 VAL A O 1
ATOM 2703 N N . ALA A 1 344 ? -3.238 -16 -1.838 1 97.62 344 ALA A N 1
ATOM 2704 C CA . ALA A 1 344 ? -2.873 -17.078 -2.752 1 97.62 344 ALA A CA 1
ATOM 2705 C C . ALA A 1 344 ? -3.816 -17.125 -3.949 1 97.62 344 ALA A C 1
ATOM 2707 O O . ALA A 1 344 ? -3.377 -17.297 -5.09 1 97.62 344 ALA A O 1
ATOM 2708 N N . MET A 1 345 ? -5.051 -16.984 -3.701 1 97.56 345 MET A N 1
ATOM 2709 C CA . MET A 1 345 ? -6.047 -17.031 -4.766 1 97.56 345 MET A CA 1
ATOM 2710 C C . MET A 1 345 ? -5.867 -15.867 -5.73 1 97.56 345 MET A C 1
ATOM 2712 O O . MET A 1 345 ? -5.973 -16.031 -6.949 1 97.56 345 MET A O 1
ATOM 2716 N N . VAL A 1 346 ? -5.586 -14.711 -5.18 1 98.06 346 VAL A N 1
ATOM 2717 C CA . VAL A 1 346 ? -5.348 -13.539 -6.02 1 98.06 346 VAL A CA 1
ATOM 2718 C C . VAL A 1 346 ? -4.102 -13.766 -6.875 1 98.06 346 VAL A C 1
ATOM 2720 O O . VAL A 1 346 ? -4.113 -13.516 -8.078 1 98.06 346 VAL A O 1
ATOM 2723 N N . GLN A 1 347 ? -3.045 -14.273 -6.266 1 98.44 347 GLN A N 1
ATOM 2724 C CA . GLN A 1 347 ? -1.819 -14.562 -7 1 98.44 347 GLN A CA 1
ATOM 2725 C C . GLN A 1 347 ? -2.076 -15.555 -8.133 1 98.44 347 GLN A C 1
ATOM 2727 O O . GLN A 1 347 ? -1.608 -15.359 -9.258 1 98.44 347 GLN A O 1
ATOM 2732 N N . ALA A 1 348 ? -2.779 -16.562 -7.812 1 98.62 348 ALA A N 1
ATOM 2733 C CA . ALA A 1 348 ? -3.094 -17.562 -8.828 1 98.62 348 ALA A CA 1
ATOM 2734 C C . ALA A 1 348 ? -3.883 -16.953 -9.977 1 98.62 348 ALA A C 1
ATOM 2736 O O . ALA A 1 348 ? -3.609 -17.234 -11.148 1 98.62 348 ALA A O 1
ATOM 2737 N N . MET A 1 349 ? -4.832 -16.156 -9.633 1 98.25 349 MET A N 1
ATOM 2738 C CA . MET A 1 349 ? -5.645 -15.516 -10.664 1 98.25 349 MET A CA 1
ATOM 2739 C C . MET A 1 349 ? -4.801 -14.594 -11.539 1 98.25 349 MET A C 1
ATOM 2741 O O . MET A 1 349 ? -5.016 -14.5 -12.742 1 98.25 349 MET A O 1
ATOM 2745 N N . MET A 1 350 ? -3.859 -13.898 -10.922 1 98.5 350 MET A N 1
ATOM 2746 C CA . MET A 1 350 ? -2.938 -13.07 -11.695 1 98.5 350 MET A CA 1
ATOM 2747 C C . MET A 1 350 ? -2.146 -13.906 -12.688 1 98.5 350 MET A C 1
ATOM 2749 O O . MET A 1 350 ? -1.985 -13.516 -13.844 1 98.5 350 MET A O 1
ATOM 2753 N N . ILE A 1 351 ? -1.728 -15.008 -12.289 1 98.75 351 ILE A N 1
ATOM 2754 C CA . ILE A 1 351 ? -0.935 -15.898 -13.133 1 98.75 351 ILE A CA 1
ATOM 2755 C C . ILE A 1 351 ? -1.808 -16.453 -14.25 1 98.75 351 ILE A C 1
ATOM 2757 O O . ILE A 1 351 ? -1.36 -16.578 -15.398 1 98.75 351 ILE A O 1
ATOM 2761 N N . ILE A 1 352 ? -3.025 -16.781 -13.938 1 98.44 352 ILE A N 1
ATOM 2762 C CA . ILE A 1 352 ? -3.947 -17.266 -14.953 1 98.44 352 ILE A CA 1
ATOM 2763 C C . ILE A 1 352 ? -4.156 -16.188 -16.016 1 98.44 352 ILE A C 1
ATOM 2765 O O . ILE A 1 352 ? -4.266 -16.5 -17.203 1 98.44 352 ILE A O 1
ATOM 2769 N N . ASN A 1 353 ? -4.242 -14.938 -15.57 1 98.5 353 ASN A N 1
ATOM 2770 C CA . ASN A 1 353 ? -4.336 -13.836 -16.531 1 98.5 353 ASN A CA 1
ATOM 2771 C C . ASN A 1 353 ? -3.098 -13.766 -17.422 1 98.5 353 ASN A C 1
ATOM 2773 O O . ASN A 1 353 ? -3.207 -13.516 -18.625 1 98.5 353 ASN A O 1
ATOM 2777 N N . TRP A 1 354 ? -1.939 -13.977 -16.859 1 98.62 354 TRP A N 1
ATOM 2778 C CA . TRP A 1 354 ? -0.714 -14.023 -17.641 1 98.62 354 TRP A CA 1
ATOM 2779 C C . TRP A 1 354 ? -0.769 -15.164 -18.672 1 98.62 354 TRP A C 1
ATOM 2781 O O . TRP A 1 354 ? -0.456 -14.961 -19.844 1 98.62 354 TRP A O 1
ATOM 2791 N N . LEU A 1 355 ? -1.21 -16.312 -18.219 1 98.12 355 LEU A N 1
ATOM 2792 C CA . LEU A 1 355 ? -1.343 -17.469 -19.109 1 98.12 355 LEU A CA 1
ATOM 2793 C C . LEU A 1 355 ? -2.307 -17.156 -20.25 1 98.12 355 LEU A C 1
ATOM 2795 O O . LEU A 1 355 ? -2.064 -17.562 -21.391 1 98.12 355 LEU A O 1
ATOM 2799 N N . SER A 1 356 ? -3.33 -16.453 -19.938 1 97.5 356 SER A N 1
ATOM 2800 C CA . SER A 1 356 ? -4.348 -16.141 -20.938 1 97.5 356 SER A CA 1
ATOM 2801 C C . SER A 1 356 ? -3.795 -15.242 -22.031 1 97.5 356 SER A C 1
ATOM 2803 O O . SER A 1 356 ? -4.34 -15.188 -23.141 1 97.5 356 SER A O 1
ATOM 2805 N N . LYS A 1 357 ? -2.73 -14.617 -21.75 1 97 357 LYS A N 1
ATOM 2806 C CA . LYS A 1 357 ? -2.205 -13.648 -22.703 1 97 357 LYS A CA 1
ATOM 2807 C C . LYS A 1 357 ? -0.968 -14.188 -23.406 1 97 357 LYS A C 1
ATOM 2809 O O . LYS A 1 357 ? -0.37 -13.5 -24.234 1 97 357 LYS A O 1
ATOM 2814 N N . LEU A 1 358 ? -0.571 -15.359 -23.016 1 95 358 LEU A N 1
ATOM 2815 C CA . LEU A 1 358 ? 0.544 -15.992 -23.719 1 95 358 LEU A CA 1
ATOM 2816 C C . LEU A 1 358 ? 0.14 -16.406 -25.125 1 95 358 LEU A C 1
ATOM 2818 O O . LEU A 1 358 ? -0.976 -16.891 -25.344 1 95 358 LEU A O 1
ATOM 2822 N N . GLU A 1 359 ? 1.013 -15.992 -26.047 1 81.88 359 GLU A N 1
ATOM 2823 C CA . GLU A 1 359 ? 0.785 -16.406 -27.438 1 81.88 359 GLU A CA 1
ATOM 2824 C C . GLU A 1 359 ? 1.035 -17.906 -27.609 1 81.88 359 GLU A C 1
ATOM 2826 O O . GLU A 1 359 ? 1.989 -18.438 -27.047 1 81.88 359 GLU A O 1
ATOM 2831 N N . THR A 1 360 ? -0.011 -18.547 -28.031 1 68.06 360 THR A N 1
ATOM 2832 C CA . THR A 1 360 ? 0.193 -19.953 -28.375 1 68.06 360 THR A CA 1
ATOM 2833 C C . THR A 1 360 ? 0.435 -20.125 -29.875 1 68.06 360 THR A C 1
ATOM 2835 O O . THR A 1 360 ? -0.043 -19.312 -30.672 1 68.06 360 THR A O 1
ATOM 2838 N N . SER A 1 361 ? 1.615 -20.656 -30.344 1 50.03 361 SER A N 1
ATOM 2839 C CA . SER A 1 361 ? 1.899 -20.906 -31.75 1 50.03 361 SER A CA 1
ATOM 2840 C C . SER A 1 361 ? 0.752 -21.656 -32.406 1 50.03 361 SER A C 1
ATOM 2842 O O . SER A 1 361 ? 0.011 -22.391 -31.766 1 50.03 361 SER A O 1
ATOM 2844 N N . MET B 1 1 ? -95.312 30.625 -11.742 1 24.72 1 MET B N 1
ATOM 2845 C CA . MET B 1 1 ? -94.438 31.609 -11.148 1 24.72 1 MET B CA 1
ATOM 2846 C C . MET B 1 1 ? -93.188 30.953 -10.586 1 24.72 1 MET B C 1
ATOM 2848 O O . MET B 1 1 ? -93.25 30.281 -9.555 1 24.72 1 MET B O 1
ATOM 2852 N N . ILE B 1 2 ? -92.312 30.422 -11.492 1 34.69 2 ILE B N 1
ATOM 2853 C CA . ILE B 1 2 ? -91.062 29.672 -11.516 1 34.69 2 ILE B CA 1
ATOM 2854 C C . ILE B 1 2 ? -90 30.438 -10.734 1 34.69 2 ILE B C 1
ATOM 2856 O O . ILE B 1 2 ? -89.75 31.609 -11 1 34.69 2 ILE B O 1
ATOM 2860 N N . SER B 1 3 ? -89.75 30.016 -9.445 1 30.22 3 SER B N 1
ATOM 2861 C CA . SER B 1 3 ? -89 30.484 -8.305 1 30.22 3 SER B CA 1
ATOM 2862 C C . SER B 1 3 ? -87.562 30.75 -8.695 1 30.22 3 SER B C 1
ATOM 2864 O O . SER B 1 3 ? -86.875 29.906 -9.305 1 30.22 3 SER B O 1
ATOM 2866 N N . SER B 1 4 ? -87.125 32.094 -8.898 1 36.31 4 SER B N 1
ATOM 2867 C CA . SER B 1 4 ? -86 32.938 -9.219 1 36.31 4 SER B CA 1
ATOM 2868 C C . SER B 1 4 ? -84.812 32.656 -8.312 1 36.31 4 SER B C 1
ATOM 2870 O O . SER B 1 4 ? -83.812 33.344 -8.359 1 36.31 4 SER B O 1
ATOM 2872 N N . SER B 1 5 ? -85.062 31.859 -7.219 1 36.25 5 SER B N 1
ATOM 2873 C CA . SER B 1 5 ? -84.062 31.891 -6.133 1 36.25 5 SER B CA 1
ATOM 2874 C C . SER B 1 5 ? -82.75 31.281 -6.562 1 36.25 5 SER B C 1
ATOM 2876 O O . SER B 1 5 ? -81.75 31.266 -5.793 1 36.25 5 SER B O 1
ATOM 2878 N N . ASN B 1 6 ? -82.75 30.422 -7.617 1 36.28 6 ASN B N 1
ATOM 2879 C CA . ASN B 1 6 ? -81.562 29.594 -7.812 1 36.28 6 ASN B CA 1
ATOM 2880 C C . ASN B 1 6 ? -80.438 30.391 -8.438 1 36.28 6 ASN B C 1
ATOM 2882 O O . ASN B 1 6 ? -79.375 29.844 -8.727 1 36.28 6 ASN B O 1
ATOM 2886 N N . CYS B 1 7 ? -80.688 31.578 -9.086 1 33.62 7 CYS B N 1
ATOM 2887 C CA . CYS B 1 7 ? -79.688 32.25 -9.867 1 33.62 7 CYS B CA 1
ATOM 2888 C C . CYS B 1 7 ? -78.688 32.969 -8.953 1 33.62 7 CYS B C 1
ATOM 2890 O O . CYS B 1 7 ? -77.625 33.375 -9.398 1 33.62 7 CYS B O 1
ATOM 2892 N N . ARG B 1 8 ? -79.188 33.562 -7.77 1 41.38 8 ARG B N 1
ATOM 2893 C CA . ARG B 1 8 ? -78.312 34.438 -7.004 1 41.38 8 ARG B CA 1
ATOM 2894 C C . ARG B 1 8 ? -77.125 33.719 -6.434 1 41.38 8 ARG B C 1
ATOM 2896 O O . ARG B 1 8 ? -76.062 34.312 -6.184 1 41.38 8 ARG B O 1
ATOM 2903 N N . LEU B 1 9 ? -77.438 32.375 -6.129 1 43.25 9 LEU B N 1
ATOM 2904 C CA . LEU B 1 9 ? -76.312 31.672 -5.438 1 43.25 9 LEU B CA 1
ATOM 2905 C C . LEU B 1 9 ? -75.125 31.469 -6.363 1 43.25 9 LEU B C 1
ATOM 2907 O O . LEU B 1 9 ? -74 31.281 -5.898 1 43.25 9 LEU B O 1
ATOM 2911 N N . GLY B 1 10 ? -75.438 31.531 -7.68 1 42 10 GLY B N 1
ATOM 2912 C CA . GLY B 1 10 ? -74.312 31.297 -8.609 1 42 10 GLY B CA 1
ATOM 2913 C C . GLY B 1 10 ? -73.375 32.469 -8.711 1 42 10 GLY B C 1
ATOM 2914 O O . GLY B 1 10 ? -72.188 32.281 -9.031 1 42 10 GLY B O 1
ATOM 2915 N N . GLY B 1 11 ? -74 33.656 -8.617 1 43.88 11 GLY B N 1
ATOM 2916 C CA . GLY B 1 11 ? -73.125 34.844 -8.828 1 43.88 11 GLY B CA 1
ATOM 2917 C C . GLY B 1 11 ? -72.125 35.062 -7.723 1 43.88 11 GLY B C 1
ATOM 2918 O O . GLY B 1 11 ? -71.062 35.625 -7.961 1 43.88 11 GLY B O 1
ATOM 2919 N N . ILE B 1 12 ? -72.625 34.781 -6.453 1 48.31 12 ILE B N 1
ATOM 2920 C CA . ILE B 1 12 ? -71.688 35.031 -5.344 1 48.31 12 ILE B CA 1
ATOM 2921 C C . ILE B 1 12 ? -70.5 34.094 -5.438 1 48.31 12 ILE B C 1
ATOM 2923 O O . ILE B 1 12 ? -69.375 34.5 -5.125 1 48.31 12 ILE B O 1
ATOM 2927 N N . CYS B 1 13 ? -70.75 32.844 -5.992 1 47.19 13 CYS B N 1
ATOM 2928 C CA . CYS B 1 13 ? -69.625 31.953 -6.043 1 47.19 13 CYS B CA 1
ATOM 2929 C C . CYS B 1 13 ? -68.562 32.438 -7.035 1 47.19 13 CYS B C 1
ATOM 2931 O O . CYS B 1 13 ? -67.375 32.156 -6.879 1 47.19 13 CYS B O 1
ATOM 2933 N N . LEU B 1 14 ? -69 33.094 -8.094 1 51.09 14 LEU B N 1
ATOM 2934 C CA . LEU B 1 14 ? -68.062 33.531 -9.086 1 51.09 14 LEU B CA 1
ATOM 2935 C C . LEU B 1 14 ? -67.25 34.719 -8.562 1 51.09 14 LEU B C 1
ATOM 2937 O O . LEU B 1 14 ? -66 34.75 -8.797 1 51.09 14 LEU B O 1
ATOM 2941 N N . VAL B 1 15 ? -67.875 35.625 -7.809 1 50.5 15 VAL B N 1
ATOM 2942 C CA . VAL B 1 15 ? -67.125 36.781 -7.348 1 50.5 15 VAL B CA 1
ATOM 2943 C C . VAL B 1 15 ? -66.062 36.344 -6.312 1 50.5 15 VAL B C 1
ATOM 2945 O O . VAL B 1 15 ? -64.938 36.812 -6.309 1 50.5 15 VAL B O 1
ATOM 2948 N N . VAL B 1 16 ? -66.438 35.344 -5.438 1 50.53 16 VAL B N 1
ATOM 2949 C CA . VAL B 1 16 ? -65.438 34.906 -4.461 1 50.53 16 VAL B CA 1
ATOM 2950 C C . VAL B 1 16 ? -64.312 34.219 -5.176 1 50.53 16 VAL B C 1
ATOM 2952 O O . VAL B 1 16 ? -63.125 34.406 -4.793 1 50.53 16 VAL B O 1
ATOM 2955 N N . PHE B 1 17 ? -64.562 33.562 -6.352 1 50.84 17 PHE B N 1
ATOM 2956 C CA . PHE B 1 17 ? -63.469 32.906 -7.055 1 50.84 17 PHE B CA 1
ATOM 2957 C C . PHE B 1 17 ? -62.531 33.969 -7.656 1 50.84 17 PHE B C 1
ATOM 2959 O O . PHE B 1 17 ? -61.312 33.812 -7.613 1 50.84 17 PHE B O 1
ATOM 2966 N N . VAL B 1 18 ? -63.125 35 -8.203 1 49.78 18 VAL B N 1
ATOM 2967 C CA . VAL B 1 18 ? -62.25 36 -8.836 1 49.78 18 VAL B CA 1
ATOM 2968 C C . VAL B 1 18 ? -61.469 36.75 -7.773 1 49.78 18 VAL B C 1
ATOM 2970 O O . VAL B 1 18 ? -60.281 37.062 -7.961 1 49.78 18 VAL B O 1
ATOM 2973 N N . PHE B 1 19 ? -62.156 37.062 -6.652 1 49.75 19 PHE B N 1
ATOM 2974 C CA . PHE B 1 19 ? -61.406 37.844 -5.641 1 49.75 19 PHE B CA 1
ATOM 2975 C C . PHE B 1 19 ? -60.281 37 -5.051 1 49.75 19 PHE B C 1
ATOM 2977 O O . PHE B 1 19 ? -59.188 37.5 -4.805 1 49.75 19 PHE B O 1
ATOM 2984 N N . ILE B 1 20 ? -60.531 35.625 -4.793 1 48.06 20 ILE B N 1
ATOM 2985 C CA . ILE B 1 20 ? -59.406 34.812 -4.293 1 48.06 20 ILE B CA 1
ATOM 2986 C C . ILE B 1 20 ? -58.312 34.75 -5.352 1 48.06 20 ILE B C 1
ATOM 2988 O O . ILE B 1 20 ? -57.125 34.875 -5.035 1 48.06 20 ILE B O 1
ATOM 2992 N N . TYR B 1 21 ? -58.625 34.688 -6.621 1 46.12 21 TYR B N 1
ATOM 2993 C CA . TYR B 1 21 ? -57.594 34.656 -7.641 1 46.12 21 TYR B CA 1
ATOM 2994 C C . TYR B 1 21 ? -56.812 35.969 -7.676 1 46.12 21 TYR B C 1
ATOM 2996 O O . TYR B 1 21 ? -55.594 35.969 -7.855 1 46.12 21 TYR B O 1
ATOM 3004 N N . ALA B 1 22 ? -57.469 37.062 -7.66 1 46.59 22 ALA B N 1
ATOM 3005 C CA . ALA B 1 22 ? -56.781 38.344 -7.793 1 46.59 22 ALA B CA 1
ATOM 3006 C C . ALA B 1 22 ? -55.906 38.656 -6.566 1 46.59 22 ALA B C 1
ATOM 3008 O O . ALA B 1 22 ? -54.875 39.281 -6.676 1 46.59 22 ALA B O 1
ATOM 3009 N N . VAL B 1 23 ? -56.438 38.469 -5.328 1 45.59 23 VAL B N 1
ATOM 3010 C CA . VAL B 1 23 ? -55.594 38.781 -4.172 1 45.59 23 VAL B CA 1
ATOM 3011 C C . VAL B 1 23 ? -54.438 37.781 -4.074 1 45.59 23 VAL B C 1
ATOM 3013 O O . VAL B 1 23 ? -53.375 38.094 -3.557 1 45.59 23 VAL B O 1
ATOM 3016 N N . TRP B 1 24 ? -54.75 36.438 -4.406 1 38.78 24 TRP B N 1
ATOM 3017 C CA . TRP B 1 24 ? -53.625 35.5 -4.305 1 38.78 24 TRP B CA 1
ATOM 3018 C C . TRP B 1 24 ? -52.625 35.719 -5.43 1 38.78 24 TRP B C 1
ATOM 3020 O O . TRP B 1 24 ? -51.531 35.188 -5.418 1 38.78 24 TRP B O 1
ATOM 3030 N N . SER B 1 25 ? -53 36.375 -6.477 1 35.09 25 SER B N 1
ATOM 3031 C CA . SER B 1 25 ? -52.031 36.5 -7.562 1 35.09 25 SER B CA 1
ATOM 3032 C C . SER B 1 25 ? -50.844 37.375 -7.148 1 35.09 25 SER B C 1
ATOM 3034 O O . SER B 1 25 ? -49.719 37.062 -7.508 1 35.09 25 SER B O 1
ATOM 3036 N N . PRO B 1 26 ? -51.125 38.594 -6.719 1 37.88 26 PRO B N 1
ATOM 3037 C CA . PRO B 1 26 ? -49.938 39.438 -6.684 1 37.88 26 PRO B CA 1
ATOM 3038 C C . PRO B 1 26 ? -48.906 38.969 -5.641 1 37.88 26 PRO B C 1
ATOM 3040 O O . PRO B 1 26 ? -47.781 39.469 -5.602 1 37.88 26 PRO B O 1
ATOM 3043 N N . PHE B 1 27 ? -49.344 38.375 -4.539 1 34.78 27 PHE B N 1
ATOM 3044 C CA . PHE B 1 27 ? -48.375 38.188 -3.477 1 34.78 27 PHE B CA 1
ATOM 3045 C C . PHE B 1 27 ? -47.344 37.156 -3.889 1 34.78 27 PHE B C 1
ATOM 3047 O O . PHE B 1 27 ? -46.5 36.75 -3.08 1 34.78 27 PHE B O 1
ATOM 3054 N N . LYS B 1 28 ? -47.5 36.406 -5.074 1 33.03 28 LYS B N 1
ATOM 3055 C CA . LYS B 1 28 ? -46.344 35.594 -5.469 1 33.03 28 LYS B CA 1
ATOM 3056 C C . LYS B 1 28 ? -45.094 36.469 -5.688 1 33.03 28 LYS B C 1
ATOM 3058 O O . LYS B 1 28 ? -44 35.969 -5.875 1 33.03 28 LYS B O 1
ATOM 3063 N N . GLY B 1 29 ? -45.281 37.688 -6.051 1 31.11 29 GLY B N 1
ATOM 3064 C CA . GLY B 1 29 ? -44.094 38.375 -6.527 1 31.11 29 GLY B CA 1
ATOM 3065 C C . GLY B 1 29 ? -43.125 38.75 -5.41 1 31.11 29 GLY B C 1
ATOM 3066 O O . GLY B 1 29 ? -41.938 39 -5.66 1 31.11 29 GLY B O 1
ATOM 3067 N N . PHE B 1 30 ? -43.625 39.312 -4.324 1 32.28 30 PHE B N 1
ATOM 3068 C CA . PHE B 1 30 ? -42.656 40 -3.465 1 32.28 30 PHE B CA 1
ATOM 3069 C C . PHE B 1 30 ? -41.906 38.969 -2.604 1 32.28 30 PHE B C 1
ATOM 3071 O O . PHE B 1 30 ? -41.312 39.344 -1.585 1 32.28 30 PHE B O 1
ATOM 3078 N N . VAL B 1 31 ? -42.312 37.719 -2.473 1 30.45 31 VAL B N 1
ATOM 3079 C CA . VAL B 1 31 ? -41.406 37 -1.606 1 30.45 31 VAL B CA 1
ATOM 3080 C C . VAL B 1 31 ? -39.969 37.156 -2.121 1 30.45 31 VAL B C 1
ATOM 3082 O O . VAL B 1 31 ? -39.656 36.781 -3.254 1 30.45 31 VAL B O 1
ATOM 3085 N N . SER B 1 32 ? -39.312 38.188 -1.675 1 28.05 32 SER B N 1
ATOM 3086 C CA . SER B 1 32 ? -37.875 38.375 -1.853 1 28.05 32 SER B CA 1
ATOM 3087 C C . SER B 1 32 ? -37.125 37.094 -1.665 1 28.05 32 SER B C 1
ATOM 3089 O O . SER B 1 32 ? -37.281 36.406 -0.649 1 28.05 32 SER B O 1
ATOM 3091 N N . GLU B 1 33 ? -36.938 36.312 -2.734 1 30.55 33 GLU B N 1
ATOM 3092 C CA . GLU B 1 33 ? -35.969 35.219 -2.67 1 30.55 33 GLU B CA 1
ATOM 3093 C C . GLU B 1 33 ? -34.75 35.625 -1.841 1 30.55 33 GLU B C 1
ATOM 3095 O O . GLU B 1 33 ? -34 36.531 -2.23 1 30.55 33 GLU B O 1
ATOM 3100 N N . ASN B 1 34 ? -34.906 35.75 -0.55 1 30.64 34 ASN B N 1
ATOM 3101 C CA . ASN B 1 34 ? -33.656 35.688 0.2 1 30.64 34 ASN B CA 1
ATOM 3102 C C . ASN B 1 34 ? -32.688 34.688 -0.415 1 30.64 34 ASN B C 1
ATOM 3104 O O . ASN B 1 34 ? -32.938 33.5 -0.423 1 30.64 34 ASN B O 1
ATOM 3108 N N . VAL B 1 35 ? -31.953 35.125 -1.389 1 30.67 35 VAL B N 1
ATOM 3109 C CA . VAL B 1 35 ? -30.766 34.438 -1.89 1 30.67 35 VAL B CA 1
ATOM 3110 C C . VAL B 1 35 ? -29.922 33.938 -0.717 1 30.67 35 VAL B C 1
ATOM 3112 O O . VAL B 1 35 ? -29.234 34.719 -0.059 1 30.67 35 VAL B O 1
ATOM 3115 N N . VAL B 1 36 ? -30.5 33.25 0.196 1 31.77 36 VAL B N 1
ATOM 3116 C CA . VAL B 1 36 ? -29.516 32.438 0.928 1 31.77 36 VAL B CA 1
ATOM 3117 C C . VAL B 1 36 ? -28.469 31.906 -0.041 1 31.77 36 VAL B C 1
ATOM 3119 O O . VAL B 1 36 ? -28.797 31.109 -0.931 1 31.77 36 VAL B O 1
ATOM 3122 N N . VAL B 1 37 ? -27.531 32.75 -0.324 1 30.7 37 VAL B N 1
ATOM 3123 C CA . VAL B 1 37 ? -26.297 32.219 -0.877 1 30.7 37 VAL B CA 1
ATOM 3124 C C . VAL B 1 37 ? -25.969 30.875 -0.201 1 30.7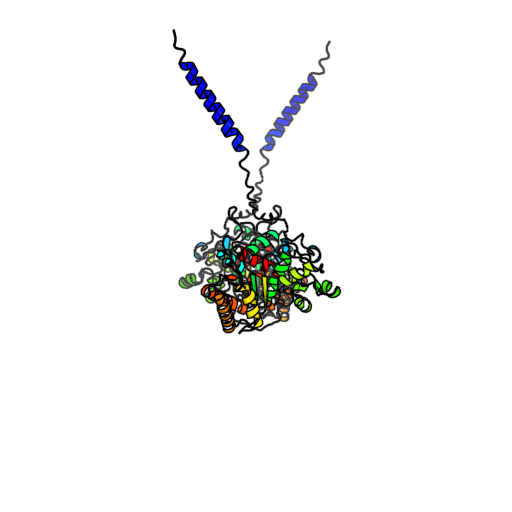 37 VAL B C 1
ATOM 3126 O O . VAL B 1 37 ? -25.547 30.844 0.957 1 30.7 37 VAL B O 1
ATOM 3129 N N . SER B 1 38 ? -26.906 30.047 -0.123 1 33.22 38 SER B N 1
ATOM 3130 C CA . SER B 1 38 ? -26.391 28.719 0.196 1 33.22 38 SER B CA 1
ATOM 3131 C C . SER B 1 38 ? -25.172 28.375 -0.643 1 33.22 38 SER B C 1
ATOM 3133 O O . SER B 1 38 ? -25.297 28.094 -1.836 1 33.22 38 SER B O 1
ATOM 3135 N N . SER B 1 39 ? -24.203 29.203 -0.599 1 31.91 39 SER B N 1
ATOM 3136 C CA . SER B 1 39 ? -22.984 28.734 -1.254 1 31.91 39 SER B CA 1
ATOM 3137 C C . SER B 1 39 ? -22.734 27.266 -0.984 1 31.91 39 SER B C 1
ATOM 3139 O O . SER B 1 39 ? -22.266 26.891 0.093 1 31.91 39 SER B O 1
ATOM 3141 N N . LYS B 1 40 ? -23.609 26.469 -1.327 1 37.19 40 LYS B N 1
ATOM 3142 C CA . LYS B 1 40 ? -23.172 25.078 -1.369 1 37.19 40 LYS B CA 1
ATOM 3143 C C . LYS B 1 40 ? -21.734 24.984 -1.861 1 37.19 40 LYS B C 1
ATOM 3145 O O . LYS B 1 40 ? -21.391 25.516 -2.912 1 37.19 40 LYS B O 1
ATOM 3150 N N . PRO B 1 41 ? -20.891 24.703 -0.911 1 37.44 41 PRO B N 1
ATOM 3151 C CA . PRO B 1 41 ? -19.547 24.5 -1.448 1 37.44 41 PRO B CA 1
ATOM 3152 C C . PRO B 1 41 ? -19.547 23.766 -2.791 1 37.44 41 PRO B C 1
ATOM 3154 O O . PRO B 1 41 ? -20.25 22.766 -2.947 1 37.44 41 PRO B O 1
ATOM 3157 N N . LYS B 1 42 ? -19.406 24.438 -3.846 1 38.66 42 LYS B N 1
ATOM 3158 C CA . LYS B 1 42 ? -19.297 23.781 -5.145 1 38.66 42 LYS B CA 1
ATOM 3159 C C . LYS B 1 42 ? -18.328 22.609 -5.09 1 38.66 42 LYS B C 1
ATOM 3161 O O . LYS B 1 42 ? -17.125 22.797 -4.906 1 38.66 42 LYS B O 1
ATOM 3166 N N . ALA B 1 43 ? -18.891 21.547 -4.707 1 41.91 43 ALA B N 1
ATOM 3167 C CA . ALA B 1 43 ? -18.047 20.375 -4.852 1 41.91 43 ALA B CA 1
ATOM 3168 C C . ALA B 1 43 ? -17.406 20.328 -6.238 1 41.91 43 ALA B C 1
ATOM 3170 O O . ALA B 1 43 ? -18.094 20.453 -7.254 1 41.91 43 ALA B O 1
ATOM 3171 N N . ILE B 1 44 ? -16.266 20.734 -6.395 1 43.41 44 ILE B N 1
ATOM 3172 C CA . ILE B 1 44 ? -15.539 20.594 -7.652 1 43.41 44 ILE B CA 1
ATOM 3173 C C . ILE B 1 44 ? -15.922 19.281 -8.328 1 43.41 44 ILE B C 1
ATOM 3175 O O . ILE B 1 44 ? -15.82 18.219 -7.711 1 43.41 44 ILE B O 1
ATOM 3179 N N . GLU B 1 45 ? -16.703 19.328 -9.383 1 47.03 45 GLU B N 1
ATOM 3180 C CA . GLU B 1 45 ? -17.062 18.156 -10.18 1 47.03 45 GLU B CA 1
ATOM 3181 C C . GLU B 1 45 ? -15.844 17.266 -10.43 1 47.03 45 GLU B C 1
ATOM 3183 O O . GLU B 1 45 ? -14.711 17.75 -10.43 1 47.03 45 GLU B O 1
ATOM 3188 N N . PRO B 1 46 ? -16.062 16.078 -10.523 1 48.09 46 PRO B N 1
ATOM 3189 C CA . PRO B 1 46 ? -15.008 15.172 -10.984 1 48.09 46 PRO B CA 1
ATOM 3190 C C . PRO B 1 46 ? -14.336 15.648 -12.266 1 48.09 46 PRO B C 1
ATOM 3192 O O . PRO B 1 46 ? -15.016 15.977 -13.242 1 48.09 46 PRO B O 1
ATOM 3195 N N . GLY B 1 47 ? -13.094 16.266 -12.234 1 52.12 47 GLY B N 1
ATOM 3196 C CA . GLY B 1 47 ? -12.305 16.781 -13.344 1 52.12 47 GLY B CA 1
ATOM 3197 C C . GLY B 1 47 ? -11.789 18.188 -13.102 1 52.12 47 GLY B C 1
ATOM 3198 O O . GLY B 1 47 ? -10.789 18.594 -13.703 1 52.12 47 GLY B O 1
ATOM 3199 N N . GLU B 1 48 ? -12.5 18.953 -12.414 1 62.78 48 GLU B N 1
ATOM 3200 C CA . GLU B 1 48 ? -12.023 20.312 -12.227 1 62.78 48 GLU B CA 1
ATOM 3201 C C . GLU B 1 48 ? -10.938 20.391 -11.156 1 62.78 48 GLU B C 1
ATOM 3203 O O . GLU B 1 48 ? -11.062 19.766 -10.102 1 62.78 48 GLU B O 1
ATOM 3208 N N . SER B 1 49 ? -9.805 20.922 -11.547 1 76.12 49 SER B N 1
ATOM 3209 C CA . SER B 1 49 ? -8.641 21.047 -10.672 1 76.12 49 SER B CA 1
ATOM 3210 C C . SER B 1 49 ? -8.719 22.312 -9.82 1 76.12 49 SER B C 1
ATOM 3212 O O . SER B 1 49 ? -8.812 23.422 -10.352 1 76.12 49 SER B O 1
ATOM 3214 N N . ALA B 1 50 ? -8.844 22.172 -8.523 1 82.94 50 ALA B N 1
ATOM 3215 C CA . ALA B 1 50 ? -8.875 23.281 -7.582 1 82.94 50 ALA B CA 1
ATOM 3216 C C . ALA B 1 50 ? -7.5 23.953 -7.469 1 82.94 50 ALA B C 1
ATOM 3218 O O . ALA B 1 50 ? -7.379 25.047 -6.934 1 82.94 50 ALA B O 1
ATOM 3219 N N . ILE B 1 51 ? -6.445 23.344 -8.102 1 90.81 51 ILE B N 1
ATOM 3220 C CA . ILE B 1 51 ? -5.117 23.891 -7.84 1 90.81 51 ILE B CA 1
ATOM 3221 C C . ILE B 1 51 ? -4.48 24.359 -9.148 1 90.81 51 ILE B C 1
ATOM 3223 O O . ILE B 1 51 ? -3.357 24.875 -9.148 1 90.81 51 ILE B O 1
ATOM 3227 N N . LYS B 1 52 ? -5.207 24.234 -10.195 1 88.31 52 LYS B N 1
ATOM 3228 C CA . LYS B 1 52 ? -4.672 24.625 -11.5 1 88.31 52 LYS B CA 1
ATOM 3229 C C . LYS B 1 52 ? -4.32 26.109 -11.523 1 88.31 52 LYS B C 1
ATOM 3231 O O . LYS B 1 52 ? -3.357 26.516 -12.188 1 88.31 52 LYS B O 1
ATOM 3236 N N . GLN B 1 53 ? -5.016 26.875 -10.82 1 89.69 53 GLN B N 1
ATOM 3237 C CA . GLN B 1 53 ? -4.848 28.328 -10.852 1 89.69 53 GLN B CA 1
ATOM 3238 C C . GLN B 1 53 ? -3.732 28.766 -9.914 1 89.69 53 GLN B C 1
ATOM 3240 O O . GLN B 1 53 ? -3.355 29.938 -9.898 1 89.69 53 GLN B O 1
ATOM 3245 N N . TYR B 1 54 ? -3.215 27.922 -9.164 1 94.5 54 TYR B N 1
ATOM 3246 C CA . TYR B 1 54 ? -2.176 28.281 -8.203 1 94.5 54 TYR B CA 1
ATOM 3247 C C . TYR B 1 54 ? -0.901 28.719 -8.922 1 94.5 54 TYR B C 1
ATOM 3249 O O . TYR B 1 54 ? -0.553 28.156 -9.969 1 94.5 54 TYR B O 1
ATOM 3257 N N . LEU B 1 55 ? -0.242 29.625 -8.32 1 93.81 55 LEU B N 1
ATOM 3258 C CA . LEU B 1 55 ? 1.066 30.016 -8.828 1 93.81 55 LEU B CA 1
ATOM 3259 C C . LEU B 1 55 ? 2.033 28.844 -8.812 1 93.81 55 LEU B C 1
ATOM 3261 O O . LEU B 1 55 ? 2.117 28.109 -7.82 1 93.81 55 LEU B O 1
ATOM 3265 N N . GLY B 1 56 ? 2.695 28.609 -9.984 1 92.75 56 GLY B N 1
ATOM 3266 C CA . GLY B 1 56 ? 3.729 27.578 -10.055 1 92.75 56 GLY B CA 1
ATOM 3267 C C . GLY B 1 56 ? 3.18 26.203 -10.344 1 92.75 56 GLY B C 1
ATOM 3268 O O . GLY B 1 56 ? 3.93 25.219 -10.359 1 92.75 56 GLY B O 1
ATOM 3269 N N . SER B 1 57 ? 1.895 26.094 -10.523 1 89.94 57 SER B N 1
ATOM 3270 C CA . SER B 1 57 ? 1.293 24.797 -10.766 1 89.94 57 SER B CA 1
ATOM 3271 C C . SER B 1 57 ? 1.897 24.125 -12 1 89.94 57 SER B C 1
ATOM 3273 O O . SER B 1 57 ? 2.227 22.938 -11.969 1 89.94 57 SER B O 1
ATOM 3275 N N . LYS B 1 58 ? 2.119 24.828 -13.016 1 88.5 58 LYS B N 1
ATOM 3276 C CA . LYS B 1 58 ? 2.701 24.312 -14.242 1 88.5 58 LYS B CA 1
ATOM 3277 C C . LYS B 1 58 ? 4.191 24.016 -14.07 1 88.5 58 LYS B C 1
ATOM 3279 O O . LYS B 1 58 ? 4.684 22.984 -14.508 1 88.5 58 LYS B O 1
ATOM 3284 N N . ASP B 1 59 ? 4.824 24.953 -13.406 1 91.5 59 ASP B N 1
ATOM 3285 C CA . ASP B 1 59 ? 6.262 24.812 -13.211 1 91.5 59 ASP B CA 1
ATOM 3286 C C . ASP B 1 59 ? 6.594 23.562 -12.398 1 91.5 59 ASP B C 1
ATOM 3288 O O . ASP B 1 59 ? 7.574 22.875 -12.68 1 91.5 59 ASP B O 1
ATOM 3292 N N . CYS B 1 60 ? 5.789 23.312 -11.406 1 94.38 60 CYS B N 1
ATOM 3293 C CA . CYS B 1 60 ? 6.059 22.203 -10.492 1 94.38 60 CYS B CA 1
ATOM 3294 C C . CYS B 1 60 ? 5.449 20.906 -11.016 1 94.38 60 CYS B C 1
ATOM 3296 O O . CYS B 1 60 ? 5.723 19.828 -10.477 1 94.38 60 CYS B O 1
ATOM 3298 N N . GLY B 1 61 ? 4.66 21.016 -12.031 1 90.75 61 GLY B N 1
ATOM 3299 C CA . GLY B 1 61 ? 4.102 19.844 -12.68 1 90.75 61 GLY B CA 1
ATOM 3300 C C . GLY B 1 61 ? 3.139 19.078 -11.789 1 90.75 61 GLY B C 1
ATOM 3301 O O . GLY B 1 61 ? 3.08 17.844 -11.844 1 90.75 61 GLY B O 1
ATOM 3302 N N . ILE B 1 62 ? 2.469 19.688 -10.867 1 89.62 62 ILE B N 1
ATOM 3303 C CA . ILE B 1 62 ? 1.498 19.031 -9.992 1 89.62 62 ILE B CA 1
ATOM 3304 C C . ILE B 1 62 ? 0.083 19.312 -10.492 1 89.62 62 ILE B C 1
ATOM 3306 O O . ILE B 1 62 ? -0.344 20.469 -10.562 1 89.62 62 ILE B O 1
ATOM 3310 N N . ILE B 1 63 ? -0.532 18.234 -10.906 1 87.31 63 ILE B N 1
ATOM 3311 C CA . ILE B 1 63 ? -1.941 18.312 -11.266 1 87.31 63 ILE B CA 1
ATOM 3312 C C . ILE B 1 63 ? -2.787 17.578 -10.234 1 87.31 63 ILE B C 1
ATOM 3314 O O . ILE B 1 63 ? -2.346 16.578 -9.664 1 87.31 63 ILE B O 1
ATOM 3318 N N . GLN B 1 64 ? -3.912 18.094 -10.016 1 88.88 64 GLN B N 1
ATOM 3319 C CA . GLN B 1 64 ? -4.754 17.562 -8.953 1 88.88 64 GLN B CA 1
ATOM 3320 C C . GLN B 1 64 ? -5.031 16.078 -9.164 1 88.88 64 GLN B C 1
ATOM 3322 O O . GLN B 1 64 ? -5.078 15.305 -8.203 1 88.88 64 GLN B O 1
ATOM 3327 N N . SER B 1 65 ? -5.176 15.617 -10.383 1 85.88 65 SER B N 1
ATOM 3328 C CA . SER B 1 65 ? -5.5 14.227 -10.672 1 85.88 65 SER B CA 1
ATOM 3329 C C . SER B 1 65 ? -4.359 13.297 -10.273 1 85.88 65 SER B C 1
ATOM 3331 O O . SER B 1 65 ? -4.559 12.094 -10.102 1 85.88 65 SER B O 1
ATOM 3333 N N . ASP B 1 66 ? -3.217 13.914 -10.078 1 85.75 66 ASP B N 1
ATOM 3334 C CA . ASP B 1 66 ? -2.053 13.125 -9.688 1 85.75 66 ASP B CA 1
ATOM 3335 C C . ASP B 1 66 ? -2.072 12.812 -8.195 1 85.75 66 ASP B C 1
ATOM 3337 O O . ASP B 1 66 ? -1.45 11.852 -7.746 1 85.75 66 ASP B O 1
ATOM 3341 N N . ILE B 1 67 ? -2.799 13.633 -7.477 1 91.62 67 ILE B N 1
ATOM 3342 C CA . ILE B 1 67 ? -2.652 13.477 -6.035 1 91.62 67 ILE B CA 1
ATOM 3343 C C . ILE B 1 67 ? -4.016 13.203 -5.406 1 91.62 67 ILE B C 1
ATOM 3345 O O . ILE B 1 67 ? -4.102 12.82 -4.234 1 91.62 67 ILE B O 1
ATOM 3349 N N . TYR B 1 68 ? -5.012 13.344 -6.219 1 92.44 68 TYR B N 1
ATOM 3350 C CA . TYR B 1 68 ? -6.352 13.172 -5.668 1 92.44 68 TYR B CA 1
ATOM 3351 C C . TYR B 1 68 ? -7.254 12.43 -6.648 1 92.44 68 TYR B C 1
ATOM 3353 O O . TYR B 1 68 ? -7.246 12.719 -7.848 1 92.44 68 TYR B O 1
ATOM 3361 N N . HIS B 1 69 ? -7.914 11.398 -6.062 1 85.75 69 HIS B N 1
ATOM 3362 C CA . HIS B 1 69 ? -8.875 10.609 -6.832 1 85.75 69 HIS B CA 1
ATOM 3363 C C . HIS B 1 69 ? -10.07 10.211 -5.977 1 85.75 69 HIS B C 1
ATOM 3365 O O . HIS B 1 69 ? -9.914 9.844 -4.812 1 85.75 69 HIS B O 1
ATOM 3371 N N . VAL B 1 70 ? -11.258 10.453 -6.555 1 81 70 VAL B N 1
ATOM 3372 C CA . VAL B 1 70 ? -12.469 9.953 -5.906 1 81 70 VAL B CA 1
ATOM 3373 C C . VAL B 1 70 ? -12.914 8.656 -6.574 1 81 70 VAL B C 1
ATOM 3375 O O . VAL B 1 70 ? -13.289 8.656 -7.75 1 81 70 VAL B O 1
ATOM 3378 N N . PRO B 1 71 ? -12.781 7.59 -5.785 1 76.5 71 PRO B N 1
ATOM 3379 C CA . PRO B 1 71 ? -13.234 6.336 -6.391 1 76.5 71 PRO B CA 1
ATOM 3380 C C . PRO B 1 71 ? -14.742 6.32 -6.637 1 76.5 71 PRO B C 1
ATOM 3382 O O . PRO B 1 71 ? -15.5 6.945 -5.895 1 76.5 71 PRO B O 1
ATOM 3385 N N . TYR B 1 72 ? -15.086 5.809 -7.691 1 65.06 72 TYR B N 1
ATOM 3386 C CA . TYR B 1 72 ? -16.516 5.648 -7.953 1 65.06 72 TYR B CA 1
ATOM 3387 C C . TYR B 1 72 ? -17.156 4.734 -6.922 1 65.06 72 TYR B C 1
ATOM 3389 O O . TYR B 1 72 ? -16.578 3.715 -6.539 1 65.06 72 TYR B O 1
ATOM 3397 N N . PRO B 1 73 ? -18.219 5.277 -6.508 1 59.72 73 PRO B N 1
ATOM 3398 C CA . PRO B 1 73 ? -18.875 4.441 -5.496 1 59.72 73 PRO B CA 1
ATOM 3399 C C 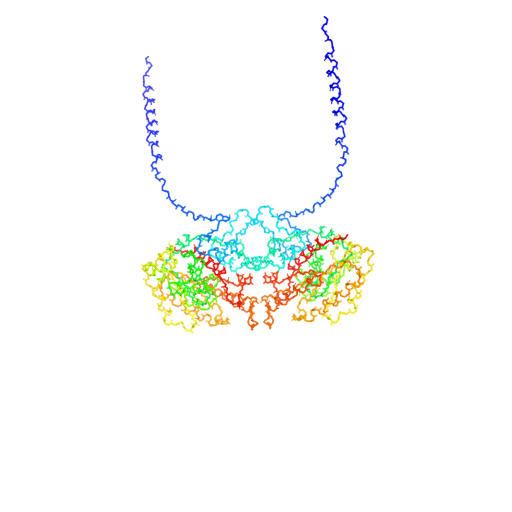. PRO B 1 73 ? -19.234 3.057 -6.02 1 59.72 73 PRO B C 1
ATOM 3401 O O . PRO B 1 73 ? -19.578 2.906 -7.195 1 59.72 73 PRO B O 1
ATOM 3404 N N . THR B 1 74 ? -18.906 2.027 -5.273 1 55.81 74 THR B N 1
ATOM 3405 C CA . THR B 1 74 ? -19.312 0.663 -5.594 1 55.81 74 THR B CA 1
ATOM 3406 C C . THR B 1 74 ? -20.828 0.56 -5.711 1 55.81 74 THR B C 1
ATOM 3408 O O . THR B 1 74 ? -21.344 -0.247 -6.488 1 55.81 74 THR B O 1
ATOM 3411 N N . ARG B 1 75 ? -21.516 1.408 -4.812 1 56.41 75 ARG B N 1
ATOM 3412 C CA . ARG B 1 75 ? -22.969 1.474 -4.82 1 56.41 75 ARG B CA 1
ATOM 3413 C C . ARG B 1 75 ? -23.453 2.871 -5.195 1 56.41 75 ARG B C 1
ATOM 3415 O O . ARG B 1 75 ? -22.953 3.867 -4.668 1 56.41 75 ARG B O 1
ATOM 3422 N N . SER B 1 76 ? -24.281 2.967 -6.199 1 61 76 SER B N 1
ATOM 3423 C CA . SER B 1 76 ? -24.734 4.199 -6.836 1 61 76 SER B CA 1
ATOM 3424 C C . SER B 1 76 ? -25.297 5.184 -5.812 1 61 76 SER B C 1
ATOM 3426 O O . SER B 1 76 ? -25.156 6.398 -5.977 1 61 76 SER B O 1
ATOM 3428 N N . ASN B 1 77 ? -25.688 4.703 -4.703 1 67.06 77 ASN B N 1
ATOM 3429 C CA . ASN B 1 77 ? -26.406 5.645 -3.861 1 67.06 77 ASN B CA 1
ATOM 3430 C C . ASN B 1 77 ? -25.594 6.035 -2.629 1 67.06 77 ASN B C 1
ATOM 3432 O O . ASN B 1 77 ? -26.125 6.641 -1.696 1 67.06 77 ASN B O 1
ATOM 3436 N N . VAL B 1 78 ? -24.406 5.707 -2.697 1 75.44 78 VAL B N 1
ATOM 3437 C CA . VAL B 1 78 ? -23.641 6.031 -1.494 1 75.44 78 VAL B CA 1
ATOM 3438 C C . VAL B 1 78 ? -22.531 7.023 -1.833 1 75.44 78 VAL B C 1
ATOM 3440 O O . VAL B 1 78 ? -21.844 6.863 -2.836 1 75.44 78 VAL B O 1
ATOM 3443 N N . SER B 1 79 ? -22.609 8.141 -1.08 1 84.19 79 SER B N 1
ATOM 3444 C CA . SER B 1 79 ? -21.547 9.133 -1.242 1 84.19 79 SER B CA 1
ATOM 3445 C C . SER B 1 79 ? -20.188 8.523 -0.972 1 84.19 79 SER B C 1
ATOM 3447 O O . SER B 1 79 ? -20 7.766 -0.016 1 84.19 79 SER B O 1
ATOM 3449 N N . PRO B 1 80 ? -19.281 8.82 -1.806 1 88.88 80 PRO B N 1
ATOM 3450 C CA . PRO B 1 80 ? -17.922 8.312 -1.569 1 88.88 80 PRO B CA 1
ATOM 3451 C C . PRO B 1 80 ? -17.219 9.039 -0.426 1 88.88 80 PRO B C 1
ATOM 3453 O O . PRO B 1 80 ? -16.156 8.602 0.019 1 88.88 80 PRO B O 1
ATOM 3456 N N . PHE B 1 81 ? -17.828 10.109 0.027 1 93.19 81 PHE B N 1
ATOM 3457 C CA . PHE B 1 81 ? -17.172 10.914 1.047 1 93.19 81 PHE B CA 1
ATOM 3458 C C . PHE B 1 81 ? -17.625 10.5 2.441 1 93.19 81 PHE B C 1
ATOM 3460 O O . PHE B 1 81 ? -18.781 10.148 2.646 1 93.19 81 PHE B O 1
ATOM 3467 N N . CYS B 1 82 ? -16.688 10.57 3.357 1 94.69 82 CYS B N 1
ATOM 3468 C CA . CYS B 1 82 ? -16.969 10.195 4.738 1 94.69 82 CYS B CA 1
ATOM 3469 C C . CYS B 1 82 ? -17.938 11.18 5.383 1 94.69 82 CYS B C 1
ATOM 3471 O O . CYS B 1 82 ? -17.797 12.391 5.211 1 94.69 82 CYS B O 1
ATOM 3473 N N . ARG B 1 83 ? -18.828 10.633 6.207 1 90.81 83 ARG B N 1
ATOM 3474 C CA . ARG B 1 83 ? -19.922 11.445 6.738 1 90.81 83 ARG B CA 1
ATOM 3475 C C . ARG B 1 83 ? -19.516 12.102 8.055 1 90.81 83 ARG B C 1
ATOM 3477 O O . ARG B 1 83 ? -19.875 13.258 8.305 1 90.81 83 ARG B O 1
ATOM 3484 N N . ASN B 1 84 ? -18.859 11.375 8.883 1 94.12 84 ASN B N 1
ATOM 3485 C CA . ASN B 1 84 ? -18.531 11.945 10.188 1 94.12 84 ASN B CA 1
ATOM 3486 C C . ASN B 1 84 ? -17.031 11.859 10.477 1 94.12 84 ASN B C 1
ATOM 3488 O O . ASN B 1 84 ? -16.281 11.242 9.727 1 94.12 84 ASN B O 1
ATOM 3492 N N . ARG B 1 85 ? -16.688 12.484 11.547 1 96.06 85 ARG B N 1
ATOM 3493 C CA . ARG B 1 85 ? -15.297 12.672 11.922 1 96.06 85 ARG B CA 1
ATOM 3494 C C . ARG B 1 85 ? -14.617 11.344 12.219 1 96.06 85 ARG B C 1
ATOM 3496 O O . ARG B 1 85 ? -13.523 11.078 11.727 1 96.06 85 ARG B O 1
ATOM 3503 N N . ALA B 1 86 ? -15.242 10.484 12.953 1 94.94 86 ALA B N 1
ATOM 3504 C CA . ALA B 1 86 ? -14.68 9.195 13.344 1 94.94 86 ALA B CA 1
ATOM 3505 C C . ALA B 1 86 ? -14.445 8.305 12.117 1 94.94 86 ALA B C 1
ATOM 3507 O O . ALA B 1 86 ? -13.375 7.711 11.969 1 94.94 86 ALA B O 1
ATOM 3508 N N . THR B 1 87 ? -15.461 8.289 11.258 1 96.25 87 THR B N 1
ATOM 3509 C CA . THR B 1 87 ? -15.344 7.48 10.047 1 96.25 87 THR B CA 1
ATOM 3510 C C . THR B 1 87 ? -14.281 8.047 9.117 1 96.25 87 THR B C 1
ATOM 3512 O O . THR B 1 87 ? -13.57 7.293 8.445 1 96.25 87 THR B O 1
ATOM 3515 N N . LEU B 1 88 ? -14.172 9.32 9.086 1 97.69 88 LEU B N 1
ATOM 3516 C CA . LEU B 1 88 ? -13.148 9.969 8.266 1 97.69 88 LEU B CA 1
ATOM 3517 C C . LEU B 1 88 ? -11.75 9.562 8.719 1 97.69 88 LEU B C 1
ATOM 3519 O O . LEU B 1 88 ? -10.93 9.148 7.906 1 97.69 88 LEU B O 1
ATOM 3523 N N . LEU B 1 89 ? -11.508 9.648 10.031 1 98.12 89 LEU B N 1
ATOM 3524 C CA . LEU B 1 89 ? -10.188 9.344 10.57 1 98.12 89 LEU B CA 1
ATOM 3525 C C . LEU B 1 89 ? -9.836 7.871 10.359 1 98.12 89 LEU B C 1
ATOM 3527 O O . LEU B 1 89 ? -8.703 7.543 10.008 1 98.12 89 LEU B O 1
ATOM 3531 N N . GLU B 1 90 ? -10.828 7.027 10.531 1 97.06 90 GLU B N 1
ATOM 3532 C CA . GLU B 1 90 ? -10.594 5.605 10.305 1 97.06 90 GLU B CA 1
ATOM 3533 C C . GLU B 1 90 ? -10.312 5.316 8.836 1 97.06 90 GLU B C 1
ATOM 3535 O O . GLU B 1 90 ? -9.383 4.574 8.508 1 97.06 90 GLU B O 1
ATOM 3540 N N . ALA B 1 91 ? -11.086 5.883 7.961 1 97.25 91 ALA B N 1
ATOM 3541 C CA . ALA B 1 91 ? -10.938 5.672 6.523 1 97.25 91 ALA B CA 1
ATOM 3542 C C . ALA B 1 91 ? -9.578 6.156 6.035 1 97.25 91 ALA B C 1
ATOM 3544 O O . ALA B 1 91 ? -8.875 5.441 5.312 1 97.25 91 ALA B O 1
ATOM 3545 N N . LEU B 1 92 ? -9.195 7.312 6.465 1 98 92 LEU B N 1
ATOM 3546 C CA . LEU B 1 92 ? -7.945 7.914 5.996 1 98 92 LEU B CA 1
ATOM 3547 C C . LEU B 1 92 ? -6.742 7.207 6.609 1 98 92 LEU B C 1
ATOM 3549 O O . LEU B 1 92 ? -5.695 7.09 5.969 1 98 92 LEU B O 1
ATOM 3553 N N . SER B 1 93 ? -6.906 6.727 7.84 1 98 93 SER B N 1
ATOM 3554 C CA . SER B 1 93 ? -5.816 6.016 8.5 1 98 93 SER B CA 1
ATOM 3555 C C . SER B 1 93 ? -5.613 4.629 7.895 1 98 93 SER B C 1
ATOM 3557 O O . SER B 1 93 ? -4.531 4.051 8.008 1 98 93 SER B O 1
ATOM 3559 N N . SER B 1 94 ? -6.668 4.113 7.266 1 96.81 94 SER B N 1
ATOM 3560 C CA . SER B 1 94 ? -6.637 2.719 6.832 1 96.81 94 SER B CA 1
ATOM 3561 C C . SER B 1 94 ? -6.66 2.611 5.309 1 96.81 94 SER B C 1
ATOM 3563 O O . SER B 1 94 ? -6.812 1.519 4.762 1 96.81 94 SER B O 1
ATOM 3565 N N . GLY B 1 95 ? -6.527 3.701 4.605 1 96.62 95 GLY B N 1
ATOM 3566 C CA . GLY B 1 95 ? -6.613 3.723 3.154 1 96.62 95 GLY B CA 1
ATOM 3567 C C . GLY B 1 95 ? -5.375 3.168 2.477 1 96.62 95 GLY B C 1
ATOM 3568 O O . GLY B 1 95 ? -4.68 2.316 3.037 1 96.62 95 GLY B O 1
ATOM 3569 N N . GLY B 1 96 ? -5.25 3.635 1.215 1 95.19 96 GLY B N 1
ATOM 3570 C CA . GLY B 1 96 ? -4.105 3.17 0.451 1 95.19 96 GLY B CA 1
ATOM 3571 C C . GLY B 1 96 ? -4.055 3.738 -0.954 1 95.19 96 GLY B C 1
ATOM 3572 O O . GLY B 1 96 ? -4.801 4.66 -1.284 1 95.19 96 GLY B O 1
ATOM 3573 N N . ARG B 1 97 ? -2.98 3.229 -1.712 1 94.19 97 ARG B N 1
ATOM 3574 C CA . ARG B 1 97 ? -2.732 3.648 -3.088 1 94.19 97 ARG B CA 1
ATOM 3575 C C . ARG B 1 97 ? -2.746 2.455 -4.035 1 94.19 97 ARG B C 1
ATOM 3577 O O . ARG B 1 97 ? -2.277 1.37 -3.682 1 94.19 97 ARG B O 1
ATOM 3584 N N . HIS B 1 98 ? -3.252 2.65 -5.219 1 89.94 98 HIS B N 1
ATOM 3585 C CA . HIS B 1 98 ? -3.15 1.611 -6.238 1 89.94 98 HIS B CA 1
ATOM 3586 C C . HIS B 1 98 ? -1.834 1.715 -7.004 1 89.94 98 HIS B C 1
ATOM 3588 O O . HIS B 1 98 ? -1.826 1.73 -8.234 1 89.94 98 HIS B O 1
ATOM 3594 N N . GLY B 1 99 ? -0.747 1.755 -6.199 1 91.25 99 GLY B N 1
ATOM 3595 C CA . GLY B 1 99 ? 0.583 1.859 -6.781 1 91.25 99 GLY B CA 1
ATOM 3596 C C . GLY B 1 99 ? 1.365 3.053 -6.266 1 91.25 99 GLY B C 1
ATOM 3597 O O . GLY B 1 99 ? 0.786 3.996 -5.723 1 91.25 99 GLY B O 1
ATOM 3598 N N . PHE B 1 100 ? 2.635 3.035 -6.5 1 91.81 100 PHE B N 1
ATOM 3599 C CA . PHE B 1 100 ? 3.508 4.082 -5.984 1 91.81 100 PHE B CA 1
ATOM 3600 C C . PHE B 1 100 ? 3.117 5.441 -6.551 1 91.81 100 PHE B C 1
ATOM 3602 O O . PHE B 1 100 ? 2.943 5.59 -7.762 1 91.81 100 PHE B O 1
ATOM 3609 N N . ASP B 1 101 ? 2.871 6.387 -5.68 1 92.94 101 ASP B N 1
ATOM 3610 C CA . ASP B 1 101 ? 2.672 7.805 -5.969 1 92.94 101 ASP B CA 1
ATOM 3611 C C . ASP B 1 101 ? 1.312 8.047 -6.617 1 92.94 101 ASP B C 1
ATOM 3613 O O . ASP B 1 101 ? 1.047 9.133 -7.129 1 92.94 101 ASP B O 1
ATOM 3617 N N . GLU B 1 102 ? 0.467 6.973 -6.652 1 93.56 102 GLU B N 1
ATOM 3618 C CA . GLU B 1 102 ? -0.92 7.172 -7.062 1 93.56 102 GLU B CA 1
ATOM 3619 C C . GLU B 1 102 ? -1.712 7.906 -5.984 1 93.56 102 GLU B C 1
ATOM 3621 O O . GLU B 1 102 ? -1.28 7.988 -4.836 1 93.56 102 GLU B O 1
ATOM 3626 N N . PRO B 1 103 ? -2.828 8.492 -6.355 1 94.25 103 PRO B N 1
ATOM 3627 C CA . PRO B 1 103 ? -3.641 9.18 -5.352 1 94.25 103 PRO B CA 1
ATOM 3628 C C . PRO B 1 103 ? -4.027 8.281 -4.184 1 94.25 103 PRO B C 1
ATOM 3630 O O . PRO B 1 103 ? -4.285 7.09 -4.375 1 94.25 103 PRO B O 1
ATOM 3633 N N . TYR B 1 104 ? -3.947 8.867 -3.018 1 96.12 104 TYR B N 1
ATOM 3634 C CA . TYR B 1 104 ? -4.348 8.156 -1.812 1 96.12 104 TYR B CA 1
ATOM 3635 C C . TYR B 1 104 ? -5.863 8.164 -1.651 1 96.12 104 TYR B C 1
ATOM 3637 O O . TYR B 1 104 ? -6.504 9.203 -1.819 1 96.12 104 TYR B O 1
ATOM 3645 N N . VAL B 1 105 ? -6.473 6.988 -1.362 1 94.19 105 VAL B N 1
ATOM 3646 C CA . VAL B 1 105 ? -7.914 6.855 -1.181 1 94.19 105 VAL B CA 1
ATOM 3647 C C . VAL B 1 105 ? -8.203 6.203 0.17 1 94.19 105 VAL B C 1
ATOM 3649 O O . VAL B 1 105 ? -7.543 5.238 0.558 1 94.19 105 VAL B O 1
ATOM 3652 N N . GLY B 1 106 ? -9.18 6.785 0.853 1 94.94 106 GLY B N 1
ATOM 3653 C CA . GLY B 1 106 ? -9.586 6.191 2.117 1 94.94 106 GLY B CA 1
ATOM 3654 C C . GLY B 1 106 ? -10.273 4.848 1.954 1 94.94 106 GLY B C 1
ATOM 3655 O O . GLY B 1 106 ? -10.789 4.531 0.879 1 94.94 106 GLY B O 1
ATOM 3656 N N . LYS B 1 107 ? -10.172 4.078 2.994 1 93.5 107 LYS B N 1
ATOM 3657 C CA . LYS B 1 107 ? -10.859 2.789 3.004 1 93.5 107 LYS B CA 1
ATOM 3658 C C . LYS B 1 107 ? -12.352 2.961 3.252 1 93.5 107 LYS B C 1
ATOM 3660 O O . LYS B 1 107 ? -12.758 3.502 4.285 1 93.5 107 LYS B O 1
ATOM 3665 N N . GLY B 1 108 ? -13.219 2.523 2.271 1 88.38 108 GLY B N 1
ATOM 3666 C CA . GLY B 1 108 ? -14.664 2.621 2.434 1 88.38 108 GLY B CA 1
ATOM 3667 C C . GLY B 1 108 ? -15.219 3.965 2.004 1 88.38 108 GLY B C 1
ATOM 3668 O O . GLY B 1 108 ? -16.188 4.027 1.246 1 88.38 108 GLY B O 1
ATOM 3669 N N . CYS B 1 109 ? -14.656 4.965 2.488 1 92.31 109 CYS B N 1
ATOM 3670 C CA . CYS B 1 109 ? -14.984 6.332 2.107 1 92.31 109 CYS B CA 1
ATOM 3671 C C . CYS B 1 109 ? -13.734 7.195 2.043 1 92.31 109 CYS B C 1
ATOM 3673 O O . CYS B 1 109 ? -12.656 6.766 2.457 1 92.31 109 CYS B O 1
ATOM 3675 N N . THR B 1 110 ? -13.93 8.422 1.414 1 93.5 110 THR B N 1
ATOM 3676 C CA . THR B 1 110 ? -12.727 9.227 1.237 1 93.5 110 THR B CA 1
ATOM 3677 C C . THR B 1 110 ? -13 10.688 1.59 1 93.5 110 THR B C 1
ATOM 3679 O O . THR B 1 110 ? -14.07 11.023 2.102 1 93.5 110 THR B O 1
ATOM 3682 N N . TYR B 1 111 ? -12.023 11.516 1.497 1 95.12 111 TYR B N 1
ATOM 3683 C CA . TYR B 1 111 ? -12.062 12.938 1.833 1 95.12 111 TYR B CA 1
ATOM 3684 C C . TYR B 1 111 ? -12.383 13.781 0.604 1 95.12 111 TYR B C 1
ATOM 3686 O O . TYR B 1 111 ? -12.328 13.289 -0.525 1 95.12 111 TYR B O 1
ATOM 3694 N N . ARG B 1 112 ? -12.703 15.031 0.861 1 94.19 112 ARG B N 1
ATOM 3695 C CA . ARG B 1 112 ? -12.961 16 -0.189 1 94.19 112 ARG B CA 1
ATOM 3696 C C . ARG B 1 112 ? -11.727 16.875 -0.447 1 94.19 112 ARG B C 1
ATOM 3698 O O . ARG B 1 112 ? -10.906 17.078 0.449 1 94.19 112 ARG B O 1
ATOM 3705 N N . TRP B 1 113 ? -11.609 17.281 -1.674 1 95.88 113 TRP B N 1
ATOM 3706 C CA . TRP B 1 113 ? -10.609 18.297 -1.981 1 95.88 113 TRP B CA 1
ATOM 3707 C C . TRP B 1 113 ? -11.227 19.688 -1.986 1 95.88 113 TRP B C 1
ATOM 3709 O O . TRP B 1 113 ? -11.945 20.047 -2.922 1 95.88 113 TRP B O 1
ATOM 3719 N N . PHE B 1 114 ? -10.914 20.531 -1.025 1 95.81 114 PHE B N 1
ATOM 3720 C CA . PHE B 1 114 ? -11.539 21.828 -0.84 1 95.81 114 PHE B CA 1
ATOM 3721 C C . PHE B 1 114 ? -10.812 22.891 -1.657 1 95.81 114 PHE B C 1
ATOM 3723 O O . PHE B 1 114 ? -9.586 22.859 -1.782 1 95.81 114 PHE B O 1
ATOM 3730 N N . SER B 1 115 ? -11.625 23.781 -2.139 1 94.38 115 SER B N 1
ATOM 3731 C CA . SER B 1 115 ? -11.039 24.984 -2.723 1 94.38 115 SER B CA 1
ATOM 3732 C C . SER B 1 115 ? -10.461 25.891 -1.647 1 94.38 115 SER B C 1
ATOM 3734 O O . SER B 1 115 ? -10.75 25.719 -0.461 1 94.38 115 SER B O 1
ATOM 3736 N N . THR B 1 116 ? -9.688 26.844 -2.096 1 96.06 116 THR B N 1
ATOM 3737 C CA . THR B 1 116 ? -9.102 27.781 -1.141 1 96.06 116 THR B CA 1
ATOM 3738 C C . THR B 1 116 ? -10.188 28.547 -0.392 1 96.06 116 THR B C 1
ATOM 3740 O O . THR B 1 116 ? -10.094 28.75 0.82 1 96.06 116 THR B O 1
ATOM 3743 N N . SER B 1 117 ? -11.211 28.891 -1.102 1 95.06 117 SER B N 1
ATOM 3744 C CA . SER B 1 117 ? -12.312 29.609 -0.466 1 95.06 117 SER B CA 1
ATOM 3745 C C . SER B 1 117 ? -12.984 28.75 0.6 1 95.06 117 SER B C 1
ATOM 3747 O O . SER B 1 117 ? -13.344 29.25 1.671 1 95.06 117 SER B O 1
ATOM 3749 N N . GLU B 1 118 ? -13.117 27.5 0.3 1 96.62 118 GLU B N 1
ATOM 3750 C CA . GLU B 1 118 ? -13.711 26.578 1.272 1 96.62 118 GLU B CA 1
ATOM 3751 C C . GLU B 1 118 ? -12.797 26.391 2.482 1 96.62 118 GLU B C 1
ATOM 3753 O O . GLU B 1 118 ? -13.273 26.297 3.617 1 96.62 118 GLU B O 1
ATOM 3758 N N . ILE B 1 119 ? -11.547 26.359 2.227 1 97.81 119 ILE B N 1
ATOM 3759 C CA . ILE B 1 119 ? -10.586 26.234 3.314 1 97.81 119 ILE B CA 1
ATOM 3760 C C . ILE B 1 119 ? -10.688 27.438 4.234 1 97.81 119 ILE B C 1
ATOM 3762 O O . ILE B 1 119 ? -10.688 27.297 5.461 1 97.81 119 ILE B O 1
ATOM 3766 N N . CYS B 1 120 ? -10.828 28.578 3.643 1 97.44 120 CYS B N 1
ATOM 3767 C CA . CYS B 1 120 ? -10.977 29.812 4.414 1 97.44 120 CYS B CA 1
ATOM 3768 C C . CYS B 1 120 ? -12.227 29.766 5.289 1 97.44 120 CYS B C 1
ATOM 3770 O O . CYS B 1 120 ? -12.18 30.125 6.465 1 97.44 120 CYS B O 1
ATOM 3772 N N . MET B 1 121 ? -13.289 29.234 4.711 1 96.44 121 MET B N 1
ATOM 3773 C CA . MET B 1 121 ? -14.531 29.125 5.465 1 96.44 121 MET B CA 1
ATOM 3774 C C . MET B 1 121 ? -14.375 28.156 6.629 1 96.44 121 MET B C 1
ATOM 3776 O O . MET B 1 121 ? -14.867 28.406 7.73 1 96.44 121 MET B O 1
ATOM 3780 N N . ILE B 1 122 ? -13.672 27.125 6.406 1 97.19 122 ILE B N 1
ATOM 3781 C CA . ILE B 1 122 ? -13.445 26.125 7.441 1 97.19 122 ILE B CA 1
ATOM 3782 C C . ILE B 1 122 ? -12.602 26.719 8.562 1 97.19 122 ILE B C 1
ATOM 3784 O O . ILE B 1 122 ? -12.938 26.578 9.742 1 97.19 122 ILE B O 1
ATOM 3788 N N . LEU B 1 123 ? -11.57 27.453 8.273 1 96.75 123 LEU B N 1
ATOM 3789 C CA . LEU B 1 123 ? -10.648 28 9.258 1 96.75 123 LEU B CA 1
ATOM 3790 C C . LEU B 1 123 ? -11.32 29.078 10.094 1 96.75 123 LEU B C 1
ATOM 3792 O O . LEU B 1 123 ? -11 29.25 11.273 1 96.75 123 LEU B O 1
ATOM 3796 N N . GLU B 1 124 ? -12.273 29.75 9.555 1 94.56 124 GLU B N 1
ATOM 3797 C CA . GLU B 1 124 ? -12.922 30.875 10.234 1 94.56 124 GLU B CA 1
ATOM 3798 C C . GLU B 1 124 ? -13.727 30.391 11.438 1 94.56 124 GLU B C 1
ATOM 3800 O O . GLU B 1 124 ? -14.125 31.188 12.289 1 94.56 124 GLU B O 1
ATOM 3805 N N . ARG B 1 125 ? -13.961 29.172 11.484 1 93.62 125 ARG B N 1
ATOM 3806 C CA . ARG B 1 125 ? -14.727 28.609 12.586 1 93.62 125 ARG B CA 1
ATOM 3807 C C . ARG B 1 125 ? -13.883 28.516 13.852 1 93.62 125 ARG B C 1
ATOM 3809 O O . ARG B 1 125 ? -14.414 28.266 14.938 1 93.62 125 ARG B O 1
ATOM 3816 N N . PHE B 1 126 ? -12.641 28.781 13.773 1 94 126 PHE B N 1
ATOM 3817 C CA . PHE B 1 126 ? -11.734 28.547 14.891 1 94 126 PHE B CA 1
ATOM 3818 C C . PHE B 1 126 ? -11.086 29.859 15.344 1 94 126 PHE B C 1
ATOM 3820 O O . PHE B 1 126 ? -10.961 30.797 14.555 1 94 126 PHE B O 1
ATOM 3827 N N . SER B 1 127 ? -10.766 29.891 16.609 1 91.94 127 SER B N 1
ATOM 3828 C CA . SER B 1 127 ? -10.039 31.031 17.125 1 91.94 127 SER B CA 1
ATOM 3829 C C . SER B 1 127 ? -8.602 31.062 16.609 1 91.94 127 SER B C 1
ATOM 3831 O O . SER B 1 127 ? -8.062 32.125 16.328 1 91.94 127 SER B O 1
ATOM 3833 N N . ALA B 1 128 ? -8.031 29.922 16.547 1 93.81 128 ALA B N 1
ATOM 3834 C CA . ALA B 1 128 ? -6.695 29.719 16.016 1 93.81 128 ALA B CA 1
ATOM 3835 C C . ALA B 1 128 ? -6.465 28.25 15.672 1 93.81 128 ALA B C 1
ATOM 3837 O O . ALA B 1 128 ? -7.203 27.375 16.125 1 93.81 128 ALA B O 1
ATOM 3838 N N . VAL B 1 129 ? -5.551 28 14.836 1 96.5 129 VAL B N 1
ATOM 3839 C CA . VAL B 1 129 ? -5.133 26.641 14.516 1 96.5 129 VAL B CA 1
ATOM 3840 C C . VAL B 1 129 ? -3.643 26.469 14.797 1 96.5 129 VAL B C 1
ATOM 3842 O O . VAL B 1 129 ? -2.822 27.25 14.312 1 96.5 129 VAL B O 1
ATOM 3845 N N . VAL B 1 130 ? -3.322 25.438 15.555 1 96.94 130 VAL B N 1
ATOM 3846 C CA . VAL B 1 130 ? -1.938 25.297 15.992 1 96.94 130 VAL B CA 1
ATOM 3847 C C . VAL B 1 130 ? -1.366 23.969 15.477 1 96.94 130 VAL B C 1
ATOM 3849 O O . VAL B 1 130 ? -1.973 22.922 15.656 1 96.94 130 VAL B O 1
ATOM 3852 N N . PHE B 1 131 ? -0.249 24.016 14.82 1 97.94 131 PHE B N 1
ATOM 3853 C CA . PHE B 1 131 ? 0.561 22.859 14.469 1 97.94 131 PHE B CA 1
ATOM 3854 C C . PHE B 1 131 ? 1.742 22.719 15.422 1 97.94 131 PHE B C 1
ATOM 3856 O O . PHE B 1 131 ? 2.584 23.609 15.516 1 97.94 131 PHE B O 1
ATOM 3863 N N . LEU B 1 132 ? 1.733 21.641 16.078 1 96.44 132 LEU B N 1
ATOM 3864 C CA . LEU B 1 132 ? 2.705 21.422 17.141 1 96.44 132 LEU B CA 1
ATOM 3865 C C . LEU B 1 132 ? 3.492 20.141 16.906 1 96.44 132 LEU B C 1
ATOM 3867 O O . LEU B 1 132 ? 2.906 19.062 16.797 1 96.44 132 LEU B O 1
ATOM 3871 N N . GLY B 1 133 ? 4.824 20.312 16.812 1 94.31 133 GLY B N 1
ATOM 3872 C CA . GLY B 1 133 ? 5.504 19.031 16.766 1 94.31 133 GLY B CA 1
ATOM 3873 C C . GLY B 1 133 ? 6.762 19.047 15.914 1 94.31 133 GLY B C 1
ATOM 3874 O O . GLY B 1 133 ? 7.496 20.031 15.906 1 94.31 133 GLY B O 1
ATOM 3875 N N . ASP B 1 134 ? 7.039 17.906 15.266 1 91.44 134 ASP B N 1
ATOM 3876 C CA . ASP B 1 134 ? 8.289 17.641 14.562 1 91.44 134 ASP B CA 1
ATOM 3877 C C . ASP B 1 134 ? 8.227 18.125 13.117 1 91.44 134 ASP B C 1
ATOM 3879 O O . ASP B 1 134 ? 7.496 19.078 12.812 1 91.44 134 ASP B O 1
ATOM 3883 N N . GLU B 1 135 ? 9.039 17.547 12.297 1 90.88 135 GLU B N 1
ATOM 3884 C CA . GLU B 1 135 ? 9.18 17.953 10.898 1 90.88 135 GLU B CA 1
ATOM 3885 C C . GLU B 1 135 ? 7.906 17.641 10.109 1 90.88 135 GLU B C 1
ATOM 3887 O O . GLU B 1 135 ? 7.562 18.375 9.18 1 90.88 135 GLU B O 1
ATOM 3892 N N . THR B 1 136 ? 7.227 16.594 10.562 1 93.62 136 THR B N 1
ATOM 3893 C CA . THR B 1 136 ? 5.977 16.281 9.883 1 93.62 136 THR B CA 1
ATOM 3894 C C . THR B 1 136 ? 4.965 17.406 10.047 1 93.62 136 THR B C 1
ATOM 3896 O O . THR B 1 136 ? 4.328 17.812 9.078 1 93.62 136 THR B O 1
ATOM 3899 N N . ALA B 1 137 ? 4.855 17.906 11.242 1 96.06 137 ALA B N 1
ATOM 3900 C CA . ALA B 1 137 ? 3.957 19.031 11.492 1 96.06 137 ALA B CA 1
ATOM 3901 C C . ALA B 1 137 ? 4.387 20.266 10.703 1 96.06 137 ALA B C 1
ATOM 3903 O O . ALA B 1 137 ? 3.549 20.984 10.156 1 96.06 137 ALA B O 1
ATOM 3904 N N . GLN B 1 138 ? 5.648 20.453 10.648 1 95.5 138 GLN B N 1
ATOM 3905 C CA . GLN B 1 138 ? 6.176 21.594 9.898 1 95.5 138 GLN B CA 1
ATOM 3906 C C . GLN B 1 138 ? 5.809 21.484 8.422 1 95.5 138 GLN B C 1
ATOM 3908 O O . GLN B 1 138 ? 5.387 22.469 7.812 1 95.5 138 GLN B O 1
ATOM 3913 N N . THR B 1 139 ? 6 20.328 7.922 1 96.12 139 THR B N 1
ATOM 3914 C CA . THR B 1 139 ? 5.734 20.062 6.512 1 96.12 139 THR B CA 1
ATOM 3915 C C . THR B 1 139 ? 4.258 20.266 6.191 1 96.12 139 THR B C 1
ATOM 3917 O O . THR B 1 139 ? 3.916 20.875 5.176 1 96.12 139 THR B O 1
ATOM 3920 N N . ILE B 1 140 ? 3.436 19.859 7.016 1 98 140 ILE B N 1
ATOM 3921 C CA . ILE B 1 140 ? 1.999 19.969 6.797 1 98 140 ILE B CA 1
ATOM 3922 C C . ILE B 1 140 ? 1.58 21.438 6.91 1 98 140 ILE B C 1
ATOM 3924 O O . ILE B 1 140 ? 0.749 21.906 6.133 1 98 140 ILE B O 1
ATOM 3928 N N . TYR B 1 141 ? 2.156 22.125 7.828 1 98.5 141 TYR B N 1
ATOM 3929 C CA . TYR B 1 141 ? 1.867 23.547 7.965 1 98.5 141 TYR B CA 1
ATOM 3930 C C . TYR B 1 141 ? 2.301 24.312 6.723 1 98.5 141 TYR B C 1
ATOM 3932 O O . TYR B 1 141 ? 1.604 25.219 6.273 1 98.5 141 TYR B O 1
ATOM 3940 N N . ALA B 1 142 ? 3.451 23.953 6.227 1 98.12 142 ALA B N 1
ATOM 3941 C CA . ALA B 1 142 ? 3.912 24.562 4.984 1 98.12 142 ALA B CA 1
ATOM 3942 C C . ALA B 1 142 ? 2.924 24.312 3.85 1 98.12 142 ALA B C 1
ATOM 3944 O O . ALA B 1 142 ? 2.637 25.219 3.057 1 98.12 142 ALA B O 1
ATOM 3945 N N . ALA B 1 143 ? 2.406 23.125 3.803 1 98.5 143 ALA B N 1
ATOM 3946 C CA . ALA B 1 143 ? 1.442 22.797 2.76 1 98.5 143 ALA B CA 1
ATOM 3947 C C . ALA B 1 143 ? 0.147 23.578 2.932 1 98.5 143 ALA B C 1
ATOM 3949 O O . ALA B 1 143 ? -0.489 23.969 1.948 1 98.5 143 ALA B O 1
ATOM 3950 N N . LEU B 1 144 ? -0.253 23.781 4.156 1 98.62 144 LEU B N 1
ATOM 3951 C CA . LEU B 1 144 ? -1.409 24.641 4.402 1 98.62 144 LEU B CA 1
ATOM 3952 C C . LEU B 1 144 ? -1.193 26.031 3.814 1 98.62 144 LEU B C 1
ATOM 3954 O O . LEU B 1 144 ? -2.1 26.594 3.199 1 98.62 144 LEU B O 1
ATOM 3958 N N . ASN B 1 145 ? -0.035 26.469 3.988 1 98.19 145 ASN B N 1
ATOM 3959 C CA . ASN B 1 145 ? 0.294 27.781 3.443 1 98.19 145 ASN B CA 1
ATOM 3960 C C . ASN B 1 145 ? 0.245 27.781 1.918 1 98.19 145 ASN B C 1
ATOM 3962 O O . ASN B 1 145 ? -0.134 28.781 1.306 1 98.19 145 ASN B O 1
ATOM 3966 N N . VAL B 1 146 ? 0.644 26.703 1.335 1 97.56 146 VAL B N 1
ATOM 3967 C CA . VAL B 1 146 ? 0.551 26.578 -0.116 1 97.56 146 VAL B CA 1
ATOM 3968 C C . VAL B 1 146 ? -0.896 26.766 -0.561 1 97.56 146 VAL B C 1
ATOM 3970 O O . VAL B 1 146 ? -1.162 27.469 -1.536 1 97.56 146 VAL B O 1
ATOM 3973 N N . PHE B 1 147 ? -1.812 26.188 0.147 1 97.69 147 PHE B N 1
ATOM 3974 C CA . PHE B 1 147 ? -3.227 26.328 -0.18 1 97.69 147 PHE B CA 1
ATOM 3975 C C . PHE B 1 147 ? -3.703 27.75 0.063 1 97.69 147 PHE B C 1
ATOM 3977 O O . PHE B 1 147 ? -4.344 28.359 -0.801 1 97.69 147 PHE B O 1
ATOM 3984 N N . LEU B 1 148 ? -3.35 28.328 1.175 1 97.94 148 LEU B N 1
ATOM 3985 C CA . LEU B 1 148 ? -3.889 29.609 1.591 1 97.94 148 LEU B CA 1
ATOM 3986 C C . LEU B 1 148 ? -3.309 30.734 0.746 1 97.94 148 LEU B C 1
ATOM 3988 O O . LEU B 1 148 ? -3.941 31.781 0.579 1 97.94 148 LEU B O 1
ATOM 3992 N N . ARG B 1 149 ? -2.162 30.484 0.223 1 96.5 149 ARG B N 1
ATOM 3993 C CA . ARG B 1 149 ? -1.511 31.516 -0.581 1 96.5 149 ARG B CA 1
ATOM 3994 C C . ARG B 1 149 ? -1.644 31.219 -2.07 1 96.5 149 ARG B C 1
ATOM 3996 O O . ARG B 1 149 ? -1.188 31.984 -2.91 1 96.5 149 ARG B O 1
ATOM 4003 N N . GLU B 1 150 ? -2.199 30.094 -2.367 1 96.44 150 GLU B N 1
ATOM 4004 C CA . GLU B 1 150 ? -2.377 29.641 -3.74 1 96.44 150 GLU B CA 1
ATOM 4005 C C . GLU B 1 150 ? -1.062 29.688 -4.512 1 96.44 150 GLU B C 1
ATOM 4007 O O . GLU B 1 150 ? -1.005 30.219 -5.621 1 96.44 150 GLU B O 1
ATOM 4012 N N . ASP B 1 151 ? -0.076 29.094 -3.873 1 96.5 151 ASP B N 1
ATOM 4013 C CA . ASP B 1 151 ? 1.269 29.125 -4.441 1 96.5 151 ASP B CA 1
ATOM 4014 C C . ASP B 1 151 ? 1.972 27.781 -4.25 1 96.5 151 ASP B C 1
ATOM 4016 O O . ASP B 1 151 ? 2.568 27.531 -3.201 1 96.5 151 ASP B O 1
ATOM 4020 N N . ILE B 1 152 ? 2.004 27 -5.312 1 96.31 152 ILE B N 1
ATOM 4021 C CA . ILE B 1 152 ? 2.584 25.672 -5.277 1 96.31 152 ILE B CA 1
ATOM 4022 C C . ILE B 1 152 ? 4.109 25.766 -5.316 1 96.31 152 ILE B C 1
ATOM 4024 O O . ILE B 1 152 ? 4.805 24.875 -4.812 1 96.31 152 ILE B O 1
ATOM 4028 N N . SER B 1 153 ? 4.605 26.859 -5.801 1 96.5 153 SER B N 1
ATOM 4029 C CA . SER B 1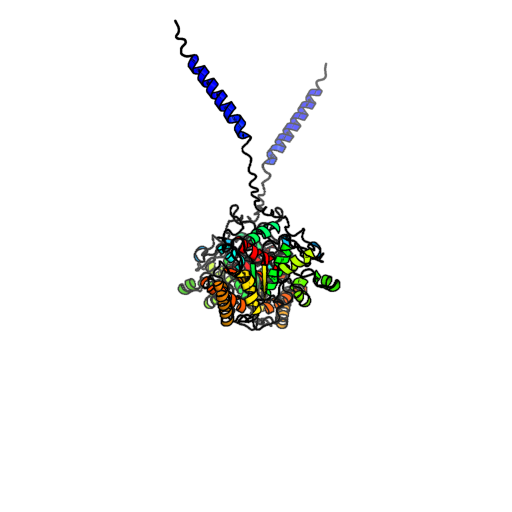 153 ? 6.039 27 -6.02 1 96.5 153 SER B CA 1
ATOM 4030 C C . SER B 1 153 ? 6.762 27.391 -4.73 1 96.5 153 SER B C 1
ATOM 4032 O O . SER B 1 153 ? 7.828 26.844 -4.426 1 96.5 153 SER B O 1
ATOM 4034 N N . HIS B 1 154 ? 6.141 28.344 -3.959 1 96.31 154 HIS B N 1
ATOM 4035 C CA . HIS B 1 154 ? 6.867 28.891 -2.818 1 96.31 154 HIS B CA 1
ATOM 4036 C C . HIS B 1 154 ? 5.938 29.125 -1.637 1 96.31 154 HIS B C 1
ATOM 4038 O O . HIS B 1 154 ? 6.324 29.766 -0.655 1 96.31 154 HIS B O 1
ATOM 4044 N N . GLY B 1 155 ? 4.824 28.672 -1.677 1 96.62 155 GLY B N 1
ATOM 4045 C CA . GLY B 1 155 ? 3.787 29.062 -0.732 1 96.62 155 GLY B CA 1
ATOM 4046 C C . GLY B 1 155 ? 4.152 28.766 0.71 1 96.62 155 GLY B C 1
ATOM 4047 O O . GLY B 1 155 ? 3.646 29.406 1.631 1 96.62 155 GLY B O 1
ATOM 4048 N N . GLY B 1 156 ? 5.02 27.812 0.951 1 97.62 156 GLY B N 1
ATOM 4049 C CA . GLY B 1 156 ? 5.395 27.438 2.305 1 97.62 156 GLY B CA 1
ATOM 4050 C C . GLY B 1 156 ? 6.578 28.219 2.836 1 97.62 156 GLY B C 1
ATOM 4051 O O . GLY B 1 156 ? 6.992 28.031 3.982 1 97.62 156 GLY B O 1
ATOM 4052 N N . LEU B 1 157 ? 7.027 29.203 2.043 1 97.25 157 LEU B N 1
ATOM 4053 C CA . LEU B 1 157 ? 8.281 29.859 2.4 1 97.25 157 LEU B CA 1
ATOM 4054 C C . LEU B 1 157 ? 8.094 31.359 2.518 1 97.25 157 LEU B C 1
ATOM 4056 O O . LEU B 1 157 ? 7.137 31.922 1.979 1 97.25 157 LEU B O 1
ATOM 4060 N N . GLN B 1 158 ? 8.984 31.906 3.318 1 95.81 158 GLN B N 1
ATOM 4061 C CA . GLN B 1 158 ? 9.117 33.344 3.387 1 95.81 158 GLN B CA 1
ATOM 4062 C C . GLN B 1 158 ? 9.977 33.875 2.24 1 95.81 158 GLN B C 1
ATOM 4064 O O . GLN B 1 158 ? 11.109 34.312 2.453 1 95.81 158 GLN B O 1
ATOM 4069 N N . GLU B 1 159 ? 9.422 34 1.169 1 92.69 159 GLU B N 1
ATOM 4070 C CA . GLU B 1 159 ? 10.141 34.375 -0.051 1 92.69 159 GLU B CA 1
ATOM 4071 C C . GLU B 1 159 ? 10.812 35.719 0.081 1 92.69 159 GLU B C 1
ATOM 4073 O O . GLU B 1 159 ? 11.852 35.969 -0.531 1 92.69 159 GLU B O 1
ATOM 4078 N N . TRP B 1 160 ? 10.266 36.594 0.824 1 92.19 160 TRP B N 1
ATOM 4079 C CA . TRP B 1 160 ? 10.742 37.969 0.952 1 92.19 160 TRP B CA 1
ATOM 4080 C C . TRP B 1 160 ? 12.07 38 1.688 1 92.19 160 TRP B C 1
ATOM 4082 O O . TRP B 1 160 ? 12.766 39.031 1.659 1 92.19 160 TRP B O 1
ATOM 4092 N N . LEU B 1 161 ? 12.461 36.906 2.283 1 92.94 161 LEU B N 1
ATOM 4093 C CA . LEU B 1 161 ? 13.742 36.875 2.98 1 92.94 161 LEU B CA 1
ATOM 4094 C C . LEU B 1 161 ? 14.812 36.219 2.105 1 92.94 161 LEU B C 1
ATOM 4096 O O . LEU B 1 161 ? 15.984 36.188 2.482 1 92.94 161 LEU B O 1
ATOM 4100 N N . MET B 1 162 ? 14.422 35.75 0.894 1 93.25 162 MET B N 1
ATOM 4101 C CA . MET B 1 162 ? 15.305 34.938 0.058 1 93.25 162 MET B CA 1
ATOM 4102 C C . MET B 1 162 ? 15.914 35.781 -1.062 1 93.25 162 MET B C 1
ATOM 4104 O O . MET B 1 162 ? 15.273 36.719 -1.563 1 93.25 162 MET B O 1
ATOM 4108 N N . THR B 1 163 ? 17.141 35.375 -1.451 1 94.19 163 THR B N 1
ATOM 4109 C CA . THR B 1 163 ? 17.719 35.906 -2.668 1 94.19 163 THR B CA 1
ATOM 4110 C C . THR B 1 163 ? 17.078 35.281 -3.906 1 94.19 163 THR B C 1
ATOM 4112 O O . THR B 1 163 ? 16.375 34.281 -3.805 1 94.19 163 THR B O 1
ATOM 4115 N N . ASP B 1 164 ? 17.391 35.906 -5.023 1 93.38 164 ASP B N 1
ATOM 4116 C CA . ASP B 1 164 ? 16.844 35.375 -6.27 1 93.38 164 ASP B CA 1
ATOM 4117 C C . ASP B 1 164 ? 17.359 33.969 -6.539 1 93.38 164 ASP B C 1
ATOM 4119 O O . ASP B 1 164 ? 16.594 33.094 -6.996 1 93.38 164 ASP B O 1
ATOM 4123 N N . ASP B 1 165 ? 18.594 33.719 -6.25 1 95.56 165 ASP B N 1
ATOM 4124 C CA . ASP B 1 165 ? 19.188 32.375 -6.445 1 95.56 165 ASP B CA 1
ATOM 4125 C C . ASP B 1 165 ? 18.547 31.359 -5.512 1 95.56 165 ASP B C 1
ATOM 4127 O O . ASP B 1 165 ? 18.297 30.219 -5.914 1 95.56 165 ASP B O 1
ATOM 4131 N N . GLU B 1 166 ? 18.281 31.766 -4.359 1 95.19 166 GLU B N 1
ATOM 4132 C CA . GLU B 1 166 ? 17.641 30.891 -3.387 1 95.19 166 GLU B CA 1
ATOM 4133 C C . GLU B 1 166 ? 16.203 30.578 -3.785 1 95.19 166 GLU B C 1
ATOM 4135 O O . GLU B 1 166 ? 15.734 29.453 -3.602 1 95.19 166 GLU B O 1
ATOM 4140 N N . ARG B 1 167 ? 15.562 31.562 -4.316 1 94.94 167 ARG B N 1
ATOM 4141 C CA . ARG B 1 167 ? 14.188 31.359 -4.77 1 94.94 167 ARG B CA 1
ATOM 4142 C C . ARG B 1 167 ? 14.125 30.328 -5.891 1 94.94 167 ARG B C 1
ATOM 4144 O O . ARG B 1 167 ? 13.203 29.516 -5.938 1 94.94 167 ARG B O 1
ATOM 4151 N N . ILE B 1 168 ? 15.047 30.359 -6.723 1 95.19 168 ILE B N 1
ATOM 4152 C CA . ILE B 1 168 ? 15.102 29.422 -7.828 1 95.19 168 ILE B CA 1
ATOM 4153 C C . ILE B 1 168 ? 15.406 28.016 -7.297 1 95.19 168 ILE B C 1
ATOM 4155 O O . ILE B 1 168 ? 14.805 27.031 -7.734 1 95.19 168 ILE B O 1
ATOM 4159 N N . ALA B 1 169 ? 16.219 27.953 -6.301 1 96.56 169 ALA B N 1
ATOM 4160 C CA . ALA B 1 169 ? 16.672 26.672 -5.758 1 96.56 169 ALA B CA 1
ATOM 4161 C C . ALA B 1 169 ? 15.586 26.031 -4.902 1 96.56 169 ALA B C 1
ATOM 4163 O O . ALA B 1 169 ? 15.516 24.797 -4.801 1 96.56 169 ALA B O 1
ATOM 4164 N N . CYS B 1 170 ? 14.695 26.812 -4.332 1 97.38 170 CYS B N 1
ATOM 4165 C CA . CYS B 1 170 ? 13.766 26.297 -3.324 1 97.38 170 CYS B CA 1
ATOM 4166 C C . CYS B 1 170 ? 12.367 26.125 -3.908 1 97.38 170 CYS B C 1
ATOM 4168 O O . CYS B 1 170 ? 11.383 26.094 -3.168 1 97.38 170 CYS B O 1
ATOM 4170 N N . LYS B 1 171 ? 12.273 25.938 -5.191 1 96.06 171 LYS B N 1
ATOM 4171 C CA . LYS B 1 171 ? 10.984 25.781 -5.859 1 96.06 171 LYS B CA 1
ATOM 4172 C C . LYS B 1 171 ? 10.422 24.375 -5.656 1 96.06 171 LYS B C 1
ATOM 4174 O O . LYS B 1 171 ? 11.18 23.406 -5.543 1 96.06 171 LYS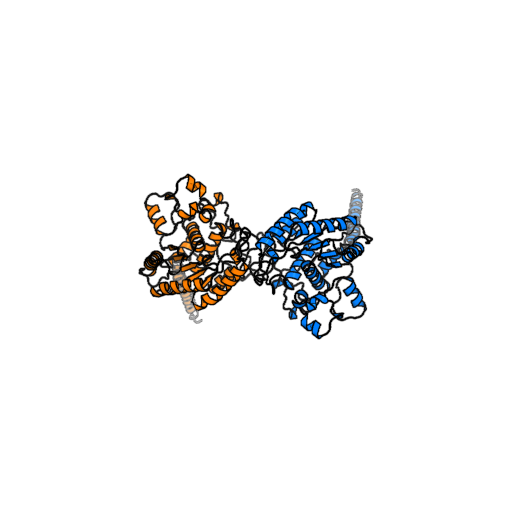 B O 1
ATOM 4179 N N . CYS B 1 172 ? 9.109 24.297 -5.633 1 96.5 172 CYS B N 1
ATOM 4180 C CA . CYS B 1 172 ? 8.391 23.031 -5.707 1 96.5 172 CYS B CA 1
ATOM 4181 C C . CYS B 1 172 ? 8.828 22.094 -4.582 1 96.5 172 CYS B C 1
ATOM 4183 O O . CYS B 1 172 ? 8.812 22.469 -3.412 1 96.5 172 CYS B O 1
ATOM 4185 N N . ASP B 1 173 ? 9.297 20.922 -4.773 1 95.44 173 ASP B N 1
ATOM 4186 C CA . ASP B 1 173 ? 9.648 19.906 -3.773 1 95.44 173 ASP B CA 1
ATOM 4187 C C . ASP B 1 173 ? 10.734 20.438 -2.832 1 95.44 173 ASP B C 1
ATOM 4189 O O . ASP B 1 173 ? 10.773 20.062 -1.658 1 95.44 173 ASP B O 1
ATOM 4193 N N . ALA B 1 174 ? 11.508 21.297 -3.328 1 96.31 174 ALA B N 1
ATOM 4194 C CA . ALA B 1 174 ? 12.648 21.781 -2.553 1 96.31 174 ALA B CA 1
ATOM 4195 C C . ALA B 1 174 ? 12.188 22.562 -1.327 1 96.31 174 ALA B C 1
ATOM 4197 O O . ALA B 1 174 ? 12.867 22.562 -0.294 1 96.31 174 ALA B O 1
ATOM 4198 N N . GLN B 1 175 ? 11.047 23.188 -1.383 1 96.88 175 GLN B N 1
ATOM 4199 C CA . GLN B 1 175 ? 10.578 23.969 -0.244 1 96.88 175 GLN B CA 1
ATOM 4200 C C . GLN B 1 175 ? 10.273 23.078 0.953 1 96.88 175 GLN B C 1
ATOM 4202 O O . GLN B 1 175 ? 10.234 23.547 2.092 1 96.88 175 GLN B O 1
ATOM 4207 N N . PHE B 1 176 ? 10.125 21.75 0.641 1 96.06 176 PHE B N 1
ATOM 4208 C CA . PHE B 1 176 ? 9.781 20.797 1.694 1 96.06 176 PHE B CA 1
ATOM 4209 C C . PHE B 1 176 ? 10.977 19.922 2.055 1 96.06 176 PHE B C 1
ATOM 4211 O O . PHE B 1 176 ? 11.047 19.391 3.16 1 96.06 176 PHE B O 1
ATOM 4218 N N . LEU B 1 177 ? 11.891 19.75 1.144 1 94.62 177 LEU B N 1
ATOM 4219 C CA . LEU B 1 177 ? 12.867 18.672 1.299 1 94.62 177 LEU B CA 1
ATOM 4220 C C . LEU B 1 177 ? 14.273 19.25 1.479 1 94.62 177 LEU B C 1
ATOM 4222 O O . LEU B 1 177 ? 15.141 18.594 2.066 1 94.62 177 LEU B O 1
ATOM 4226 N N . ASP B 1 178 ? 14.516 20.406 0.921 1 95 178 ASP B N 1
ATOM 4227 C CA . ASP B 1 178 ? 15.852 20.984 1.002 1 95 178 ASP B CA 1
ATOM 4228 C C . ASP B 1 178 ? 16.078 21.656 2.357 1 95 178 ASP B C 1
ATOM 4230 O O . ASP B 1 178 ? 15.336 22.562 2.744 1 95 178 ASP B O 1
ATOM 4234 N N . ASN B 1 179 ? 17.125 21.281 2.977 1 92.62 179 ASN B N 1
ATOM 4235 C CA . ASN B 1 179 ? 17.406 21.781 4.32 1 92.62 179 ASN B CA 1
ATOM 4236 C C . ASN B 1 179 ? 17.672 23.281 4.324 1 92.62 179 ASN B C 1
ATOM 4238 O O . ASN B 1 179 ? 17.344 23.969 5.289 1 92.62 179 ASN B O 1
ATOM 4242 N N . ASN B 1 180 ? 18.266 23.75 3.299 1 94.31 180 ASN B N 1
ATOM 4243 C CA . ASN B 1 180 ? 18.531 25.172 3.211 1 94.31 180 ASN B CA 1
ATOM 4244 C C . ASN B 1 180 ? 17.25 25.969 3.043 1 94.31 180 ASN B C 1
ATOM 4246 O O . ASN B 1 180 ? 17.141 27.094 3.537 1 94.31 180 ASN B O 1
ATOM 4250 N N . CYS B 1 181 ? 16.328 25.359 2.42 1 97.19 181 CYS B N 1
ATOM 4251 C CA . CYS B 1 181 ? 15.055 26.031 2.16 1 97.19 181 CYS B CA 1
ATOM 4252 C C . CYS B 1 181 ? 14.172 26.031 3.402 1 97.19 181 CYS B C 1
ATOM 4254 O O . CYS B 1 181 ? 13.398 26.969 3.625 1 97.19 181 CYS B O 1
ATOM 4256 N N . LEU B 1 182 ? 14.352 25.031 4.234 1 94.44 182 LEU B N 1
ATOM 4257 C CA . LEU B 1 182 ? 13.516 24.875 5.418 1 94.44 182 LEU B CA 1
ATOM 4258 C C . LEU B 1 182 ? 13.75 26.016 6.406 1 94.44 182 LEU B C 1
ATOM 4260 O O . LEU B 1 182 ? 12.883 26.312 7.234 1 94.44 182 LEU B O 1
ATOM 4264 N N . GLY B 1 183 ? 14.867 26.609 6.32 1 93.69 183 GLY B N 1
ATOM 4265 C CA . GLY B 1 183 ? 15.148 27.75 7.168 1 93.69 183 GLY B CA 1
ATOM 4266 C C . GLY B 1 183 ? 14.242 28.938 6.895 1 93.69 183 GLY B C 1
ATOM 4267 O O . GLY B 1 183 ? 14.062 29.797 7.754 1 93.69 183 GLY B O 1
ATOM 4268 N N . TYR B 1 184 ? 13.602 28.938 5.734 1 96.25 184 TYR B N 1
ATOM 4269 C CA . TYR B 1 184 ? 12.742 30.047 5.324 1 96.25 184 TYR B CA 1
ATOM 4270 C C . TYR B 1 184 ? 11.273 29.688 5.5 1 96.25 184 TYR B C 1
ATOM 4272 O O . TYR B 1 184 ? 10.391 30.422 5.055 1 96.25 184 TYR B O 1
ATOM 4280 N N . SER B 1 185 ? 11.008 28.562 6.121 1 97.25 185 SER B N 1
ATOM 4281 C CA . SER B 1 185 ? 9.617 28.109 6.254 1 97.25 185 SER B CA 1
ATOM 4282 C C . SER B 1 185 ? 8.797 29.109 7.062 1 97.25 185 SER B C 1
ATOM 4284 O O . SER B 1 185 ? 9.273 29.656 8.062 1 97.25 185 SER B O 1
ATOM 4286 N N . VAL B 1 186 ? 7.574 29.344 6.629 1 96.81 186 VAL B N 1
ATOM 4287 C CA . VAL B 1 186 ? 6.641 30.141 7.406 1 96.81 186 VAL B CA 1
ATOM 4288 C C . VAL B 1 186 ? 6.281 29.422 8.703 1 96.81 186 VAL B C 1
ATOM 4290 O O . VAL B 1 186 ? 5.922 28.234 8.68 1 96.81 186 VAL B O 1
ATOM 4293 N N . LYS B 1 187 ? 6.352 30.109 9.828 1 95.75 187 LYS B N 1
ATOM 4294 C CA . LYS B 1 187 ? 6.051 29.469 11.109 1 95.75 187 LYS B CA 1
ATOM 4295 C C . LYS B 1 187 ? 4.836 30.125 11.766 1 95.75 187 LYS B C 1
ATOM 4297 O O . LYS B 1 187 ? 4.219 29.531 12.656 1 95.75 187 LYS B O 1
ATOM 4302 N N . ASN B 1 188 ? 4.602 31.328 11.312 1 94.56 188 ASN B N 1
ATOM 4303 C CA . ASN B 1 188 ? 3.506 32.125 11.883 1 94.56 188 ASN B CA 1
ATOM 4304 C C . ASN B 1 188 ? 2.748 32.875 10.805 1 94.56 188 ASN B C 1
ATOM 4306 O O . ASN B 1 188 ? 3.361 33.5 9.922 1 94.56 188 ASN B O 1
ATOM 4310 N N . PHE B 1 189 ? 1.442 32.844 10.914 1 94.12 189 PHE B N 1
ATOM 4311 C CA . PHE B 1 189 ? 0.612 33.5 9.922 1 94.12 189 PHE B CA 1
ATOM 4312 C C . PHE B 1 189 ? 0.945 35 9.844 1 94.12 189 PHE B C 1
ATOM 4314 O O . PHE B 1 189 ? 0.85 35.594 8.773 1 94.12 189 PHE B O 1
ATOM 4321 N N . GLU B 1 190 ? 1.436 35.656 10.938 1 92.69 190 GLU B N 1
ATOM 4322 C CA . GLU B 1 190 ? 1.746 37.062 10.992 1 92.69 190 GLU B CA 1
ATOM 4323 C C . GLU B 1 190 ? 2.918 37.406 10.078 1 92.69 190 GLU B C 1
ATOM 4325 O O . GLU B 1 190 ? 3.014 38.531 9.586 1 92.69 190 GLU B O 1
ATOM 4330 N N . GLU B 1 191 ? 3.711 36.438 9.906 1 93 191 GLU B N 1
ATOM 4331 C CA . GLU B 1 191 ? 4.879 36.688 9.062 1 93 191 GLU B CA 1
ATOM 4332 C C . GLU B 1 191 ? 4.465 37.031 7.637 1 93 191 GLU B C 1
ATOM 4334 O O . GLU B 1 191 ? 5.074 37.875 7 1 93 191 GLU B O 1
ATOM 4339 N N . VAL B 1 192 ? 3.465 36.375 7.172 1 93.75 192 VAL B N 1
ATOM 4340 C CA . VAL B 1 192 ? 2.977 36.625 5.816 1 93.75 192 VAL B CA 1
ATOM 4341 C C . VAL B 1 192 ? 2.15 37.906 5.793 1 93.75 192 VAL B C 1
ATOM 4343 O O . VAL B 1 192 ? 2.301 38.719 4.887 1 93.75 192 VAL B O 1
ATOM 4346 N N . VAL B 1 193 ? 1.354 38.156 6.785 1 91.31 193 VAL B N 1
ATOM 4347 C CA . VAL B 1 193 ? 0.458 39.312 6.844 1 91.31 193 VAL B CA 1
ATOM 4348 C C . VAL B 1 193 ? 1.275 40.594 6.914 1 91.31 193 VAL B C 1
ATOM 4350 O O . VAL B 1 193 ? 0.98 41.562 6.211 1 91.31 193 VAL B O 1
ATOM 4353 N N . LYS B 1 194 ? 2.213 40.594 7.758 1 87.56 194 LYS B N 1
ATOM 4354 C CA . LYS B 1 194 ? 3.049 41.781 7.934 1 87.56 194 LYS B CA 1
ATOM 4355 C C . LYS B 1 194 ? 3.803 42.094 6.652 1 87.56 194 LYS B C 1
ATOM 4357 O O . LYS B 1 194 ? 4.004 43.281 6.336 1 87.56 194 LYS B O 1
ATOM 4362 N N . ASN B 1 195 ? 4.223 41.156 5.984 1 84.88 195 ASN B N 1
ATOM 4363 C CA . ASN B 1 195 ? 4.945 41.375 4.734 1 84.88 195 ASN B CA 1
ATOM 4364 C C . ASN B 1 195 ? 4.039 41.938 3.654 1 84.88 195 ASN B C 1
ATOM 4366 O O . ASN B 1 195 ? 4.477 42.75 2.834 1 84.88 195 ASN B O 1
ATOM 4370 N N . GLU B 1 196 ? 2.91 41.469 3.523 1 77.88 196 GLU B N 1
ATOM 4371 C CA . GLU B 1 196 ? 1.967 41.938 2.523 1 77.88 196 GLU B CA 1
ATOM 4372 C C . GLU B 1 196 ? 1.8 43.469 2.613 1 77.88 196 GLU B C 1
ATOM 4374 O O . GLU B 1 196 ? 1.671 44.125 1.593 1 77.88 196 GLU B O 1
ATOM 4379 N N . ALA B 1 197 ? 1.872 43.938 3.703 1 68.44 197 ALA B N 1
ATOM 4380 C CA . ALA B 1 197 ? 1.702 45.344 3.934 1 68.44 197 ALA B CA 1
ATOM 4381 C C . ALA B 1 197 ? 2.896 46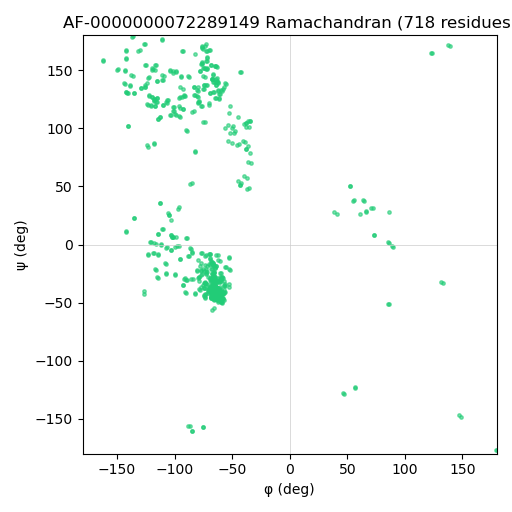.156 3.402 1 68.44 197 ALA B C 1
ATOM 4383 O O . ALA B 1 197 ? 2.758 47.312 3.01 1 68.44 197 ALA B O 1
ATOM 4384 N N . ASN B 1 198 ? 3.992 45.625 3.346 1 64.12 198 ASN B N 1
ATOM 4385 C CA . ASN B 1 198 ? 5.207 46.344 3.027 1 64.12 198 ASN B CA 1
ATOM 4386 C C . ASN B 1 198 ? 5.652 46.094 1.59 1 64.12 198 ASN B C 1
ATOM 4388 O O . ASN B 1 198 ? 6.723 46.562 1.181 1 64.12 198 ASN B O 1
ATOM 4392 N N . ASP B 1 199 ? 4.91 45.656 0.556 1 57.62 199 ASP B N 1
ATOM 4393 C CA . ASP B 1 199 ? 5.195 45.5 -0.865 1 57.62 199 ASP B CA 1
ATOM 4394 C C . ASP B 1 199 ? 5.859 44.125 -1.121 1 57.62 199 ASP B C 1
ATOM 4396 O O . ASP B 1 199 ? 6.801 44.031 -1.91 1 57.62 199 ASP B O 1
ATOM 4400 N N . PRO B 1 200 ? 5.66 43.156 -0.424 1 62.5 200 PRO B N 1
ATOM 4401 C CA . PRO B 1 200 ? 6.641 42.062 -0.276 1 62.5 200 PRO B CA 1
ATOM 4402 C C . PRO B 1 200 ? 6.609 41.094 -1.439 1 62.5 200 PRO B C 1
ATOM 4404 O O . PRO B 1 200 ? 5.613 41 -2.166 1 62.5 200 PRO B O 1
ATOM 4407 N N . LYS B 1 201 ? 7.711 40.719 -1.936 1 75.31 201 LYS B N 1
ATOM 4408 C CA . LYS B 1 201 ? 7.984 39.531 -2.734 1 75.31 201 LYS B CA 1
ATOM 4409 C C . LYS B 1 201 ? 7.316 38.281 -2.131 1 75.31 201 LYS B C 1
ATOM 4411 O O . LYS B 1 201 ? 7.219 38.156 -0.908 1 75.31 201 LYS B O 1
ATOM 4416 N N . GLY B 1 202 ? 6.25 37.812 -2.91 1 81.19 202 GLY B N 1
ATOM 4417 C CA . GLY B 1 202 ? 5.582 36.594 -2.514 1 81.19 202 GLY B CA 1
ATOM 4418 C C . GLY B 1 202 ? 4.07 36.656 -2.619 1 81.19 202 GLY B C 1
ATOM 4419 O O . GLY B 1 202 ? 3.51 37.75 -2.736 1 81.19 202 GLY B O 1
ATOM 4420 N N . SER B 1 203 ? 3.393 35.594 -2.453 1 89.12 203 SER B N 1
ATOM 4421 C CA . SER B 1 203 ? 1.939 35.531 -2.576 1 89.12 203 SER B CA 1
ATOM 4422 C C . SER B 1 203 ? 1.26 35.781 -1.231 1 89.12 203 SER B C 1
ATOM 4424 O O . SER B 1 203 ? 1.669 35.219 -0.215 1 89.12 203 SER B O 1
ATOM 4426 N N . PRO B 1 204 ? 0.316 36.719 -1.193 1 92.19 204 PRO B N 1
ATOM 4427 C CA . PRO B 1 204 ? -0.433 36.906 0.046 1 92.19 204 PRO B CA 1
ATOM 4428 C C . PRO B 1 204 ? -1.428 35.812 0.338 1 92.19 204 PRO B C 1
ATOM 4430 O O . PRO B 1 204 ? -1.646 34.938 -0.506 1 92.19 204 PRO B O 1
ATOM 4433 N N . TYR B 1 205 ? -1.952 35.938 1.528 1 95.06 205 TYR B N 1
ATOM 4434 C CA . TYR B 1 205 ? -3.037 35 1.866 1 95.06 205 TYR B CA 1
ATOM 4435 C C . TYR B 1 205 ? -4.328 35.406 1.156 1 95.06 205 TYR B C 1
ATOM 4437 O O . TYR B 1 205 ? -4.625 36.594 1.017 1 95.06 205 TYR B O 1
ATOM 4445 N N . VAL B 1 206 ? -5.059 34.375 0.791 1 93.81 206 VAL B N 1
ATOM 4446 C CA . VAL B 1 206 ? -6.398 34.625 0.263 1 93.81 206 VAL B CA 1
ATOM 4447 C C . VAL B 1 206 ? -7.332 35.031 1.395 1 93.81 206 VAL B C 1
ATOM 4449 O O . VAL B 1 206 ? -8.227 35.844 1.192 1 93.81 206 VAL B O 1
ATOM 4452 N N . CYS B 1 207 ? -7.09 34.469 2.596 1 91.88 207 CYS B N 1
ATOM 4453 C CA . CYS B 1 207 ? -7.824 34.844 3.793 1 91.88 207 CYS B CA 1
ATOM 4454 C C . CYS B 1 207 ? -6.891 35 4.988 1 91.88 207 CYS B C 1
ATOM 4456 O O . CYS B 1 207 ? -5.906 34.25 5.094 1 91.88 207 CYS B O 1
ATOM 4458 N N . GLN B 1 208 ? -7.234 35.969 5.855 1 90.25 208 GLN B N 1
ATOM 4459 C CA . GLN B 1 208 ? -6.316 36.281 6.945 1 90.25 208 GLN B CA 1
ATOM 4460 C C . GLN B 1 208 ? -7.062 36.438 8.266 1 90.25 208 GLN B C 1
ATOM 4462 O O . GLN B 1 208 ? -6.555 37.062 9.203 1 90.25 208 GLN B O 1
ATOM 4467 N N . ARG B 1 209 ? -8.133 35.906 8.375 1 88.5 209 ARG B N 1
ATOM 4468 C CA . ARG B 1 209 ? -8.969 36.156 9.539 1 88.5 209 ARG B CA 1
ATOM 4469 C C . ARG B 1 209 ? -8.586 35.25 10.711 1 88.5 209 ARG B C 1
ATOM 4471 O O . ARG B 1 209 ? -8.773 35.625 11.867 1 88.5 209 ARG B O 1
ATOM 4478 N N . THR B 1 210 ? -8.102 34.094 10.414 1 92.38 210 THR B N 1
ATOM 4479 C CA . THR B 1 210 ? -7.828 33.125 11.461 1 92.38 210 THR B CA 1
ATOM 4480 C C . THR B 1 210 ? -6.328 32.938 11.648 1 92.38 210 THR B C 1
ATOM 4482 O O . THR B 1 210 ? -5.637 32.5 10.727 1 92.38 210 THR B O 1
ATOM 4485 N N . PRO B 1 211 ? -5.852 33.219 12.852 1 94.19 211 PRO B N 1
ATOM 4486 C CA . PRO B 1 211 ? -4.43 32.969 13.117 1 94.19 211 PRO B CA 1
ATOM 4487 C C . PRO B 1 211 ? -4.074 31.5 13.094 1 94.19 211 PRO B C 1
ATOM 4489 O O . PRO B 1 211 ? -4.863 30.656 13.547 1 94.19 211 PRO B O 1
ATOM 4492 N N . HIS B 1 212 ? -2.973 31.125 12.602 1 96.19 212 HIS B N 1
ATOM 4493 C CA . HIS B 1 212 ? -2.402 29.781 12.641 1 96.19 212 HIS B CA 1
ATOM 4494 C C . HIS B 1 212 ? -0.887 29.828 12.812 1 96.19 212 HIS B C 1
ATOM 4496 O O . HIS B 1 212 ? -0.244 30.797 12.383 1 96.19 212 HIS B O 1
ATOM 4502 N N . VAL B 1 213 ? -0.363 28.812 13.469 1 96.75 213 VAL B N 1
ATOM 4503 C CA . VAL B 1 213 ? 1.056 28.844 13.812 1 96.75 213 VAL B CA 1
ATOM 4504 C C . VAL B 1 213 ? 1.615 27.422 13.828 1 96.75 213 VAL B C 1
ATOM 4506 O O . VAL B 1 213 ? 0.872 26.453 14.023 1 96.75 213 VAL B O 1
ATOM 4509 N N . TYR B 1 214 ? 2.877 27.344 13.523 1 97.75 214 TYR B N 1
ATOM 4510 C CA . TYR B 1 214 ? 3.674 26.141 13.773 1 97.75 214 TYR B CA 1
ATOM 4511 C C . TYR B 1 214 ? 4.625 26.359 14.945 1 97.75 214 TYR B C 1
ATOM 4513 O O . TYR B 1 214 ? 5.398 27.312 14.961 1 97.75 214 TYR B O 1
ATOM 4521 N N . ILE B 1 215 ? 4.508 25.484 15.914 1 96.62 215 ILE B N 1
ATOM 4522 C CA . ILE B 1 215 ? 5.367 25.531 17.094 1 96.62 215 ILE B CA 1
ATOM 4523 C C . ILE B 1 215 ? 6.254 24.297 17.141 1 96.62 215 ILE B C 1
ATOM 4525 O O . ILE B 1 215 ? 5.773 23.188 17.406 1 96.62 215 ILE B O 1
ATOM 4529 N N . PRO B 1 216 ? 7.52 24.469 16.875 1 93.75 216 PRO B N 1
ATOM 4530 C CA . PRO B 1 216 ? 8.422 23.328 16.938 1 93.75 216 PRO B CA 1
ATOM 4531 C C . PRO B 1 216 ? 8.727 22.906 18.375 1 93.75 216 PRO B C 1
ATOM 4533 O O . PRO B 1 216 ? 8.859 23.75 19.25 1 93.75 216 PRO B O 1
ATOM 4536 N N . PHE B 1 217 ? 8.719 21.594 18.578 1 86.25 217 PHE B N 1
ATOM 4537 C CA . PHE B 1 217 ? 9.297 21.109 19.828 1 86.25 217 PHE B CA 1
ATOM 4538 C C . PHE B 1 217 ? 10.023 19.781 19.594 1 86.25 217 PHE B C 1
ATOM 4540 O O . PHE B 1 217 ? 9.625 19 18.75 1 86.25 217 PHE B O 1
ATOM 4547 N N . MET B 1 218 ? 11.25 19.672 20.281 1 74.69 218 MET B N 1
ATOM 4548 C CA . MET B 1 218 ? 12.102 18.516 20 1 74.69 218 MET B CA 1
ATOM 4549 C C . MET B 1 218 ? 12.312 17.688 21.266 1 74.69 218 MET B C 1
ATOM 4551 O O . MET B 1 218 ? 12.898 16.609 21.219 1 74.69 218 MET B O 1
ATOM 4555 N N . THR B 1 219 ? 11.836 18.25 22.312 1 79.62 219 THR B N 1
ATOM 4556 C CA . THR B 1 219 ? 12.164 17.547 23.547 1 79.62 219 THR B CA 1
ATOM 4557 C C . THR B 1 219 ? 10.992 17.578 24.516 1 79.62 219 THR B C 1
ATOM 4559 O O . THR B 1 219 ? 10.039 18.344 24.328 1 79.62 219 THR B O 1
ATOM 4562 N N . THR B 1 220 ? 11.016 16.703 25.406 1 85.5 220 THR B N 1
ATOM 4563 C CA . THR B 1 220 ? 10.164 16.703 26.594 1 85.5 220 THR B CA 1
ATOM 4564 C C . THR B 1 220 ? 11.008 16.812 27.859 1 85.5 220 THR B C 1
ATOM 4566 O O . THR B 1 220 ? 11.883 15.969 28.109 1 85.5 220 THR B O 1
ATOM 4569 N N . PRO B 1 221 ? 10.844 17.891 28.719 1 91.12 221 PRO B N 1
ATOM 4570 C CA . PRO B 1 221 ? 9.805 18.922 28.641 1 91.12 221 PRO B CA 1
ATOM 4571 C C . PRO B 1 221 ? 10.031 19.906 27.484 1 91.12 221 PRO B C 1
ATOM 4573 O O . PRO B 1 221 ? 11.172 20.094 27.047 1 91.12 221 PRO B O 1
ATOM 4576 N N . ALA B 1 222 ? 8.977 20.453 26.969 1 92.44 222 ALA B N 1
ATOM 4577 C CA . ALA B 1 222 ? 9.031 21.453 25.906 1 92.44 222 ALA B CA 1
ATOM 4578 C C . ALA B 1 222 ? 9.734 22.719 26.359 1 92.44 222 ALA B C 1
ATOM 4580 O O . ALA B 1 222 ? 9.758 23.016 27.562 1 92.44 222 ALA B O 1
ATOM 4581 N N . SER B 1 223 ? 10.312 23.422 25.484 1 92.94 223 SER B N 1
ATOM 4582 C CA . SER B 1 223 ? 10.984 24.672 25.812 1 92.94 223 SER B CA 1
ATOM 4583 C C . SER B 1 223 ? 9.992 25.719 26.297 1 92.94 223 SER B C 1
ATOM 4585 O O . SER B 1 223 ? 8.82 25.703 25.906 1 92.94 223 SER B O 1
ATOM 4587 N N . SER B 1 224 ? 10.469 26.641 27.094 1 93.31 224 SER B N 1
ATOM 4588 C CA . SER B 1 224 ? 9.633 27.719 27.609 1 93.31 224 SER B CA 1
ATOM 4589 C C . SER B 1 224 ? 9.086 28.594 26.469 1 93.31 224 SER B C 1
ATOM 4591 O O . SER B 1 224 ? 7.969 29.094 26.547 1 93.31 224 SER B O 1
ATOM 4593 N N . ALA B 1 225 ? 9.883 28.656 25.469 1 92.38 225 ALA B N 1
ATOM 4594 C CA . ALA B 1 225 ? 9.469 29.453 24.328 1 92.38 225 ALA B CA 1
ATOM 4595 C C . ALA B 1 225 ? 8.281 28.828 23.609 1 92.38 225 ALA B C 1
ATOM 4597 O O . ALA B 1 225 ? 7.34 29.516 23.219 1 92.38 225 ALA B O 1
ATOM 4598 N N . ALA B 1 226 ? 8.352 27.562 23.438 1 93.94 226 ALA B N 1
ATOM 4599 C CA . ALA B 1 226 ? 7.258 26.844 22.797 1 93.94 226 ALA B CA 1
ATOM 4600 C C . ALA B 1 226 ? 5.973 26.953 23.609 1 93.94 226 ALA B C 1
ATOM 4602 O O . ALA B 1 226 ? 4.902 27.234 23.062 1 93.94 226 ALA B O 1
ATOM 4603 N N . ILE B 1 227 ? 6.105 26.844 24.875 1 94.5 227 ILE B N 1
ATOM 4604 C CA . ILE B 1 227 ? 4.957 26.922 25.766 1 94.5 227 ILE B CA 1
ATOM 4605 C C . ILE B 1 227 ? 4.375 28.328 25.75 1 94.5 227 ILE B C 1
ATOM 4607 O O . ILE B 1 227 ? 3.158 28.5 25.688 1 94.5 227 ILE B O 1
ATOM 4611 N N . ALA B 1 228 ? 5.219 29.281 25.781 1 93.31 228 ALA B N 1
ATOM 4612 C CA . ALA B 1 228 ? 4.781 30.672 25.797 1 93.31 228 ALA B CA 1
ATOM 4613 C C . ALA B 1 228 ? 4.035 31.016 24.516 1 93.31 228 ALA B C 1
ATOM 4615 O O . ALA B 1 228 ? 3.021 31.719 24.547 1 93.31 228 ALA B O 1
ATOM 4616 N N . THR B 1 229 ? 4.559 30.594 23.406 1 91.94 229 THR B N 1
ATOM 4617 C CA . THR B 1 229 ? 3.91 30.844 22.125 1 91.94 229 THR B CA 1
ATOM 4618 C C . THR B 1 229 ? 2.518 30.219 22.094 1 91.94 229 THR B C 1
ATOM 4620 O O . THR B 1 229 ? 1.559 30.859 21.656 1 91.94 229 THR B O 1
ATOM 4623 N N . PHE B 1 230 ? 2.426 29.062 22.594 1 93.88 230 PHE B N 1
ATOM 4624 C CA . PHE B 1 230 ? 1.139 28.375 22.625 1 93.88 230 PHE B CA 1
ATOM 4625 C C . PHE B 1 230 ? 0.146 29.125 23.5 1 93.88 230 PHE B C 1
ATOM 4627 O O . PHE B 1 230 ? -0.999 29.359 23.109 1 93.88 230 PHE B O 1
ATOM 4634 N N . LYS B 1 231 ? 0.571 29.484 24.609 1 91.94 231 LYS B N 1
ATOM 4635 C CA . LYS B 1 231 ? -0.3 30.172 25.562 1 91.94 231 LYS B CA 1
ATOM 4636 C C . LYS B 1 231 ? -0.77 31.516 25.016 1 91.94 231 LYS B C 1
ATOM 4638 O O . LYS B 1 231 ? -1.916 31.906 25.234 1 91.94 231 LYS B O 1
ATOM 4643 N N . SER B 1 232 ? 0.082 32.156 24.359 1 88.94 232 SER B N 1
ATOM 4644 C CA . SER B 1 232 ? -0.267 33.469 23.797 1 88.94 232 SER B CA 1
ATOM 4645 C C . SER B 1 232 ? -1.382 33.344 22.766 1 88.94 232 SER B C 1
ATOM 4647 O O . SER B 1 232 ? -2.18 34.25 22.594 1 88.94 232 SER B O 1
ATOM 4649 N N . LEU B 1 233 ? -1.461 32.219 22.125 1 86.81 233 LEU B N 1
ATOM 4650 C CA . LEU B 1 233 ? -2.445 32.031 21.078 1 86.81 233 LEU B CA 1
ATOM 4651 C C . LEU B 1 233 ? -3.723 31.406 21.625 1 86.81 233 LEU B C 1
ATOM 4653 O O . LEU B 1 233 ? -4.824 31.75 21.203 1 86.81 233 LEU B O 1
ATOM 4657 N N . ALA B 1 234 ? -3.557 30.562 22.578 1 84.19 234 ALA B N 1
ATOM 4658 C CA . ALA B 1 234 ? -4.68 29.719 22.969 1 84.19 234 ALA B CA 1
ATOM 4659 C C . ALA B 1 234 ? -5.371 30.281 24.219 1 84.19 234 ALA B C 1
ATOM 4661 O O . ALA B 1 234 ? -6.543 29.984 24.469 1 84.19 234 ALA B O 1
ATOM 4662 N N . TYR B 1 235 ? -4.641 31.016 25 1 79.44 235 TYR B N 1
ATOM 4663 C CA . TYR B 1 235 ? -5.203 31.438 26.281 1 79.44 235 TYR B CA 1
ATOM 4664 C C . TYR B 1 235 ? -5.887 32.781 26.156 1 79.44 235 TYR B C 1
ATOM 4666 O O . TYR B 1 235 ? -6.785 33.125 26.938 1 79.44 235 TYR B O 1
ATOM 4674 N N . GLN B 1 236 ? -5.48 33.625 25.297 1 66.88 236 GLN B N 1
ATOM 4675 C CA . GLN B 1 236 ? -5.863 35.031 25.328 1 66.88 236 GLN B CA 1
ATOM 4676 C C . GLN B 1 236 ? -7.039 35.281 24.391 1 66.88 236 GLN B C 1
ATOM 4678 O O . GLN B 1 236 ? -7.582 36.406 24.375 1 66.88 236 GLN B O 1
ATOM 4683 N N . LYS B 1 237 ? -7.465 34.312 23.75 1 63.88 237 LYS B N 1
ATOM 4684 C CA . LYS B 1 237 ? -8.383 34.812 22.734 1 63.88 237 LYS B CA 1
ATOM 4685 C C . LYS B 1 237 ? -9.82 34.812 23.234 1 63.88 237 LYS B C 1
ATOM 4687 O O . LYS B 1 237 ? -10.227 33.906 23.969 1 63.88 237 LYS B O 1
ATOM 4692 N N . PRO B 1 238 ? -10.406 36 22.922 1 58.88 238 PRO B N 1
ATOM 4693 C CA . PRO B 1 238 ? -11.641 36.531 23.5 1 58.88 238 PRO B CA 1
ATOM 4694 C C . PRO B 1 238 ? -12.828 35.594 23.328 1 58.88 238 PRO B C 1
ATOM 4696 O O . PRO B 1 238 ? -13.68 35.5 24.219 1 58.88 238 PRO B O 1
ATOM 4699 N N . ASP B 1 239 ? -12.852 34.969 22.109 1 66.44 239 ASP B N 1
ATOM 4700 C CA . ASP B 1 239 ? -14.109 34.25 21.953 1 66.44 239 ASP B CA 1
ATOM 4701 C C . ASP B 1 239 ? -13.992 32.812 22.5 1 66.44 239 ASP B C 1
ATOM 4703 O O . ASP B 1 239 ? -13.367 31.969 21.875 1 66.44 239 ASP B O 1
ATOM 4707 N N . PRO B 1 240 ? -14.445 32.719 23.688 1 65.69 240 PRO B N 1
ATOM 4708 C CA . PRO B 1 240 ? -14.289 31.453 24.375 1 65.69 240 PRO B CA 1
ATOM 4709 C C . PRO B 1 240 ? -15.031 30.312 23.672 1 65.69 240 PRO B C 1
ATOM 4711 O O . PRO B 1 240 ? -14.781 29.141 23.969 1 65.69 240 PRO B O 1
ATOM 4714 N N . TRP B 1 241 ? -15.797 30.781 22.703 1 76 241 TRP B N 1
ATOM 4715 C CA . TRP B 1 241 ? -16.656 29.734 22.141 1 76 241 TRP B CA 1
ATOM 4716 C C . TRP B 1 241 ? -16.016 29.125 20.906 1 76 241 TRP B C 1
ATOM 4718 O O . TRP B 1 241 ? -16.438 28.047 20.453 1 76 241 TRP B O 1
ATOM 4728 N N . ARG B 1 242 ? -15.008 29.734 20.406 1 87.62 242 ARG B N 1
ATOM 4729 C CA . ARG B 1 242 ? -14.352 29.172 19.234 1 87.62 242 ARG B CA 1
ATOM 4730 C C . ARG B 1 242 ? -13.188 28.281 19.641 1 87.62 242 ARG B C 1
ATOM 4732 O O . ARG B 1 242 ? -12.289 28.719 20.359 1 87.62 242 ARG B O 1
ATOM 4739 N N . PRO B 1 243 ? -13.18 27.078 19.156 1 92.38 243 PRO B N 1
ATOM 4740 C CA . PRO B 1 243 ? -12.117 26.156 19.531 1 92.38 243 PRO B CA 1
ATOM 4741 C C . PRO B 1 243 ? -10.766 26.5 18.906 1 92.38 243 PRO B C 1
ATOM 4743 O O . PRO B 1 243 ? -10.711 27.281 17.953 1 92.38 243 PRO B O 1
ATOM 4746 N N . THR B 1 244 ? -9.766 26.031 19.516 1 94.12 244 THR B N 1
ATOM 4747 C CA . THR B 1 244 ? -8.406 26.125 18.984 1 94.12 244 THR B CA 1
ATOM 4748 C C . THR B 1 244 ? -7.824 24.734 18.734 1 94.12 244 THR B C 1
ATOM 4750 O O . THR B 1 244 ? -7.148 24.172 19.594 1 94.12 244 THR B O 1
ATOM 4753 N N . PRO B 1 245 ? -8.086 24.219 17.547 1 96.38 245 PRO B N 1
ATOM 4754 C CA . PRO B 1 245 ? -7.566 22.875 17.25 1 96.38 245 PRO B CA 1
ATOM 4755 C C . PRO B 1 245 ? -6.043 22.828 17.234 1 96.38 245 PRO B C 1
ATOM 4757 O O . PRO B 1 245 ? -5.395 23.781 16.797 1 96.38 245 PRO B O 1
ATOM 4760 N N . VAL B 1 246 ? -5.555 21.719 17.734 1 97.06 246 VAL B N 1
ATOM 4761 C CA . VAL B 1 246 ? -4.113 21.484 17.766 1 97.06 246 VAL B CA 1
ATOM 4762 C C . VAL B 1 246 ? -3.787 20.219 16.969 1 97.06 246 VAL B C 1
ATOM 4764 O O . VAL B 1 246 ? -4.34 19.141 17.25 1 97.06 246 VAL B O 1
ATOM 4767 N N . ILE B 1 247 ? -3.006 20.359 15.961 1 98.25 247 ILE B N 1
ATOM 4768 C CA . ILE B 1 247 ? -2.439 19.219 15.25 1 98.25 247 ILE B CA 1
ATOM 4769 C C . ILE B 1 247 ? -1.077 18.859 15.836 1 98.25 247 ILE B C 1
ATOM 4771 O O . ILE B 1 247 ? -0.127 19.641 15.734 1 98.25 247 ILE B O 1
ATOM 4775 N N . PHE B 1 248 ? -0.987 17.688 16.391 1 97.06 248 PHE B N 1
ATOM 4776 C CA . PHE B 1 248 ? 0.145 17.281 17.219 1 97.06 248 PHE B CA 1
ATOM 4777 C C . PHE B 1 248 ? 0.901 16.141 16.562 1 97.06 248 PHE B C 1
ATOM 4779 O O . PHE B 1 248 ? 0.324 15.078 16.297 1 97.06 248 PHE B O 1
ATOM 4786 N N . SER B 1 249 ? 2.215 16.312 16.297 1 95.81 249 SER B N 1
ATOM 4787 C CA . SER B 1 249 ? 3.002 15.266 15.648 1 95.81 249 SER B CA 1
ATOM 4788 C C . SER B 1 249 ? 4.281 14.984 16.422 1 95.81 249 SER B C 1
ATOM 4790 O O . SER B 1 249 ? 5.004 15.906 16.812 1 95.81 249 SER B O 1
ATOM 4792 N N . LEU B 1 250 ? 4.566 13.688 16.609 1 91.81 250 LEU B N 1
ATOM 4793 C CA . LEU B 1 250 ? 5.816 13.25 17.219 1 91.81 250 LEU B CA 1
ATOM 4794 C C . LEU B 1 250 ? 6.734 12.609 16.188 1 91.81 250 LEU B C 1
ATOM 4796 O O . LEU B 1 250 ? 7.938 12.469 16.422 1 91.81 250 LEU B O 1
ATOM 4800 N N . GLY B 1 251 ? 6.121 12.281 15.078 1 84.94 251 GLY B N 1
ATOM 4801 C CA . GLY B 1 251 ? 6.859 11.703 13.969 1 84.94 251 GLY B CA 1
ATOM 4802 C C . GLY B 1 251 ? 7.805 10.594 14.383 1 84.94 251 GLY B C 1
ATOM 4803 O O . GLY B 1 251 ? 7.391 9.641 15.055 1 84.94 251 GLY B O 1
ATOM 4804 N N . HIS B 1 252 ? 9.094 10.742 13.953 1 80.25 252 HIS B N 1
ATOM 4805 C CA . HIS B 1 252 ? 10.125 9.742 14.203 1 80.25 252 HIS B CA 1
ATOM 4806 C C . HIS B 1 252 ? 11.039 10.164 15.344 1 80.25 252 HIS B C 1
ATOM 4808 O O . HIS B 1 252 ? 12.047 9.516 15.617 1 80.25 252 HIS B O 1
ATOM 4814 N N . ARG B 1 253 ? 10.797 11.148 15.984 1 73.12 253 ARG B N 1
ATOM 4815 C CA . ARG B 1 253 ? 11.688 11.859 16.891 1 73.12 253 ARG B CA 1
ATOM 4816 C C . ARG B 1 253 ? 12.117 10.969 18.047 1 73.12 253 ARG B C 1
ATOM 4818 O O . ARG B 1 253 ? 13.273 10.992 18.469 1 73.12 253 ARG B O 1
ATOM 4825 N N . TYR B 1 254 ? 11.25 10.242 18.641 1 74.12 254 TYR B N 1
ATOM 4826 C CA . TYR B 1 254 ? 11.57 9.469 19.828 1 74.12 254 TYR B CA 1
ATOM 4827 C C . TYR B 1 254 ? 11.898 8.023 19.484 1 74.12 254 TYR B C 1
ATOM 4829 O O . TYR B 1 254 ? 11.672 7.113 20.281 1 74.12 254 TYR B O 1
ATOM 4837 N N . SER B 1 255 ? 12.453 7.871 18.281 1 74.25 255 SER B N 1
ATOM 4838 C CA . SER B 1 255 ? 12.781 6.523 17.828 1 74.25 255 SER B CA 1
ATOM 4839 C C . SER B 1 255 ? 11.68 5.535 18.188 1 74.25 255 SER B C 1
ATOM 4841 O O . SER B 1 255 ? 11.969 4.426 18.656 1 74.25 255 SER B O 1
ATOM 4843 N N . HIS B 1 256 ? 10.586 6.09 18.297 1 82.38 256 HIS B N 1
ATOM 4844 C CA . HIS B 1 256 ? 9.391 5.285 18.5 1 82.38 256 HIS B CA 1
ATOM 4845 C C . HIS B 1 256 ? 9.367 4.699 19.906 1 82.38 256 HIS B C 1
ATOM 4847 O O . HIS B 1 256 ? 8.898 3.572 20.109 1 82.38 256 HIS B O 1
ATOM 4853 N N . ASP B 1 257 ? 9.961 5.488 20.781 1 87.94 257 ASP B N 1
ATOM 4854 C CA . ASP B 1 257 ? 9.883 5.145 22.188 1 87.94 257 ASP B CA 1
ATOM 4855 C C . ASP B 1 257 ? 8.531 5.555 22.781 1 87.94 257 ASP B C 1
ATOM 4857 O O . ASP B 1 257 ? 8.242 6.746 22.922 1 87.94 257 ASP B O 1
ATOM 4861 N N . MET B 1 258 ? 7.836 4.621 23.312 1 91.81 258 MET B N 1
ATOM 4862 C CA . MET B 1 258 ? 6.473 4.855 23.766 1 91.81 258 MET B CA 1
ATOM 4863 C C . MET B 1 258 ? 6.465 5.652 25.062 1 91.81 258 MET B C 1
ATOM 4865 O O . MET B 1 258 ? 5.602 6.512 25.266 1 91.81 258 MET B O 1
ATOM 4869 N N . LYS B 1 259 ? 7.387 5.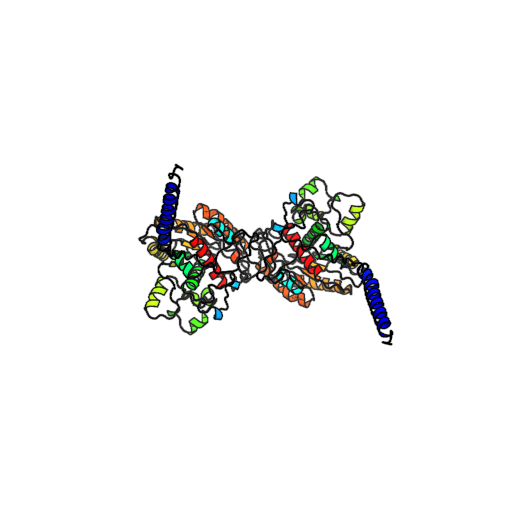379 25.906 1 92.25 259 LYS B N 1
ATOM 4870 C CA . LYS B 1 259 ? 7.43 6.082 27.172 1 92.25 259 LYS B CA 1
ATOM 4871 C C . LYS B 1 259 ? 7.652 7.578 26.969 1 92.25 259 LYS B C 1
ATOM 4873 O O . LYS B 1 259 ? 6.938 8.398 27.547 1 92.25 259 LYS B O 1
ATOM 4878 N N . LEU B 1 260 ? 8.602 7.871 26.156 1 92 260 LEU B N 1
ATOM 4879 C CA . LEU B 1 260 ? 8.891 9.273 25.859 1 92 260 LEU B CA 1
ATOM 4880 C C . LEU B 1 260 ? 7.711 9.938 25.156 1 92 260 LEU B C 1
ATOM 4882 O O . LEU B 1 260 ? 7.395 11.102 25.422 1 92 260 LEU B O 1
ATOM 4886 N N . SER B 1 261 ? 7.082 9.203 24.297 1 93.06 261 SER B N 1
ATOM 4887 C CA . SER B 1 261 ? 5.926 9.719 23.562 1 93.06 261 SER B CA 1
ATOM 4888 C C . SER B 1 261 ? 4.77 10.031 24.516 1 93.06 261 SER B C 1
ATOM 4890 O O . SER B 1 261 ? 4.148 11.086 24.422 1 93.06 261 SER B O 1
ATOM 4892 N N . ILE B 1 262 ? 4.555 9.164 25.406 1 93.88 262 ILE B N 1
ATOM 4893 C CA . ILE B 1 262 ? 3.463 9.336 26.359 1 93.88 262 ILE B CA 1
ATOM 4894 C C . ILE B 1 262 ? 3.752 10.531 27.266 1 93.88 262 ILE B C 1
ATOM 4896 O O . ILE B 1 262 ? 2.855 11.32 27.562 1 93.88 262 ILE B O 1
ATOM 4900 N N . ASP B 1 263 ? 4.996 10.648 27.625 1 94.31 263 ASP B N 1
ATOM 4901 C CA . ASP B 1 263 ? 5.379 11.797 28.453 1 94.31 263 ASP B CA 1
ATOM 4902 C C . ASP B 1 263 ? 5.109 13.109 27.734 1 94.31 263 ASP B C 1
ATOM 4904 O O . ASP B 1 263 ? 4.59 14.055 28.312 1 94.31 263 ASP B O 1
ATOM 4908 N N . SER B 1 264 ? 5.484 13.086 26.516 1 93.5 264 SER B N 1
ATOM 4909 C CA . SER B 1 264 ? 5.266 14.289 25.719 1 93.5 264 SER B CA 1
ATOM 4910 C C . SER B 1 264 ? 3.777 14.578 25.547 1 93.5 264 SER B C 1
ATOM 4912 O O . SER B 1 264 ? 3.344 15.719 25.688 1 93.5 264 SER B O 1
ATOM 4914 N N . ILE B 1 265 ? 3.008 13.586 25.266 1 94.62 265 ILE B N 1
ATOM 4915 C CA . ILE B 1 265 ? 1.563 13.719 25.109 1 94.62 265 ILE B CA 1
ATOM 4916 C C . ILE B 1 265 ? 0.938 14.234 26.391 1 94.62 265 ILE B C 1
ATOM 4918 O O . ILE B 1 265 ? 0.148 15.18 26.375 1 94.62 265 ILE B O 1
ATOM 4922 N N . ASN B 1 266 ? 1.381 13.695 27.484 1 95.5 266 ASN B N 1
ATOM 4923 C CA . ASN B 1 266 ? 0.844 14.109 28.781 1 95.5 266 ASN B CA 1
ATOM 4924 C C . ASN B 1 266 ? 1.191 15.562 29.094 1 95.5 266 ASN B C 1
ATOM 4926 O O . ASN B 1 266 ? 0.363 16.297 29.625 1 95.5 266 ASN B O 1
ATOM 4930 N N . GLU B 1 267 ? 2.346 15.906 28.797 1 95.56 267 GLU B N 1
ATOM 4931 C CA . GLU B 1 267 ? 2.764 17.281 29.047 1 95.56 267 GLU B CA 1
ATOM 4932 C C . GLU B 1 267 ? 1.872 18.266 28.297 1 95.56 267 GLU B C 1
ATOM 4934 O O . GLU B 1 267 ? 1.354 19.219 28.875 1 95.56 267 GLU B O 1
ATOM 4939 N N . TRP B 1 268 ? 1.695 18 27.078 1 94.56 268 TRP B N 1
ATOM 4940 C CA . TRP B 1 268 ? 0.954 18.953 26.25 1 94.56 268 TRP B CA 1
ATOM 4941 C C . TRP B 1 268 ? -0.539 18.891 26.562 1 94.56 268 TRP B C 1
ATOM 4943 O O . TRP B 1 268 ? -1.238 19.906 26.484 1 94.56 268 TRP B O 1
ATOM 4953 N N . ILE B 1 269 ? -1.039 17.75 26.906 1 94.94 269 ILE B N 1
ATOM 4954 C CA . ILE B 1 269 ? -2.412 17.672 27.391 1 94.94 269 ILE B CA 1
ATOM 4955 C C . ILE B 1 269 ? -2.576 18.562 28.625 1 94.94 269 ILE B C 1
ATOM 4957 O O . ILE B 1 269 ? -3.572 19.281 28.75 1 94.94 269 ILE B O 1
ATOM 4961 N N . GLY B 1 270 ? -1.603 18.5 29.453 1 94 270 GLY B N 1
ATOM 4962 C CA . GLY B 1 270 ? -1.625 19.359 30.625 1 94 270 GLY B CA 1
ATOM 4963 C C . GLY B 1 270 ? -1.652 20.844 30.266 1 94 270 GLY B C 1
ATOM 4964 O O . GLY B 1 270 ? -2.43 21.609 30.844 1 94 270 GLY B O 1
ATOM 4965 N N . ILE B 1 271 ? -0.878 21.188 29.328 1 93.75 271 ILE B N 1
ATOM 4966 C CA . ILE B 1 271 ? -0.781 22.578 28.906 1 93.75 271 ILE B CA 1
ATOM 4967 C C . ILE B 1 271 ? -2.09 23 28.25 1 93.75 271 ILE B C 1
ATOM 4969 O O . ILE B 1 271 ? -2.604 24.094 28.531 1 93.75 271 ILE B O 1
ATOM 4973 N N . THR B 1 272 ? -2.648 22.172 27.359 1 92.94 272 THR B N 1
ATOM 4974 C CA . THR B 1 272 ? -3.883 22.516 26.672 1 92.94 272 THR B CA 1
ATOM 4975 C C . THR B 1 272 ? -5.055 22.594 27.641 1 92.94 272 THR B C 1
ATOM 4977 O O . THR B 1 272 ? -5.934 23.438 27.5 1 92.94 272 THR B O 1
ATOM 4980 N N . ASN B 1 273 ? -5.074 21.734 28.609 1 90.44 273 ASN B N 1
ATOM 4981 C CA . ASN B 1 273 ? -6.129 21.766 29.625 1 90.44 273 ASN B CA 1
ATOM 4982 C C . ASN B 1 273 ? -6.074 23.047 30.453 1 90.44 273 ASN B C 1
ATOM 4984 O O . ASN B 1 273 ? -7.098 23.5 30.969 1 90.44 273 ASN B O 1
ATOM 4988 N N . GLY B 1 274 ? -4.945 23.547 30.578 1 88.25 274 GLY B N 1
ATOM 4989 C CA . GLY B 1 274 ? -4.766 24.781 31.344 1 88.25 274 GLY B CA 1
ATOM 4990 C C . GLY B 1 274 ? -5.461 25.969 30.719 1 88.25 274 GLY B C 1
ATOM 4991 O O . GLY B 1 274 ? -5.75 26.953 31.406 1 88.25 274 GLY B O 1
ATOM 4992 N N . ALA B 1 275 ? -5.742 25.844 29.484 1 86.62 275 ALA B N 1
ATOM 4993 C CA . ALA B 1 275 ? -6.418 26.938 28.781 1 86.62 275 ALA B CA 1
ATOM 4994 C C . ALA B 1 275 ? -7.895 27 29.172 1 86.62 275 ALA B C 1
ATOM 4996 O O . ALA B 1 275 ? -8.547 28.031 29 1 86.62 275 ALA B O 1
ATOM 4997 N N . GLU B 1 276 ? -8.445 25.938 29.641 1 84.12 276 GLU B N 1
ATOM 4998 C CA . GLU B 1 276 ? -9.852 25.828 30.016 1 84.12 276 GLU B CA 1
ATOM 4999 C C . GLU B 1 276 ? -10.758 26.219 28.844 1 84.12 276 GLU B C 1
ATOM 5001 O O . GLU B 1 276 ? -11.695 27 29.016 1 84.12 276 GLU B O 1
ATOM 5006 N N . ARG B 1 277 ? -10.344 25.844 27.703 1 86.88 277 ARG B N 1
ATOM 5007 C CA . ARG B 1 277 ? -11.07 26.047 26.469 1 86.88 277 ARG B CA 1
ATOM 5008 C C . ARG B 1 277 ? -11.172 24.766 25.656 1 86.88 277 ARG B C 1
ATOM 5010 O O . ARG B 1 277 ? -10.578 23.75 26.031 1 86.88 277 ARG B O 1
ATOM 5017 N N . ASN B 1 278 ? -12.039 24.859 24.672 1 88.88 278 ASN B N 1
ATOM 5018 C CA . ASN B 1 278 ? -12.164 23.703 23.797 1 88.88 278 ASN B CA 1
ATOM 5019 C C . ASN B 1 278 ? -10.977 23.594 22.828 1 88.88 278 ASN B C 1
ATOM 5021 O O . ASN B 1 278 ? -10.867 24.391 21.891 1 88.88 278 ASN B O 1
ATOM 5025 N N . ILE B 1 279 ? -10.133 22.672 23.125 1 93.12 279 ILE B N 1
ATOM 5026 C CA . ILE B 1 279 ? -8.938 22.484 22.297 1 93.12 279 ILE B CA 1
ATOM 5027 C C . ILE B 1 279 ? -8.891 21.031 21.797 1 93.12 279 ILE B C 1
ATOM 5029 O O . ILE B 1 279 ? -8.266 20.172 22.406 1 93.12 279 ILE B O 1
ATOM 5033 N N . PRO B 1 280 ? -9.57 20.781 20.703 1 95.12 280 PRO B N 1
ATOM 5034 C CA . PRO B 1 280 ? -9.438 19.438 20.125 1 95.12 280 PRO B CA 1
ATOM 5035 C C . PRO B 1 280 ? -8.016 19.141 19.641 1 95.12 280 PRO B C 1
ATOM 5037 O O . PRO B 1 280 ? -7.367 20.016 19.062 1 95.12 280 PRO B O 1
ATOM 5040 N N . ILE B 1 281 ? -7.555 17.969 19.922 1 97.19 281 ILE B N 1
ATOM 5041 C CA . ILE B 1 281 ? -6.199 17.594 19.547 1 97.19 281 ILE B CA 1
ATOM 5042 C C . ILE B 1 281 ? -6.25 16.453 18.531 1 97.19 281 ILE B C 1
ATOM 5044 O O . ILE B 1 281 ? -6.938 15.453 18.75 1 97.19 281 ILE B O 1
ATOM 5048 N N . LEU B 1 282 ? -5.598 16.656 17.422 1 98.25 282 LEU B N 1
ATOM 5049 C CA . LEU B 1 282 ? -5.355 15.586 16.453 1 98.25 282 LEU B CA 1
ATOM 5050 C C . LEU B 1 282 ? -3.914 15.094 16.531 1 98.25 282 LEU B C 1
ATOM 5052 O O . LEU B 1 282 ? -2.984 15.828 16.188 1 98.25 282 LEU B O 1
ATOM 5056 N N . LEU B 1 283 ? -3.748 13.891 17 1 97.69 283 LEU B N 1
ATOM 5057 C CA . LEU B 1 283 ? -2.436 13.25 17 1 97.69 283 LEU B CA 1
ATOM 5058 C C . LEU B 1 283 ? -2.123 12.633 15.648 1 97.69 283 LEU B C 1
ATOM 5060 O O . LEU B 1 283 ? -2.949 11.914 15.086 1 97.69 283 LEU B O 1
ATOM 5064 N N . LEU B 1 284 ? -0.978 12.945 15.109 1 97.19 284 LEU B N 1
ATOM 5065 C CA . LEU B 1 284 ? -0.538 12.344 13.859 1 97.19 284 LEU B CA 1
ATOM 5066 C C . LEU B 1 284 ? 0.378 11.156 14.117 1 97.19 284 LEU B C 1
ATOM 5068 O O . LEU B 1 284 ? 1.343 11.258 14.875 1 97.19 284 LEU B O 1
ATOM 5072 N N . GLY B 1 285 ? 0.022 10.008 13.531 1 95.44 285 GLY B N 1
ATOM 5073 C CA . GLY B 1 285 ? 0.948 8.883 13.547 1 95.44 285 GLY B CA 1
ATOM 5074 C C . GLY B 1 285 ? 2.172 9.102 12.68 1 95.44 285 GLY B C 1
ATOM 5075 O O . GLY B 1 285 ? 2.186 10 11.836 1 95.44 285 GLY B O 1
ATOM 5076 N N . PRO B 1 286 ? 3.137 8.234 12.883 1 94.38 286 PRO B N 1
ATOM 5077 C CA . PRO B 1 286 ? 4.348 8.359 12.07 1 94.38 286 PRO B CA 1
ATOM 5078 C C . PRO B 1 286 ? 4.129 7.957 10.617 1 94.38 286 PRO B C 1
ATOM 5080 O O . PRO B 1 286 ? 3.223 7.176 10.312 1 94.38 286 PRO B O 1
ATOM 5083 N N . THR B 1 287 ? 4.91 8.555 9.75 1 94.38 287 THR B N 1
ATOM 5084 C CA . THR B 1 287 ? 4.949 8.117 8.359 1 94.38 287 THR B CA 1
ATOM 5085 C C . THR B 1 287 ? 5.754 6.828 8.219 1 94.38 287 THR B C 1
ATOM 5087 O O . THR B 1 287 ? 6.582 6.512 9.078 1 94.38 287 THR B O 1
ATOM 5090 N N . ALA B 1 288 ? 5.523 6.086 7.203 1 91.75 288 ALA B N 1
ATOM 5091 C CA . ALA B 1 288 ? 6.352 4.922 6.891 1 91.75 288 ALA B CA 1
ATOM 5092 C C . ALA B 1 288 ? 7.695 5.348 6.301 1 91.75 288 ALA B C 1
ATOM 5094 O O . ALA B 1 288 ? 7.809 6.426 5.715 1 91.75 288 ALA B O 1
ATOM 5095 N N . TYR B 1 289 ? 8.68 4.492 6.531 1 88.25 289 TYR B N 1
ATOM 5096 C CA . TYR B 1 289 ? 9.93 4.711 5.809 1 88.25 289 TYR B CA 1
ATOM 5097 C C . TYR B 1 289 ? 9.773 4.352 4.336 1 88.25 289 TYR B C 1
ATOM 5099 O O . TYR B 1 289 ? 9.125 3.359 3.996 1 88.25 289 TYR B O 1
ATOM 5107 N N . GLY B 1 290 ? 10.328 5.207 3.557 1 84.56 290 GLY B N 1
ATOM 5108 C CA . GLY B 1 290 ? 10.336 4.938 2.129 1 84.56 290 GLY B CA 1
ATOM 5109 C C . GLY B 1 290 ? 11.352 3.893 1.721 1 84.56 290 GLY B C 1
ATOM 5110 O O . GLY B 1 290 ? 12.219 3.52 2.518 1 84.56 290 GLY B O 1
ATOM 5111 N N . ILE B 1 291 ? 11.297 3.484 0.54 1 78.44 291 ILE B N 1
ATOM 5112 C CA . ILE B 1 291 ? 12.133 2.41 0.012 1 78.44 291 ILE B CA 1
ATOM 5113 C C . ILE B 1 291 ? 13.578 2.889 -0.104 1 78.44 291 ILE B C 1
ATOM 5115 O O . ILE B 1 291 ? 14.5 2.078 -0.199 1 78.44 291 ILE B O 1
ATOM 5119 N N . SER B 1 292 ? 13.758 4.168 -0.066 1 75.38 292 SER B N 1
ATOM 5120 C CA . SER B 1 292 ? 15.094 4.738 -0.216 1 75.38 292 SER B CA 1
ATOM 5121 C C . SER B 1 292 ? 15.82 4.805 1.123 1 75.38 292 SER B C 1
ATOM 5123 O O . SER B 1 292 ? 16.984 5.207 1.184 1 75.38 292 SER B O 1
ATOM 5125 N N . LYS B 1 293 ? 15.039 4.383 2.115 1 77.44 293 LYS B N 1
ATOM 5126 C CA . LYS B 1 293 ? 15.664 4.457 3.432 1 77.44 293 LYS B CA 1
ATOM 5127 C C . LYS B 1 293 ? 16.859 3.516 3.529 1 77.44 293 LYS B C 1
ATOM 5129 O O . LYS B 1 293 ? 16.781 2.354 3.123 1 77.44 293 LYS B O 1
ATOM 5134 N N . GLU B 1 294 ? 17.922 4.105 3.908 1 66.75 294 GLU B N 1
ATOM 5135 C CA . GLU B 1 294 ? 19.109 3.271 4.137 1 66.75 294 GLU B CA 1
ATOM 5136 C C . GLU B 1 294 ? 18.875 2.289 5.281 1 66.75 294 GLU B C 1
ATOM 5138 O O . GLU B 1 294 ? 18.078 2.557 6.184 1 66.75 294 GLU B O 1
ATOM 5143 N N . SER B 1 295 ? 19.344 1.148 5.074 1 60.59 295 SER B N 1
ATOM 5144 C CA . SER B 1 295 ? 19.203 0.042 6.016 1 60.59 295 SER B CA 1
ATOM 5145 C C . SER B 1 295 ? 19.328 0.521 7.457 1 60.59 295 SER B C 1
ATOM 5147 O O . SER B 1 295 ? 20.234 1.3 7.781 1 60.59 295 SER B O 1
ATOM 5149 N N . SER B 1 296 ? 18.219 0.607 8.164 1 60.75 296 SER B N 1
ATOM 5150 C CA . SER B 1 296 ? 18.266 0.879 9.594 1 60.75 296 SER B CA 1
ATOM 5151 C C . SER B 1 296 ? 17.688 -0.285 10.398 1 60.75 296 SER B C 1
ATOM 5153 O O . SER B 1 296 ? 17.031 -1.162 9.836 1 60.75 296 SER B O 1
ATOM 5155 N N . ASN B 1 297 ? 18.188 -0.275 11.508 1 59.22 297 ASN B N 1
ATOM 5156 C CA . ASN B 1 297 ? 17.688 -1.264 12.461 1 59.22 297 ASN B CA 1
ATOM 5157 C C . ASN B 1 297 ? 16.188 -1.173 12.641 1 59.22 297 ASN B C 1
ATOM 5159 O O . ASN B 1 297 ? 15.547 -2.113 13.125 1 59.22 297 ASN B O 1
ATOM 5163 N N . GLU B 1 298 ? 15.719 0 12.25 1 68.62 298 GLU B N 1
ATOM 5164 C CA . GLU B 1 298 ? 14.281 0.158 12.414 1 68.62 298 GLU B CA 1
ATOM 5165 C C . GLU B 1 298 ? 13.562 0.105 11.07 1 68.62 298 GLU B C 1
ATOM 5167 O O . GLU B 1 298 ? 13.898 0.848 10.148 1 68.62 298 GLU B O 1
ATOM 5172 N N . GLY B 1 299 ? 12.672 -0.83 11.008 1 75.75 299 GLY B N 1
ATOM 5173 C CA . GLY B 1 299 ? 11.906 -0.977 9.781 1 75.75 299 GLY B CA 1
ATOM 5174 C C . GLY B 1 299 ? 10.445 -0.606 9.938 1 75.75 299 GLY B C 1
ATOM 5175 O O . GLY B 1 299 ? 10.039 -0.091 10.977 1 75.75 299 GLY B O 1
ATOM 5176 N N . ASN B 1 300 ? 9.75 -0.625 8.977 1 81.88 300 ASN B N 1
ATOM 5177 C CA . ASN B 1 300 ? 8.352 -0.224 8.914 1 81.88 300 ASN B CA 1
ATOM 5178 C C . ASN B 1 300 ? 7.484 -1.076 9.844 1 81.88 300 ASN B C 1
ATOM 5180 O O . ASN B 1 300 ? 6.375 -0.677 10.203 1 81.88 300 ASN B O 1
ATOM 5184 N N . MET B 1 301 ? 8.031 -2.145 10.289 1 81.75 301 MET B N 1
ATOM 5185 C CA . MET B 1 301 ? 7.293 -2.961 11.25 1 81.75 301 MET B CA 1
ATOM 5186 C C . MET B 1 301 ? 7.277 -2.307 12.625 1 81.75 301 MET B C 1
ATOM 5188 O O . MET B 1 301 ? 6.246 -2.299 13.305 1 81.75 301 MET B O 1
ATOM 5192 N N . GLU B 1 302 ? 8.398 -1.844 12.992 1 84.31 302 GLU B N 1
ATOM 5193 C CA . GLU B 1 302 ? 8.492 -1.142 14.266 1 84.31 302 GLU B CA 1
ATOM 5194 C C . GLU B 1 302 ? 7.621 0.112 14.273 1 84.31 302 GLU B C 1
ATOM 5196 O O . GLU B 1 302 ? 6.996 0.434 15.281 1 84.31 302 GLU B O 1
ATOM 5201 N N . ILE B 1 303 ? 7.586 0.745 13.148 1 88.69 303 ILE B N 1
ATOM 5202 C CA . ILE B 1 303 ? 6.773 1.951 13.031 1 88.69 303 ILE B CA 1
ATOM 5203 C C . ILE B 1 303 ? 5.297 1.592 13.148 1 88.69 303 ILE B C 1
ATOM 5205 O O . ILE B 1 303 ? 4.523 2.312 13.789 1 88.69 303 ILE B O 1
ATOM 5209 N N . TRP B 1 304 ? 4.961 0.491 12.562 1 87.94 304 TRP B N 1
ATOM 5210 C CA . TRP B 1 304 ? 3.576 0.041 12.633 1 87.94 304 TRP B CA 1
ATOM 5211 C C . TRP B 1 304 ? 3.174 -0.269 14.07 1 87.94 304 TRP B C 1
ATOM 5213 O O . TRP B 1 304 ? 2.094 0.125 14.516 1 87.94 304 TRP B O 1
ATOM 5223 N N . LYS B 1 305 ? 4 -0.972 14.727 1 87.44 305 LYS B N 1
ATOM 5224 C CA . LYS B 1 305 ? 3.721 -1.31 16.125 1 87.44 305 LYS B CA 1
ATOM 5225 C C . LYS B 1 305 ? 3.592 -0.052 16.984 1 87.44 305 LYS B C 1
ATOM 5227 O O . LYS B 1 305 ? 2.699 0.041 17.828 1 87.44 305 LYS B O 1
ATOM 5232 N N . TYR B 1 306 ? 4.484 0.831 16.781 1 92.06 306 TYR B N 1
ATOM 5233 C CA . TYR B 1 306 ? 4.453 2.113 17.469 1 92.06 306 TYR B CA 1
ATOM 5234 C C . TYR B 1 306 ? 3.148 2.85 17.203 1 92.06 306 TYR B C 1
ATOM 5236 O O . TYR B 1 306 ? 2.498 3.34 18.125 1 92.06 306 TYR B O 1
ATOM 5244 N N . GLN B 1 307 ? 2.779 2.895 15.977 1 93.31 307 GLN B N 1
ATOM 5245 C CA . GLN B 1 307 ? 1.533 3.541 15.578 1 93.31 307 GLN B CA 1
ATOM 5246 C C . GLN B 1 307 ? 0.329 2.848 16.219 1 93.31 307 GLN B C 1
ATOM 5248 O O . GLN B 1 307 ? -0.624 3.508 16.641 1 93.31 307 GLN B O 1
ATOM 5253 N N . ASP B 1 308 ? 0.369 1.58 16.234 1 92.06 308 ASP B N 1
ATOM 5254 C CA . ASP B 1 308 ? -0.73 0.811 16.797 1 92.06 308 ASP B CA 1
ATOM 5255 C C . ASP B 1 308 ? -0.886 1.106 18.297 1 92.06 308 ASP B C 1
ATOM 5257 O O . ASP B 1 308 ? -2.006 1.191 18.797 1 92.06 308 ASP B O 1
ATOM 5261 N N . GLU B 1 309 ? 0.188 1.245 18.938 1 94 309 GLU B N 1
ATOM 5262 C CA . GLU B 1 309 ? 0.152 1.593 20.359 1 94 309 GLU B CA 1
ATOM 5263 C C . GLU B 1 309 ? -0.407 2.998 20.562 1 94 309 GLU B C 1
ATOM 5265 O O . GLU B 1 309 ? -1.216 3.221 21.469 1 94 309 GLU B O 1
ATOM 5270 N N . LEU B 1 310 ? -0.015 3.902 19.781 1 95.25 310 LEU B N 1
ATOM 5271 C CA . LEU B 1 310 ? -0.552 5.258 19.844 1 95.25 310 LEU B CA 1
ATOM 5272 C C . LEU B 1 310 ? -2.061 5.254 19.625 1 95.25 310 LEU B C 1
ATOM 5274 O O . LEU B 1 310 ? -2.789 6.008 20.281 1 95.25 310 LEU B O 1
ATOM 5278 N N . ASN B 1 311 ? -2.426 4.457 18.656 1 94.81 311 ASN B N 1
ATOM 5279 C CA . ASN B 1 311 ? -3.842 4.355 18.328 1 94.81 311 ASN B CA 1
ATOM 5280 C C . ASN B 1 311 ? -4.664 3.863 19.516 1 94.81 311 ASN B C 1
ATOM 5282 O O . ASN B 1 311 ? -5.832 4.223 19.672 1 94.81 311 ASN B O 1
ATOM 5286 N N . ARG B 1 312 ? -4.086 3.107 20.344 1 94.06 312 ARG B N 1
ATOM 5287 C CA . ARG B 1 312 ? -4.77 2.574 21.531 1 94.06 312 ARG B CA 1
ATOM 5288 C C . ARG B 1 312 ? -4.855 3.621 22.625 1 94.06 312 ARG B C 1
ATOM 5290 O O . ARG B 1 312 ? -5.855 3.693 23.344 1 94.06 312 ARG B O 1
ATOM 5297 N N . ILE B 1 313 ? -3.938 4.453 22.703 1 93.88 313 ILE B N 1
ATOM 5298 C CA . ILE B 1 313 ? -3.834 5.383 23.812 1 93.88 313 ILE B CA 1
ATOM 5299 C C . ILE B 1 313 ? -4.609 6.66 23.5 1 93.88 313 ILE B C 1
ATOM 5301 O O . ILE B 1 313 ? -5.141 7.312 24.406 1 93.88 313 ILE B O 1
ATOM 5305 N N . ALA B 1 314 ? -4.711 7.031 22.266 1 95.25 314 ALA B N 1
ATOM 5306 C CA . ALA B 1 314 ? -5.242 8.328 21.844 1 95.25 314 ALA B CA 1
ATOM 5307 C C . ALA B 1 314 ? -6.672 8.523 22.359 1 95.25 314 ALA B C 1
ATOM 5309 O O . ALA B 1 314 ? -6.992 9.555 22.953 1 95.25 314 ALA B O 1
ATOM 5310 N N . PRO B 1 315 ? -7.516 7.492 22.203 1 91.75 315 PRO B N 1
ATOM 5311 C CA . PRO B 1 315 ? -8.891 7.684 22.688 1 91.75 315 PRO B CA 1
ATOM 5312 C C . PRO B 1 315 ? -8.961 7.887 24.203 1 91.75 315 PRO B C 1
ATOM 5314 O O . PRO B 1 315 ? -9.781 8.672 24.672 1 91.75 315 PRO B O 1
ATOM 5317 N N . ASP B 1 316 ? -8.094 7.258 24.906 1 93.12 316 ASP B N 1
ATOM 5318 C CA . ASP B 1 316 ? -8.07 7.395 26.359 1 93.12 316 ASP B CA 1
ATOM 5319 C C . ASP B 1 316 ? -7.688 8.812 26.781 1 93.12 316 ASP B C 1
ATOM 5321 O O . ASP B 1 316 ? -8.078 9.281 27.844 1 93.12 316 ASP B O 1
ATOM 5325 N N . LYS B 1 317 ? -7.031 9.406 25.969 1 94.25 317 LYS B N 1
ATOM 5326 C CA . LYS B 1 317 ? -6.57 10.758 26.266 1 94.25 317 LYS B CA 1
ATOM 5327 C C . LYS B 1 317 ? -7.441 11.797 25.547 1 94.25 317 LYS B C 1
ATOM 5329 O O . LYS B 1 317 ? -7.074 12.969 25.469 1 94.25 317 LYS B O 1
ATOM 5334 N N . HIS B 1 318 ? -8.492 11.375 24.922 1 92.88 318 HIS B N 1
ATOM 5335 C CA . HIS B 1 318 ? -9.484 12.211 24.25 1 92.88 318 HIS B CA 1
ATOM 5336 C C . HIS B 1 318 ? -8.859 12.961 23.078 1 92.88 318 HIS B C 1
ATOM 5338 O O . HIS B 1 318 ? -9.117 14.148 22.891 1 92.88 318 HIS B O 1
ATOM 5344 N N . MET B 1 319 ? -8.016 12.281 22.422 1 96.62 319 MET B N 1
ATOM 5345 C CA . MET B 1 319 ? -7.418 12.797 21.188 1 96.62 319 MET B CA 1
ATOM 5346 C C . MET B 1 319 ? -7.914 12.023 19.969 1 96.62 319 MET B C 1
ATOM 5348 O O . MET B 1 319 ? -8.188 10.828 20.062 1 96.62 319 MET B O 1
ATOM 5352 N N . ASP B 1 320 ? -8.109 12.766 18.938 1 97.44 320 ASP B N 1
ATOM 5353 C CA . ASP B 1 320 ? -8.234 12.094 17.656 1 97.44 320 ASP B CA 1
ATOM 5354 C C . ASP B 1 320 ? -6.875 11.656 17.125 1 97.44 320 ASP B C 1
ATOM 5356 O O . ASP B 1 320 ? -5.844 12.195 17.516 1 97.44 320 ASP B O 1
ATOM 5360 N N . ILE B 1 321 ? -6.879 10.641 16.281 1 97.94 321 ILE B N 1
ATOM 5361 C CA . ILE B 1 321 ? -5.605 10.188 15.734 1 97.94 321 ILE B CA 1
ATOM 5362 C C . ILE B 1 321 ? -5.742 9.945 14.234 1 97.94 321 ILE B C 1
ATOM 5364 O O . ILE B 1 321 ? -6.734 9.375 13.781 1 97.94 321 ILE B O 1
ATOM 5368 N N . LEU B 1 322 ? -4.871 10.461 13.477 1 98.31 322 LEU B N 1
ATOM 5369 C CA . LEU B 1 322 ? -4.699 10.195 12.047 1 98.31 322 LEU B CA 1
ATOM 5370 C C . LEU B 1 322 ? -3.389 9.469 11.781 1 98.31 322 LEU B C 1
ATOM 5372 O O . LEU B 1 322 ? -2.309 10.039 11.945 1 98.31 322 LEU B O 1
ATOM 5376 N N . ARG B 1 323 ? -3.484 8.195 11.406 1 97.38 323 ARG B N 1
ATOM 5377 C CA . ARG B 1 323 ? -2.297 7.398 11.117 1 97.38 323 ARG B CA 1
ATOM 5378 C C . ARG B 1 323 ? -1.809 7.637 9.688 1 97.38 323 ARG B C 1
ATOM 5380 O O . ARG B 1 323 ? -2.604 7.637 8.75 1 97.38 323 ARG B O 1
ATOM 5387 N N . LEU B 1 324 ? -0.528 7.801 9.523 1 97.19 324 LEU B N 1
ATOM 5388 C CA . LEU B 1 324 ? -0.017 8.258 8.234 1 97.19 324 LEU B CA 1
ATOM 5389 C C . LEU B 1 324 ? 0.78 7.152 7.547 1 97.19 324 LEU B C 1
ATOM 5391 O O . LEU B 1 324 ? 1.272 7.336 6.43 1 97.19 324 LEU B O 1
ATOM 5395 N N . TRP B 1 325 ? 0.905 5.973 8.172 1 94.69 325 TRP B N 1
ATOM 5396 C CA . TRP B 1 325 ? 1.711 4.875 7.645 1 94.69 325 TRP B CA 1
ATOM 5397 C C . TRP B 1 325 ? 1.215 4.453 6.266 1 94.69 325 TRP B C 1
ATOM 5399 O O . TRP B 1 325 ? 1.988 4.418 5.305 1 94.69 325 TRP B O 1
ATOM 5409 N N . ASN B 1 326 ? -0.075 4.211 6.098 1 95.88 326 ASN B N 1
ATOM 5410 C CA . ASN B 1 326 ? -0.652 3.758 4.84 1 95.88 326 ASN B CA 1
ATOM 5411 C C . ASN B 1 326 ? -0.525 4.82 3.748 1 95.88 326 ASN B C 1
ATOM 5413 O O . ASN B 1 326 ? -0.381 4.488 2.57 1 95.88 326 ASN B O 1
ATOM 5417 N N . LEU B 1 327 ? -0.568 6.039 4.16 1 97 327 LEU B N 1
ATOM 5418 C CA . LEU B 1 327 ? -0.468 7.148 3.219 1 97 327 LEU B CA 1
ATOM 5419 C C . LEU B 1 327 ? 0.9 7.168 2.545 1 97 327 LEU B C 1
ATOM 5421 O O . LEU B 1 327 ? 1.016 7.547 1.377 1 97 327 LEU B O 1
ATOM 5425 N N . THR B 1 328 ? 1.891 6.695 3.281 1 95.94 328 THR B N 1
ATOM 5426 C CA . THR B 1 328 ? 3.24 6.996 2.816 1 95.94 328 THR B CA 1
ATOM 5427 C C . THR B 1 328 ? 3.963 5.719 2.395 1 95.94 328 THR B C 1
ATOM 5429 O O . THR B 1 328 ? 5.008 5.777 1.742 1 95.94 328 THR B O 1
ATOM 5432 N N . ILE B 1 329 ? 3.439 4.586 2.625 1 92.94 329 ILE B N 1
ATOM 5433 C CA . ILE B 1 329 ? 4.141 3.332 2.367 1 92.94 329 ILE B CA 1
ATOM 5434 C C . ILE B 1 329 ? 4.348 3.154 0.865 1 92.94 329 ILE B C 1
ATOM 5436 O O . ILE B 1 329 ? 5.332 2.553 0.435 1 92.94 329 ILE B O 1
ATOM 5440 N N . GLN B 1 330 ? 3.457 3.625 0.035 1 93.19 330 GLN B N 1
ATOM 5441 C CA . GLN B 1 330 ? 3.594 3.576 -1.417 1 93.19 330 GLN B CA 1
ATOM 5442 C C . GLN B 1 330 ? 3.752 4.977 -2.002 1 93.19 330 GLN B C 1
ATOM 5444 O O . GLN B 1 330 ? 3.17 5.289 -3.043 1 93.19 330 GLN B O 1
ATOM 5449 N N . ALA B 1 331 ? 4.434 5.789 -1.24 1 94.19 331 ALA B N 1
ATOM 5450 C CA . ALA B 1 331 ? 4.832 7.109 -1.717 1 94.19 331 ALA B CA 1
ATOM 5451 C C . ALA B 1 331 ? 6.352 7.219 -1.818 1 94.19 331 ALA B C 1
ATOM 5453 O O . ALA B 1 331 ? 7.078 6.719 -0.955 1 94.19 331 ALA B O 1
ATOM 5454 N N . SER B 1 332 ? 6.789 7.867 -2.838 1 90.62 332 SER B N 1
ATOM 5455 C CA . SER B 1 332 ? 8.227 8.023 -3.029 1 90.62 332 SER B CA 1
ATOM 5456 C C . SER B 1 332 ? 8.797 9.07 -2.076 1 90.62 332 SER B C 1
ATOM 5458 O O . SER B 1 332 ? 8.172 10.102 -1.832 1 90.62 332 SER B O 1
ATOM 5460 N N . SER B 1 333 ? 9.898 8.695 -1.466 1 89.88 333 SER B N 1
ATOM 5461 C CA . SER B 1 333 ? 10.672 9.594 -0.608 1 89.88 333 SER B CA 1
ATOM 5462 C C . SER B 1 333 ? 12.117 9.688 -1.073 1 89.88 333 SER B C 1
ATOM 5464 O O . SER B 1 333 ? 12.703 8.703 -1.526 1 89.88 333 SER B O 1
ATOM 5466 N N . THR B 1 334 ? 12.617 10.867 -1.031 1 83.38 334 THR B N 1
ATOM 5467 C CA . THR B 1 334 ? 13.977 11.062 -1.527 1 83.38 334 THR B CA 1
ATOM 5468 C C . THR B 1 334 ? 14.992 10.398 -0.6 1 83.38 334 THR B C 1
ATOM 5470 O O . THR B 1 334 ? 15.969 9.805 -1.062 1 83.38 334 THR B O 1
ATOM 5473 N N . ASP B 1 335 ? 14.758 10.484 0.695 1 84.38 335 ASP B N 1
ATOM 5474 C CA . ASP B 1 335 ? 15.727 9.961 1.646 1 84.38 335 ASP B CA 1
ATOM 5475 C C . ASP B 1 335 ? 15.125 8.836 2.486 1 84.38 335 ASP B C 1
ATOM 5477 O O . ASP B 1 335 ? 15.766 8.344 3.418 1 84.38 335 ASP B O 1
ATOM 5481 N N . GLY B 1 336 ? 13.898 8.531 2.199 1 85.94 336 GLY B N 1
ATOM 5482 C CA . GLY B 1 336 ? 13.258 7.426 2.9 1 85.94 336 GLY B CA 1
ATOM 5483 C C . GLY B 1 336 ? 12.547 7.859 4.168 1 85.94 336 GLY B C 1
ATOM 5484 O O . GLY B 1 336 ? 11.875 7.055 4.82 1 85.94 336 GLY B O 1
ATOM 5485 N N . GLU B 1 337 ? 12.633 9.125 4.496 1 85.75 337 GLU B N 1
ATOM 5486 C CA . GLU B 1 337 ? 12.023 9.586 5.742 1 85.75 337 GLU B CA 1
ATOM 5487 C C . GLU B 1 337 ? 11.078 10.75 5.496 1 85.75 337 GLU B C 1
ATOM 5489 O O . GLU B 1 337 ? 10.008 10.828 6.105 1 85.75 337 GLU B O 1
ATOM 5494 N N . ARG B 1 338 ? 11.547 11.594 4.621 1 90.5 338 ARG B N 1
ATOM 5495 C CA . ARG B 1 338 ? 10.758 12.789 4.344 1 90.5 338 ARG B CA 1
ATOM 5496 C C . ARG B 1 338 ? 10.023 12.672 3.014 1 90.5 338 ARG B C 1
ATOM 5498 O O . ARG B 1 338 ? 10.531 12.062 2.07 1 90.5 338 ARG B O 1
ATOM 5505 N N . TYR B 1 339 ? 8.961 13.273 2.994 1 93.81 339 TYR B N 1
ATOM 5506 C CA . TYR B 1 339 ? 8.133 13.219 1.798 1 93.81 339 TYR B CA 1
ATOM 5507 C C . TYR B 1 339 ? 7.918 14.609 1.215 1 93.81 339 TYR B C 1
ATOM 5509 O O . TYR B 1 339 ? 7.895 15.602 1.95 1 93.81 339 TYR B O 1
ATOM 5517 N N . GLY B 1 340 ? 7.742 14.727 -0.038 1 94.06 340 GLY B N 1
ATOM 5518 C CA . GLY B 1 340 ? 7.723 15.984 -0.769 1 94.06 340 GLY B CA 1
ATOM 5519 C C . GLY B 1 340 ? 6.363 16.656 -0.758 1 94.06 340 GLY B C 1
ATOM 5520 O O . GLY B 1 340 ? 5.547 16.406 0.131 1 94.06 340 GLY B O 1
ATOM 5521 N N . GLU B 1 341 ? 6.23 17.516 -1.698 1 96.44 341 GLU B N 1
ATOM 5522 C CA . GLU B 1 341 ? 5.113 18.453 -1.764 1 96.44 341 GLU B CA 1
ATOM 5523 C C . GLU B 1 341 ? 3.789 17.719 -1.977 1 96.44 341 GLU B C 1
ATOM 5525 O O . GLU B 1 341 ? 2.789 18.031 -1.328 1 96.44 341 GLU B O 1
ATOM 5530 N N . LYS B 1 342 ? 3.789 16.734 -2.838 1 96.12 342 LYS B N 1
ATOM 5531 C CA . LYS B 1 342 ? 2.559 16.016 -3.148 1 96.12 342 LYS B CA 1
ATOM 5532 C C . LYS B 1 342 ? 1.973 15.367 -1.898 1 96.12 342 LYS B C 1
ATOM 5534 O O . LYS B 1 342 ? 0.781 15.516 -1.617 1 96.12 342 LYS B O 1
ATOM 5539 N N . VAL B 1 343 ? 2.814 14.695 -1.175 1 97.31 343 VAL B N 1
ATOM 5540 C CA . VAL B 1 343 ? 2.369 14.016 0.038 1 97.31 343 VAL B CA 1
ATOM 5541 C C . VAL B 1 343 ? 1.955 15.047 1.085 1 97.31 343 VAL B C 1
ATOM 5543 O O . VAL B 1 343 ? 0.938 14.883 1.763 1 97.31 343 VAL B O 1
ATOM 5546 N N . ALA B 1 344 ? 2.695 16.109 1.204 1 97.62 344 ALA B N 1
ATOM 5547 C CA . ALA B 1 344 ? 2.391 17.172 2.158 1 97.62 344 ALA B CA 1
ATOM 5548 C C . ALA B 1 344 ? 1.021 17.781 1.879 1 97.62 344 ALA B C 1
ATOM 5550 O O . ALA B 1 344 ? 0.244 18.031 2.803 1 97.62 344 ALA B O 1
ATOM 5551 N N . MET B 1 345 ? 0.748 18.016 0.657 1 97.62 345 MET B N 1
ATOM 5552 C CA . MET B 1 345 ? -0.525 18.609 0.272 1 97.62 345 MET B CA 1
ATOM 5553 C C . MET B 1 345 ? -1.688 17.688 0.607 1 97.62 345 MET B C 1
ATOM 5555 O O . MET B 1 345 ? -2.727 18.141 1.095 1 97.62 345 MET B O 1
ATOM 5559 N N . VAL B 1 346 ? -1.491 16.422 0.351 1 98.06 346 VAL B N 1
ATOM 5560 C CA . VAL B 1 346 ? -2.527 15.445 0.685 1 98.06 346 VAL B CA 1
ATOM 5561 C C . VAL B 1 346 ? -2.742 15.414 2.195 1 98.06 346 VAL B C 1
ATOM 5563 O O . VAL B 1 346 ? -3.883 15.445 2.668 1 98.06 346 VAL B O 1
ATOM 5566 N N . GLN B 1 347 ? -1.665 15.398 2.953 1 98.44 347 GLN B N 1
ATOM 5567 C CA . GLN B 1 347 ? -1.767 15.406 4.41 1 98.44 347 GLN B CA 1
ATOM 5568 C C . GLN B 1 347 ? -2.512 16.641 4.898 1 98.44 347 GLN B C 1
ATOM 5570 O O . GLN B 1 347 ? -3.385 16.547 5.766 1 98.44 347 GLN B O 1
ATOM 5575 N N . ALA B 1 348 ? -2.15 17.734 4.355 1 98.62 348 ALA B N 1
ATOM 5576 C CA . ALA B 1 348 ? -2.814 18.984 4.75 1 98.62 348 ALA B CA 1
ATOM 5577 C C . ALA B 1 348 ? -4.309 18.922 4.441 1 98.62 348 ALA B C 1
ATOM 5579 O O . ALA B 1 348 ? -5.133 19.344 5.258 1 98.62 348 ALA B O 1
ATOM 5580 N N . MET B 1 349 ? -4.617 18.422 3.289 1 98.25 349 MET B N 1
ATOM 5581 C CA . MET B 1 349 ? -6.023 18.328 2.906 1 98.25 349 MET B CA 1
ATOM 5582 C C . MET B 1 349 ? -6.777 17.375 3.832 1 98.25 349 MET B C 1
ATOM 5584 O O . MET B 1 349 ? -7.941 17.625 4.16 1 98.25 349 MET B O 1
ATOM 5588 N N . MET B 1 350 ? -6.133 16.312 4.234 1 98.44 350 MET B N 1
ATOM 5589 C CA . MET B 1 350 ? -6.742 15.398 5.203 1 98.44 350 MET B CA 1
ATOM 5590 C C . MET B 1 350 ? -7.047 16.125 6.508 1 98.44 350 MET B C 1
ATOM 5592 O O . MET B 1 350 ? -8.133 15.961 7.074 1 98.44 350 MET B O 1
ATOM 5596 N N . ILE B 1 351 ? -6.176 16.922 6.938 1 98.75 351 ILE B N 1
ATOM 5597 C CA . ILE B 1 351 ? -6.336 17.656 8.195 1 98.75 351 ILE B CA 1
ATOM 5598 C C . ILE B 1 351 ? -7.438 18.688 8.047 1 98.75 351 ILE B C 1
ATOM 5600 O O . ILE B 1 351 ? -8.234 18.891 8.969 1 98.75 351 ILE B O 1
ATOM 5604 N N . ILE B 1 352 ? -7.5 19.312 6.914 1 98.38 352 ILE B N 1
ATOM 5605 C CA . ILE B 1 352 ? -8.562 20.281 6.664 1 98.38 352 ILE B CA 1
ATOM 5606 C C . ILE B 1 352 ? -9.922 19.594 6.723 1 98.38 352 ILE B C 1
ATOM 5608 O O . ILE B 1 352 ? -10.891 20.156 7.223 1 98.38 352 ILE B O 1
ATOM 5612 N N . ASN B 1 353 ? -9.977 18.375 6.172 1 98.44 353 ASN B N 1
ATOM 5613 C CA . ASN B 1 353 ? -11.203 17.594 6.281 1 98.44 353 ASN B CA 1
ATOM 5614 C C . ASN B 1 353 ? -11.555 17.312 7.734 1 98.44 353 ASN B C 1
ATOM 5616 O O . ASN B 1 353 ? -12.727 17.375 8.117 1 98.44 353 ASN B O 1
ATOM 5620 N N . TRP B 1 354 ? -10.578 17 8.547 1 98.62 354 TRP B N 1
ATOM 5621 C CA . TRP B 1 354 ? -10.805 16.797 9.977 1 98.62 354 TRP B CA 1
ATOM 5622 C C . TRP B 1 354 ? -11.336 18.078 10.625 1 98.62 354 TRP B C 1
ATOM 5624 O O . TRP B 1 354 ? -12.312 18.031 11.375 1 98.62 354 TRP B O 1
ATOM 5634 N N . LEU B 1 355 ? -10.727 19.188 10.289 1 98.12 355 LEU B N 1
ATOM 5635 C CA . LEU B 1 355 ? -11.164 20.469 10.812 1 98.12 355 LEU B CA 1
ATOM 5636 C C . LEU B 1 355 ? -12.609 20.766 10.414 1 98.12 355 LEU B C 1
ATOM 5638 O O . LEU B 1 355 ? -13.391 21.281 11.219 1 98.12 355 LEU B O 1
ATOM 5642 N N . SER B 1 356 ? -12.945 20.375 9.234 1 97.44 356 SER B N 1
ATOM 5643 C CA . SER B 1 356 ? -14.289 20.641 8.719 1 97.44 356 SER B CA 1
ATOM 5644 C C . SER B 1 356 ? -15.344 19.859 9.492 1 97.44 356 SER B C 1
ATOM 5646 O O . SER B 1 356 ? -16.516 20.234 9.492 1 97.44 356 SER B O 1
ATOM 5648 N N . LYS B 1 357 ? -14.914 18.891 10.164 1 96.88 357 LYS B N 1
ATOM 5649 C CA . LYS B 1 357 ? -15.883 18.016 10.836 1 96.88 357 LYS B CA 1
ATOM 5650 C C . LYS B 1 357 ? -15.867 18.25 12.344 1 96.88 357 LYS B C 1
ATOM 5652 O O . LYS B 1 357 ? -16.609 17.594 13.078 1 96.88 357 LYS B O 1
ATOM 5657 N N . LEU B 1 358 ? -14.977 19.109 12.766 1 94.94 358 LEU B N 1
ATOM 5658 C CA . LEU B 1 358 ? -14.977 19.469 14.18 1 94.94 358 LEU B CA 1
ATOM 5659 C C . LEU B 1 358 ? -16.203 20.281 14.539 1 94.94 358 LEU B C 1
ATOM 5661 O O . LEU B 1 358 ? -16.641 21.156 13.766 1 94.94 358 LEU B O 1
ATOM 5665 N N . GLU B 1 359 ? -16.844 19.812 15.617 1 81 359 GLU B N 1
ATOM 5666 C CA . GLU B 1 359 ? -18 20.562 16.109 1 81 359 GLU B CA 1
ATOM 5667 C C . GLU B 1 359 ? -17.562 21.875 16.734 1 81 359 GLU B C 1
ATOM 5669 O O . GLU B 1 359 ? -16.562 21.938 17.453 1 81 359 GLU B O 1
ATOM 5674 N N . THR B 1 360 ? -18.094 22.922 16.172 1 66.94 360 THR B N 1
ATOM 5675 C CA . THR B 1 360 ? -17.844 24.203 16.812 1 66.94 360 THR B CA 1
ATOM 5676 C C . THR B 1 360 ? -19 24.578 17.75 1 66.94 360 THR B C 1
ATOM 5678 O O . THR B 1 360 ? -20.141 24.156 17.516 1 66.94 360 THR B O 1
ATOM 5681 N N . SER B 1 361 ? -18.797 24.719 19.094 1 49.06 361 SER B N 1
ATOM 5682 C CA . SER B 1 361 ? -19.844 25.141 20.016 1 49.06 361 SER B CA 1
ATOM 5683 C C . SER B 1 361 ? -20.625 26.328 19.484 1 49.06 361 SER B C 1
ATOM 5685 O O . SER B 1 361 ? -20.094 27.125 18.703 1 49.06 361 SER B O 1
#

Radius of gyration: 34.55 Å; Cα contacts (8 Å, |Δi|>4): 1248; chains: 2; bounding box: 119×91×117 Å

Nearest PDB structures (foldseek):
  4rw0-assembly2_B  TM=5.186E-01  e=6.519E-01  Veillonella parvula DSM 2008
  6hcd-assembly2_D  TM=4.443E-01  e=4.240E-01  Archaeoglobus fulgidus
  4cvh-assembly1_A-2  TM=2.987E-01  e=4.380E+00  Homo sapiens
  6hcd-assembly2_D  TM=4.445E-01  e=3.497E-01  Archaeoglobus fulgidus
  4rw0-assembly2_B  TM=5.224E-01  e=1.224E+00  Veillonella parvula DSM 2008

Solvent-accessible surface area (backbone atoms only — not comparable to full-atom values): 38691 Å² total; per-residue (Å²): 134,86,76,74,68,71,60,59,62,53,51,53,54,50,50,52,51,50,49,51,50,57,63,58,50,61,61,67,64,66,63,66,74,71,70,66,72,65,68,59,75,74,68,65,54,97,82,61,52,79,50,65,82,22,43,41,19,75,81,57,66,61,52,52,74,52,53,44,57,82,68,68,50,94,48,92,85,46,72,42,52,46,86,47,53,69,56,36,34,52,11,51,30,38,10,14,27,45,11,72,56,41,30,58,32,27,32,94,24,27,82,70,86,72,40,56,69,52,48,45,59,48,46,60,57,29,58,28,41,38,29,32,21,31,68,62,27,49,41,26,52,22,29,44,31,18,50,42,25,39,16,56,28,51,31,30,40,44,52,63,80,50,53,72,69,52,54,65,65,25,37,32,46,25,46,62,64,33,71,79,34,48,76,37,45,59,45,42,49,61,63,54,55,60,37,53,74,66,76,47,63,69,72,52,64,79,63,81,85,43,52,39,36,52,41,68,50,91,51,76,78,63,53,70,64,46,52,50,55,48,44,62,60,64,54,65,53,82,59,71,57,34,30,37,42,32,41,36,25,56,48,71,74,56,75,67,36,62,68,64,49,50,52,41,52,51,51,49,50,53,56,53,57,68,46,75,52,54,56,56,38,36,36,40,36,35,66,30,55,15,69,53,33,65,94,51,94,69,43,59,39,57,52,48,53,42,38,53,51,49,62,65,47,28,60,79,69,69,28,45,60,41,41,30,36,41,66,26,57,45,30,76,27,85,64,7,72,56,58,36,48,70,58,23,41,49,52,27,41,53,50,51,50,51,56,61,51,53,85,66,113,135,83,80,72,71,74,60,61,66,56,54,56,54,50,52,54,51,51,51,54,51,58,64,60,50,61,64,69,66,66,65,69,75,72,72,68,74,67,70,59,76,73,69,65,54,96,82,63,54,80,50,66,82,23,43,41,19,75,80,57,66,61,51,52,73,51,53,42,58,82,69,67,49,93,47,92,84,44,73,41,51,46,86,46,52,69,57,35,34,50,11,53,31,38,11,13,27,44,12,73,54,41,31,57,32,27,32,93,24,27,82,70,84,72,39,56,69,51,48,46,59,48,46,60,58,29,59,27,39,38,27,32,20,32,67,61,28,49,43,27,51,20,30,44,32,18,50,42,24,38,16,57,27,51,32,30,40,44,51,63,80,50,50,74,70,50,52,66,65,24,38,32,45,25,47,62,64,34,72,78,34,48,75,37,45,57,43,40,50,62,63,54,56,59,34,56,74,71,73,44,62,65,72,54,63,79,64,81,85,44,50,39,36,51,42,67,48,92,52,77,78,62,52,69,64,46,52,49,55,49,44,62,60,65,55,65,54,82,58,70,56,35,31,38,41,32,40,36,26,55,48,70,74,56,76,67,37,62,68,62,49,50,50,41,50,50,52,50,50,54,57,53,57,68,46,75,53,56,56,56,37,36,37,40,36,35,65,29,55,15,70,52,33,67,91,50,94,70,44,59,40,57,52,48,52,41,38,54,52,49,63,63,48,28,61,79,69,70,28,47,59,41,40,30,35,41,65,27,56,46,30,77,25,86,62,7,70,54,59,36,48,69,58,22,40,48,52,27,42,51,49,50,50,51,58,62,51,53,83,64,113